Protein AF-0000000084538392 (afdb_homodimer)

Solvent-accessible surface area (backbone atoms only — not comparable to full-atom values): 22857 Å² total; per-residue (Å²): 133,84,66,46,76,44,70,64,50,82,90,43,48,66,59,50,32,52,37,30,37,63,43,38,50,24,37,61,43,64,30,73,54,62,28,46,47,60,60,56,38,75,77,38,90,51,42,35,68,91,52,26,35,32,31,30,46,96,92,35,76,46,29,39,37,32,31,30,39,26,35,35,35,34,84,88,67,51,75,43,79,30,35,24,58,60,63,68,31,40,30,69,94,54,52,95,67,53,56,67,56,51,53,50,54,54,44,50,55,52,38,43,75,71,68,40,36,39,37,45,35,76,45,61,50,90,77,37,26,78,77,61,35,38,55,18,59,84,51,37,36,20,38,80,86,68,42,30,49,58,30,33,28,29,32,72,62,34,90,69,70,58,63,93,48,52,29,29,45,43,75,46,71,76,77,65,70,57,65,69,60,33,55,59,55,53,65,79,47,81,88,74,86,64,44,91,40,51,54,24,55,42,40,56,52,43,78,36,14,27,46,112,133,85,66,46,75,44,69,66,50,81,89,42,48,66,58,52,32,51,37,30,36,63,43,37,51,26,38,62,43,65,30,73,52,60,27,47,47,59,60,56,37,78,74,38,89,50,42,37,68,92,52,26,35,31,32,30,47,96,91,35,77,46,29,36,37,31,31,29,41,24,34,36,35,33,84,88,67,52,75,42,80,30,34,25,58,60,63,69,32,39,29,69,93,52,52,95,69,53,56,67,58,51,53,51,54,56,43,50,56,52,37,43,75,71,66,39,36,38,38,45,33,76,45,60,49,92,76,37,25,79,78,62,32,38,54,19,58,85,52,38,36,20,39,81,86,68,42,28,48,58,31,33,28,29,33,74,62,35,89,69,68,58,63,95,50,52,29,28,45,42,74,47,71,78,77,65,69,57,65,67,61,33,55,60,55,52,65,79,46,82,90,74,86,65,45,90,40,51,52,26,55,41,40,56,52,43,78,36,15,28,47,112

Foldseek 3Di:
DDKDKDFDDPVCLVLQLVQQQQQCDQQQFFGDLQSVLSVLLVPDPQWDRVLWMFIDDPRHGFKIKTKGWKWKAFPVGDIDIAMEIDDIGGRPVCPPVCRSVVSVVVSLVVCLVVPHFKYKYFADCVPPVVVPKDFVVVLLEAEPVSWGAQRIIMDGSHPCPRPPTRIYIGDDCSVVDDPVVSVVVCVVDDDDGTDHDVSNVVSVVRRPDTDD/DDKDKDFDDPVCLVLQLVQQQQQCDQQQFFGDLQSVLSVLLVPDPQWDRVLWMFIDDPRHGFKIKTKGWKWKAFPVGDIDIAMEIDDIGGRPVCPPVCRSVVSVVVSLVVCLVVPHFKYKYQADCVPPVVVPKDFVVVLLEAEPVSWGAQRIIMDGSHPCPRPPTRIYIGDDCSVVDDPVVSVVVCVVDDDDGTDHDVSNVVSVVRRPDTDD

pLDDT: mean 97.89, std 1.41, range [85.31, 98.94]

InterPro domains:
  IPR000182 GNAT domain [PF00583] (24-127)
  IPR000182 GNAT domain [PS51186] (3-155)
  IPR016181 Acyl-CoA N-acyltransferase [SSF55729] (1-150)

Secondary structure (DSSP, 8-state):
---EEEE--GGGHHHHHHHHHHHHTTTSSSS--HHHHHHHHTTSTTB-GGG-EEEEETTEEEEEEEEEEEEEEETTS-EEEEEEEEEEEE-GGGTTTTHHHHHHHHHHHHHHHTT--EEEEES-HHHHGGGT-EEGGGGTEE-TTS--BTTEEEEESSTTTTTTS-EEEE--GGGS--HHHHHHHHTTS--------HHHHHHHHHHTEEE-/---EEEE--GGGHHHHHHHHHHHHTTTSSSS--HHHHHHHHTTSTTB-GGG-EEEEETTEEEEEEEEEEEEEEETTS-EEEEEEEEEEEE-GGGTTTTHHHHHHHHHHHHHHHTT--EEEEES-HHHHGGGT-EEGGGGTEE-TTS--BTTEEEEESSTTTTTTS-EEEE--GGGS--HHHHHHHHTTS--------HHHHHHHHHHTEEE-

Organism: NCBI:txid1434108

Sequence (424 aa):
MDITIRNEKVEDFNQVENLTREAFWNLYVPGCNEHYLVHIMRDHPDFIKKLDFVAEYNGEIIGNIMYTKAWLYSEDGIKMEIASFGPISVLPKYQRKGVGSALIHHTIDIAKNDGINIIVIFGDPHNYCKHGFKSSKDFNISDLNGEYPYGMLALELKEGAVKGHNWKYKYSPVLEINEIDAEEYDKKFEHKEKGYNPSQEIFSISIRSYLKMDITIRNEKVEDFNQVENLTREAFWNLYVPGCNEHYLVHIMRDHPDFIKKLDFVAEYNGEIIGNIMYTKAWLYSEDGIKMEIASFGPISVLPKYQRKGVGSALIHHTIDIAKNDGINIIVIFGDPHNYCKHGFKSSKDFNISDLNGEYPYGMLALELKEGAVKGHNWKYKYSPVLEINEIDAEEYDKKFEHKEKGYNPSQEIFSISIRSYLK

Nearest PDB structures (foldseek):
  4rs2-assembly1_A  TM=8.914E-01  e=1.277E-12  Escherichia coli str. K-12 substr. MG1655
  6rfy-assembly1_A  TM=8.234E-01  e=7.365E-07  Mycobacteroides abscessus
  6rft-assembly1_C  TM=8.039E-01  e=5.402E-07  Mycobacteroides abscessus
  6rfy-assembly1_D  TM=8.206E-01  e=1.068E-06  Mycobacteroides abscessus
  6rfy-assembly1_F  TM=8.361E-01  e=3.469E-06  Mycobacteroides abscessus

Radius of gyration: 23.66 Å; Cα contacts (8 Å, |Δi|>4): 825; chains: 2; bounding box: 49×67×57 Å

Structure (mmCIF, N/CA/C/O backbone):
data_AF-0000000084538392-model_v1
#
loop_
_entity.id
_entity.type
_entity.pdbx_description
1 polymer Acetyltransferase
#
loop_
_atom_site.group_PDB
_atom_site.id
_atom_site.type_symbol
_atom_site.label_atom_id
_atom_site.label_alt_id
_atom_site.label_comp_id
_atom_site.label_asym_id
_atom_site.label_entity_id
_atom_site.label_seq_id
_atom_site.pdbx_PDB_ins_code
_atom_site.Cartn_x
_atom_site.Cartn_y
_atom_site.Cartn_z
_atom_site.occupancy
_atom_site.B_iso_or_equiv
_atom_site.auth_seq_id
_atom_site.auth_comp_id
_atom_site.auth_asym_id
_atom_site.auth_atom_id
_atom_site.pdbx_PDB_model_num
ATOM 1 N N . MET A 1 1 ? -9.898 -1.411 -24.297 1 85.31 1 MET A N 1
ATOM 2 C CA . MET A 1 1 ? -9.359 -2.689 -24.75 1 85.31 1 MET A CA 1
ATOM 3 C C . MET A 1 1 ? -10.438 -3.771 -24.719 1 85.31 1 MET A C 1
ATOM 5 O O . MET A 1 1 ? -11.195 -3.869 -23.75 1 85.31 1 MET A O 1
ATOM 9 N N . ASP A 1 2 ? -10.711 -4.426 -25.781 1 91.5 2 ASP A N 1
ATOM 10 C CA . ASP A 1 2 ? -11.727 -5.465 -25.844 1 91.5 2 ASP A CA 1
ATOM 11 C C . ASP A 1 2 ? -11.156 -6.824 -25.453 1 91.5 2 ASP A C 1
ATOM 13 O O . ASP A 1 2 ? -10.703 -7.586 -26.297 1 91.5 2 ASP A O 1
ATOM 17 N N . ILE A 1 3 ? -11.227 -7.219 -24.188 1 96.75 3 ILE A N 1
ATOM 18 C CA . ILE A 1 3 ? -10.648 -8.469 -23.688 1 96.75 3 ILE A CA 1
ATOM 19 C C . ILE A 1 3 ? -11.734 -9.539 -23.609 1 96.75 3 ILE A C 1
ATOM 21 O O . ILE A 1 3 ? -12.906 -9.227 -23.422 1 96.75 3 ILE A O 1
ATOM 25 N N . THR A 1 4 ? -11.352 -10.766 -23.875 1 98.06 4 THR A N 1
ATOM 26 C CA . THR A 1 4 ? -12.211 -11.938 -23.688 1 98.06 4 THR A CA 1
ATOM 27 C C . THR A 1 4 ? -11.789 -12.734 -22.469 1 98.06 4 THR A C 1
ATOM 29 O O . THR A 1 4 ? -10.609 -13.047 -22.297 1 98.06 4 THR A O 1
ATOM 32 N N . ILE A 1 5 ? -12.727 -13.016 -21.641 1 98.75 5 ILE A N 1
ATOM 33 C CA . ILE A 1 5 ? -12.461 -13.828 -20.453 1 98.75 5 ILE A CA 1
ATOM 34 C C . ILE A 1 5 ? -13.078 -15.211 -20.625 1 98.75 5 ILE A C 1
ATOM 36 O O . ILE A 1 5 ? -14.266 -15.328 -20.953 1 98.75 5 ILE A O 1
ATOM 40 N N . ARG A 1 6 ? -12.297 -16.172 -20.422 1 98.62 6 ARG A N 1
ATOM 41 C CA . ARG A 1 6 ? -12.758 -17.547 -20.547 1 98.62 6 ARG A CA 1
ATOM 42 C C . ARG A 1 6 ? -12.008 -18.469 -19.594 1 98.62 6 ARG A C 1
ATOM 44 O O . ARG A 1 6 ? -10.961 -18.109 -19.062 1 98.62 6 ARG A O 1
ATOM 51 N N . ASN A 1 7 ? -12.531 -19.656 -19.375 1 98.75 7 ASN A N 1
ATOM 52 C CA . ASN A 1 7 ? -11.828 -20.641 -18.562 1 98.75 7 ASN A CA 1
ATOM 53 C C . ASN A 1 7 ? -10.508 -21.062 -19.203 1 98.75 7 ASN A C 1
ATOM 55 O O . ASN A 1 7 ? -10.406 -21.141 -20.422 1 98.75 7 ASN A O 1
ATOM 59 N N . GLU A 1 8 ? -9.586 -21.297 -18.391 1 98.69 8 GLU A N 1
ATOM 60 C CA . GLU A 1 8 ? -8.305 -21.828 -18.859 1 98.69 8 GLU A CA 1
ATOM 61 C C . GLU A 1 8 ? -8.461 -23.219 -19.453 1 98.69 8 GLU A C 1
ATOM 63 O O . GLU A 1 8 ? -9.266 -24.031 -18.953 1 98.69 8 GLU A O 1
ATOM 68 N N . LYS A 1 9 ? -7.723 -23.516 -20.484 1 98.12 9 LYS A N 1
ATOM 69 C CA . LYS A 1 9 ? -7.613 -24.844 -21.094 1 98.12 9 LYS A CA 1
ATOM 70 C C . LYS A 1 9 ? -6.191 -25.375 -20.969 1 98.12 9 LYS A C 1
ATOM 72 O O . LYS A 1 9 ? -5.254 -24.625 -20.719 1 98.12 9 LYS A O 1
ATOM 77 N N . VAL A 1 10 ? -6.078 -26.641 -21.172 1 98.12 10 VAL A N 1
ATOM 78 C CA . VAL A 1 10 ? -4.789 -27.312 -21.031 1 98.12 10 VAL A CA 1
ATOM 79 C C . VAL A 1 10 ? -3.77 -26.672 -21.969 1 98.12 10 VAL A C 1
ATOM 81 O O . VAL A 1 10 ? -2.602 -26.5 -21.609 1 98.12 10 VAL A O 1
ATOM 84 N N . GLU A 1 11 ? -4.164 -26.281 -23.125 1 98.06 11 GLU A N 1
ATOM 85 C CA . GLU A 1 11 ? -3.271 -25.688 -24.125 1 98.06 11 GLU A CA 1
ATOM 86 C C . GLU A 1 11 ? -2.752 -24.328 -23.672 1 98.06 11 GLU A C 1
ATOM 88 O O . GLU A 1 11 ? -1.804 -23.797 -24.25 1 98.06 11 GLU A O 1
ATOM 93 N N . ASP A 1 12 ? -3.393 -23.734 -22.609 1 98.56 12 ASP A N 1
ATOM 94 C CA . ASP A 1 12 ? -3.035 -22.406 -22.109 1 98.56 12 ASP A CA 1
ATOM 95 C C . ASP A 1 12 ? -1.927 -22.484 -21.062 1 98.56 12 ASP A C 1
ATOM 97 O O . ASP A 1 12 ? -1.318 -21.469 -20.719 1 98.56 12 ASP A O 1
ATOM 101 N N . PHE A 1 13 ? -1.66 -23.703 -20.594 1 98.5 13 PHE A N 1
ATOM 102 C CA . PHE A 1 13 ? -0.895 -23.875 -19.359 1 98.5 13 PHE A CA 1
ATOM 103 C C . PHE A 1 13 ? 0.462 -23.188 -19.469 1 98.5 13 PHE A C 1
ATOM 105 O O . PHE A 1 13 ? 0.832 -22.391 -18.594 1 98.5 13 PHE A O 1
ATOM 112 N N . ASN A 1 14 ? 1.174 -23.406 -20.531 1 97.94 14 ASN A N 1
ATOM 113 C CA . ASN A 1 14 ? 2.508 -22.844 -20.688 1 97.94 14 ASN A CA 1
ATOM 114 C C . ASN A 1 14 ? 2.467 -21.312 -20.766 1 97.94 14 ASN A C 1
ATOM 116 O O . ASN A 1 14 ? 3.283 -20.641 -20.125 1 97.94 14 ASN A O 1
ATOM 120 N N . GLN A 1 15 ? 1.549 -20.812 -21.5 1 98.31 15 GLN A N 1
ATOM 121 C CA . GLN A 1 15 ? 1.424 -19.359 -21.625 1 98.31 15 GLN A CA 1
ATOM 122 C C . GLN A 1 15 ? 1.078 -18.719 -20.281 1 98.31 15 GLN A C 1
ATOM 124 O O . GLN A 1 15 ? 1.606 -17.656 -19.953 1 98.31 15 GLN A O 1
ATOM 129 N N . VAL A 1 16 ? 0.219 -19.344 -19.531 1 98.81 16 VAL A N 1
ATOM 130 C CA . VAL A 1 16 ? -0.209 -18.812 -18.25 1 98.81 16 VAL A CA 1
ATOM 131 C C . VAL A 1 16 ? 0.962 -18.828 -17.266 1 98.81 16 VAL A C 1
ATOM 133 O O . VAL A 1 16 ? 1.167 -17.875 -16.516 1 98.81 16 VAL A O 1
ATOM 136 N N . GLU A 1 17 ? 1.724 -19.922 -17.266 1 98.75 17 GLU A N 1
ATOM 137 C CA . GLU A 1 17 ? 2.889 -20 -16.391 1 98.75 17 GLU A CA 1
ATOM 138 C C . GLU A 1 17 ? 3.92 -18.938 -16.75 1 98.75 17 GLU A C 1
ATOM 140 O O . GLU A 1 17 ? 4.465 -18.266 -15.867 1 98.75 17 GLU A O 1
ATOM 145 N N . ASN A 1 18 ? 4.148 -18.719 -18.047 1 98.5 18 ASN A N 1
ATOM 146 C CA . ASN A 1 18 ? 5.078 -17.688 -18.484 1 98.5 18 ASN A CA 1
ATOM 147 C C . ASN A 1 18 ? 4.582 -16.297 -18.125 1 98.5 18 ASN A C 1
ATOM 149 O O . ASN A 1 18 ? 5.355 -15.461 -17.641 1 98.5 18 ASN A O 1
ATOM 153 N N . LEU A 1 19 ? 3.314 -16.094 -18.375 1 98.38 19 LEU A N 1
ATOM 154 C CA . LEU A 1 19 ? 2.725 -14.797 -18.062 1 98.38 19 LEU A CA 1
ATOM 155 C C . LEU A 1 19 ? 2.816 -14.508 -16.562 1 98.38 19 LEU A C 1
ATOM 157 O O . LEU A 1 19 ? 3.133 -13.383 -16.172 1 98.38 19 LEU A O 1
ATOM 161 N N . THR A 1 20 ? 2.525 -15.492 -15.766 1 98.81 20 THR A N 1
ATOM 162 C CA . THR A 1 20 ? 2.598 -15.336 -14.32 1 98.81 20 THR A CA 1
ATOM 163 C C . THR A 1 20 ? 4.027 -15.031 -13.875 1 98.81 20 THR A C 1
ATOM 165 O O . THR A 1 20 ? 4.25 -14.141 -13.055 1 98.81 20 THR A O 1
ATOM 168 N N . ARG A 1 21 ? 4.953 -15.734 -14.461 1 98.81 21 ARG A N 1
ATOM 169 C CA . ARG A 1 21 ? 6.363 -15.484 -14.164 1 98.81 21 ARG A CA 1
ATOM 170 C C . ARG A 1 21 ? 6.75 -14.055 -14.523 1 98.81 21 ARG A C 1
ATOM 172 O O . ARG A 1 21 ? 7.426 -13.375 -13.75 1 98.81 21 ARG A O 1
ATOM 179 N N . GLU A 1 22 ? 6.34 -13.57 -15.664 1 98.56 22 GLU A N 1
ATOM 180 C CA . GLU A 1 22 ? 6.625 -12.211 -16.094 1 98.56 22 GLU A CA 1
ATOM 181 C C . GLU A 1 22 ? 6.004 -11.188 -15.148 1 98.56 22 GLU A C 1
ATOM 183 O O . GLU A 1 22 ? 6.621 -10.164 -14.836 1 98.56 22 GLU A O 1
ATOM 188 N N . ALA A 1 23 ? 4.84 -11.461 -14.719 1 98.62 23 ALA A N 1
ATOM 189 C CA . ALA A 1 23 ? 4.082 -10.531 -13.891 1 98.62 23 ALA A CA 1
ATOM 190 C C . ALA A 1 23 ? 4.723 -10.375 -12.508 1 98.62 23 ALA A C 1
ATOM 192 O O . ALA A 1 23 ? 4.691 -9.289 -11.922 1 98.62 23 ALA A O 1
ATOM 193 N N . PHE A 1 24 ? 5.352 -11.438 -11.992 1 98.69 24 PHE A N 1
ATOM 194 C CA . PHE A 1 24 ? 5.773 -11.438 -10.602 1 98.69 24 PHE A CA 1
ATOM 195 C C . PHE A 1 24 ? 7.289 -11.352 -10.492 1 98.69 24 PHE A C 1
ATOM 197 O O . PHE A 1 24 ? 7.828 -11.133 -9.406 1 98.69 24 PHE A O 1
ATOM 204 N N . TRP A 1 25 ? 8.016 -11.539 -11.594 1 98.75 25 TRP A N 1
ATOM 205 C CA . TRP A 1 25 ? 9.469 -11.625 -11.531 1 98.75 25 TRP A CA 1
ATOM 206 C C . TRP A 1 25 ? 10.062 -10.359 -10.922 1 98.75 25 TRP A C 1
ATOM 208 O O . TRP A 1 25 ? 9.859 -9.258 -11.438 1 98.75 25 TRP A O 1
ATOM 218 N N . ASN A 1 26 ? 10.805 -10.469 -9.797 1 98.62 26 ASN A N 1
ATOM 219 C CA . ASN A 1 26 ? 11.5 -9.422 -9.07 1 98.62 26 ASN A CA 1
ATOM 220 C C . ASN A 1 26 ? 10.523 -8.445 -8.414 1 98.62 26 ASN A C 1
ATOM 222 O O . ASN A 1 26 ? 10.914 -7.336 -8.039 1 98.62 26 ASN A O 1
ATOM 226 N N . LEU A 1 27 ? 9.25 -8.836 -8.289 1 98.25 27 LEU A N 1
ATOM 227 C CA . LEU A 1 27 ? 8.242 -7.93 -7.746 1 98.25 27 LEU A CA 1
ATOM 228 C C . LEU A 1 27 ? 8.289 -7.914 -6.219 1 98.25 27 LEU A C 1
ATOM 230 O O . LEU A 1 27 ? 8.562 -6.871 -5.617 1 98.25 27 LEU A O 1
ATOM 234 N N . TYR A 1 28 ? 8.102 -9.039 -5.605 1 97.88 28 TYR A N 1
ATOM 235 C CA . TYR A 1 28 ? 8.023 -9.125 -4.152 1 97.88 28 TYR A CA 1
ATOM 236 C C . TYR A 1 28 ? 9.367 -9.539 -3.559 1 97.88 28 TYR A C 1
ATOM 238 O O . TYR A 1 28 ? 9.711 -9.148 -2.439 1 97.88 28 TYR A O 1
ATOM 246 N N . VAL A 1 29 ? 10.141 -10.336 -4.312 1 97.69 29 VAL A N 1
ATOM 247 C CA . VAL A 1 29 ? 11.484 -10.82 -4.023 1 97.69 29 VAL A CA 1
ATOM 248 C C . VAL A 1 29 ? 12.266 -10.984 -5.324 1 97.69 29 VAL A C 1
ATOM 250 O O . VAL A 1 29 ? 11.688 -10.961 -6.41 1 97.69 29 VAL A O 1
ATOM 253 N N . PRO A 1 30 ? 13.641 -11.07 -5.238 1 98.12 30 PRO A N 1
ATOM 254 C CA . PRO A 1 30 ? 14.359 -11.438 -6.461 1 98.12 30 PRO A CA 1
ATOM 255 C C . PRO A 1 30 ? 13.898 -12.773 -7.039 1 98.12 30 PRO A C 1
ATOM 257 O O . PRO A 1 30 ? 13.914 -13.789 -6.344 1 98.12 30 PRO A O 1
ATOM 260 N N . GLY A 1 31 ? 13.461 -12.711 -8.219 1 98.06 31 GLY A N 1
ATOM 261 C CA . GLY A 1 31 ? 12.812 -13.875 -8.812 1 98.06 31 GLY A CA 1
ATOM 262 C C . GLY A 1 31 ? 11.344 -13.992 -8.453 1 98.06 31 GLY A C 1
ATOM 263 O O . GLY A 1 31 ? 10.648 -12.984 -8.32 1 98.06 31 GLY A O 1
ATOM 264 N N . CYS A 1 32 ? 10.844 -15.188 -8.516 1 98.38 32 CYS A N 1
ATOM 265 C CA . CYS A 1 32 ? 9.492 -15.5 -8.062 1 98.38 32 CYS A CA 1
ATOM 266 C C . CYS A 1 32 ? 9.219 -17 -8.148 1 98.38 32 CYS A C 1
ATOM 268 O O . CYS A 1 32 ? 9.992 -17.734 -8.75 1 98.38 32 CYS A O 1
ATOM 270 N N . ASN A 1 33 ? 8.164 -17.391 -7.508 1 98.06 33 ASN A N 1
ATOM 271 C CA . ASN A 1 33 ? 7.777 -18.812 -7.547 1 98.06 33 ASN A CA 1
ATOM 272 C C . ASN A 1 33 ? 6.328 -18.984 -7.984 1 98.06 33 ASN A C 1
ATOM 274 O O . ASN A 1 33 ? 5.82 -20.109 -8.039 1 98.06 33 ASN A O 1
ATOM 278 N N . GLU A 1 34 ? 5.664 -17.906 -8.328 1 98.44 34 GLU A N 1
ATOM 279 C CA . GLU A 1 34 ? 4.227 -17.953 -8.578 1 98.44 34 GLU A CA 1
ATOM 280 C C . GLU A 1 34 ? 3.902 -18.812 -9.797 1 98.44 34 GLU A C 1
ATOM 282 O O . GLU A 1 34 ? 2.863 -19.469 -9.844 1 98.44 34 GLU A O 1
ATOM 287 N N . HIS A 1 35 ? 4.801 -18.812 -10.773 1 98.69 35 HIS A N 1
ATOM 288 C CA . HIS A 1 35 ? 4.547 -19.641 -11.953 1 98.69 35 HIS A CA 1
ATOM 289 C C . HIS A 1 35 ? 4.566 -21.125 -11.602 1 98.69 35 HIS A C 1
ATOM 291 O O . HIS A 1 35 ? 3.877 -21.922 -12.234 1 98.69 35 HIS A O 1
ATOM 297 N N . TYR A 1 36 ? 5.348 -21.531 -10.594 1 98.75 36 TYR A N 1
ATOM 298 C CA . TYR A 1 36 ? 5.32 -22.906 -10.086 1 98.75 36 TYR A CA 1
ATOM 299 C C . TYR A 1 36 ? 4.02 -23.188 -9.344 1 98.75 36 TYR A C 1
ATOM 301 O O . TYR A 1 36 ? 3.43 -24.25 -9.5 1 98.75 36 TYR A O 1
ATOM 309 N N . LEU A 1 37 ? 3.557 -22.25 -8.578 1 98.62 37 LEU A N 1
ATOM 310 C CA . LEU A 1 37 ? 2.291 -22.391 -7.867 1 98.62 37 LEU A CA 1
ATOM 311 C C . LEU A 1 37 ? 1.149 -22.688 -8.836 1 98.62 37 LEU A C 1
ATOM 313 O O . LEU A 1 37 ? 0.345 -23.578 -8.602 1 98.62 37 LEU A O 1
ATOM 317 N N . VAL A 1 38 ? 1.104 -21.875 -9.883 1 98.31 38 VAL A N 1
ATOM 318 C CA . VAL A 1 38 ? 0.053 -22.062 -10.875 1 98.31 38 VAL A CA 1
ATOM 319 C C . VAL A 1 38 ? 0.12 -23.484 -11.43 1 98.31 38 VAL A C 1
ATOM 321 O O . VAL A 1 38 ? -0.914 -24.109 -11.688 1 98.31 38 VAL A O 1
ATOM 324 N N . HIS A 1 39 ? 1.276 -23.969 -11.617 1 98.44 39 HIS A N 1
ATOM 325 C CA . HIS A 1 39 ? 1.492 -25.312 -12.156 1 98.44 39 HIS A CA 1
ATOM 326 C C . HIS A 1 39 ? 0.938 -26.375 -11.227 1 98.44 39 HIS A C 1
ATOM 328 O O . HIS A 1 39 ? 0.165 -27.234 -11.648 1 98.44 39 HIS A O 1
ATOM 334 N N . ILE A 1 40 ? 1.216 -26.281 -9.961 1 98.19 40 ILE A N 1
ATOM 335 C CA . ILE A 1 40 ? 0.874 -27.359 -9.047 1 98.19 40 ILE A CA 1
ATOM 336 C C . ILE A 1 40 ? -0.58 -27.219 -8.602 1 98.19 40 ILE A C 1
ATOM 338 O O . ILE A 1 40 ? -1.219 -28.203 -8.219 1 98.19 40 ILE A O 1
ATOM 342 N N . MET A 1 41 ? -1.117 -26.078 -8.648 1 98.06 41 MET A N 1
ATOM 343 C CA . MET A 1 41 ? -2.486 -25.828 -8.211 1 98.06 41 MET A CA 1
ATOM 344 C C . MET A 1 41 ? -3.482 -26.609 -9.062 1 98.06 41 MET A C 1
ATOM 346 O O . MET A 1 41 ? -4.48 -27.125 -8.555 1 98.06 41 MET A O 1
ATOM 350 N N . ARG A 1 42 ? -3.205 -26.719 -10.312 1 98.31 42 ARG A N 1
ATOM 351 C CA . ARG A 1 42 ? -4.129 -27.266 -11.297 1 98.31 42 ARG A CA 1
ATOM 352 C C . ARG A 1 42 ? -4.5 -28.703 -10.953 1 98.31 42 ARG A C 1
ATOM 354 O O . ARG A 1 42 ? -5.602 -29.156 -11.273 1 98.31 42 ARG A O 1
ATOM 361 N N . ASP A 1 43 ? -3.648 -29.359 -10.227 1 96.94 43 ASP A N 1
ATOM 362 C CA . ASP A 1 43 ? -3.871 -30.781 -9.93 1 96.94 43 ASP A CA 1
ATOM 363 C C . ASP A 1 43 ? -4.277 -30.969 -8.469 1 96.94 43 ASP A C 1
ATOM 365 O O . ASP A 1 43 ? -4.492 -32.094 -8.023 1 96.94 43 ASP A O 1
ATOM 369 N N . HIS A 1 44 ? -4.316 -29.984 -7.75 1 98.25 44 HIS A N 1
ATOM 370 C CA . HIS A 1 44 ? -4.625 -30.094 -6.328 1 98.25 44 HIS A CA 1
ATOM 371 C C . HIS A 1 44 ? -6.129 -30.188 -6.098 1 98.25 44 HIS A C 1
ATOM 373 O O . HIS A 1 44 ? -6.91 -29.516 -6.766 1 98.25 44 HIS A O 1
ATOM 379 N N . PRO A 1 45 ? -6.594 -30.938 -5.133 1 98.31 45 PRO A N 1
ATOM 380 C CA . PRO A 1 45 ? -8.023 -31.141 -4.906 1 98.31 45 PRO A CA 1
ATOM 381 C C . PRO A 1 45 ? -8.742 -29.859 -4.469 1 98.31 45 PRO A C 1
ATOM 383 O O . PRO A 1 45 ? -9.961 -29.75 -4.629 1 98.31 45 PRO A O 1
ATOM 386 N N . ASP A 1 46 ? -8.047 -28.906 -3.926 1 98.69 46 ASP A N 1
ATOM 387 C CA . ASP A 1 46 ? -8.656 -27.672 -3.434 1 98.69 46 ASP A CA 1
ATOM 388 C C . ASP A 1 46 ? -8.797 -26.641 -4.555 1 98.69 46 ASP A C 1
ATOM 390 O O . ASP A 1 46 ? -9.375 -25.578 -4.352 1 98.69 46 ASP A O 1
ATOM 394 N N . PHE A 1 47 ? -8.258 -26.984 -5.723 1 98.69 47 PHE A N 1
ATOM 395 C CA . PHE A 1 47 ? -8.352 -26.078 -6.863 1 98.69 47 PHE A CA 1
ATOM 396 C C . PHE A 1 47 ? -9.797 -25.938 -7.328 1 98.69 47 PHE A C 1
ATOM 398 O O . PHE A 1 47 ? -10.508 -26.938 -7.461 1 98.69 47 PHE A O 1
ATOM 405 N N . ILE A 1 48 ? -10.242 -24.672 -7.535 1 98.56 48 ILE A N 1
ATOM 406 C CA . ILE A 1 48 ? -11.609 -24.453 -8 1 98.56 48 ILE A CA 1
ATOM 407 C C . ILE A 1 48 ? -11.602 -24.188 -9.508 1 98.56 48 ILE A C 1
ATOM 409 O O . ILE A 1 48 ? -11.578 -23.047 -9.938 1 98.56 48 ILE A O 1
ATOM 413 N N . LYS A 1 49 ? -11.711 -25.188 -10.242 1 97.44 49 LYS A N 1
ATOM 414 C CA . LYS A 1 49 ? -11.586 -25.156 -11.695 1 97.44 49 LYS A CA 1
ATOM 415 C C . LYS A 1 49 ? -12.625 -24.219 -12.312 1 97.44 49 LYS A C 1
ATOM 417 O O . LYS A 1 49 ? -12.344 -23.531 -13.289 1 97.44 49 LYS A O 1
ATOM 422 N N . LYS A 1 50 ? -13.758 -24.156 -11.719 1 97.62 50 LYS A N 1
ATOM 423 C CA . LYS A 1 50 ? -14.844 -23.328 -12.227 1 97.62 50 LYS A CA 1
ATOM 424 C C . LYS A 1 50 ? -14.492 -21.844 -12.164 1 97.62 50 LYS A C 1
ATOM 426 O O . LYS A 1 50 ? -15.094 -21.016 -12.859 1 97.62 50 LYS A O 1
ATOM 431 N N . LEU A 1 51 ? -13.508 -21.5 -11.352 1 98.75 51 LEU A N 1
ATOM 432 C CA . LEU A 1 51 ? -13.125 -20.094 -11.172 1 98.75 51 LEU A CA 1
ATOM 433 C C . LEU A 1 51 ? -11.711 -19.859 -11.695 1 98.75 51 LEU A C 1
ATOM 435 O O . LEU A 1 51 ? -11.047 -18.906 -11.281 1 98.75 51 LEU A O 1
ATOM 439 N N . ASP A 1 52 ? -11.258 -20.719 -12.547 1 98.81 52 ASP A N 1
ATOM 440 C CA . ASP A 1 52 ? -9.969 -20.594 -13.227 1 98.81 52 ASP A CA 1
ATOM 441 C C . ASP A 1 52 ? -10.133 -19.938 -14.594 1 98.81 52 ASP A C 1
ATOM 443 O O . ASP A 1 52 ? -10.594 -20.562 -15.539 1 98.81 52 ASP A O 1
ATOM 447 N N . PHE A 1 53 ? -9.672 -18.641 -14.695 1 98.88 53 PHE A N 1
ATOM 448 C CA . PHE A 1 53 ? -9.961 -17.891 -15.914 1 98.88 53 PHE A CA 1
ATOM 449 C C . PHE A 1 53 ? -8.703 -17.234 -16.469 1 98.88 53 PHE A C 1
ATOM 451 O O . PHE A 1 53 ? -7.785 -16.906 -15.703 1 98.88 53 PHE A O 1
ATOM 458 N N . VAL A 1 54 ? -8.664 -17.016 -17.766 1 98.88 54 VAL A N 1
ATOM 459 C CA . VAL A 1 54 ? -7.66 -16.234 -18.453 1 98.88 54 VAL A CA 1
ATOM 460 C C . VAL A 1 54 ? -8.328 -15.07 -19.188 1 98.88 54 VAL A C 1
ATOM 462 O O . VAL A 1 54 ? -9.508 -15.148 -19.531 1 98.88 54 VAL A O 1
ATOM 465 N N . ALA A 1 55 ? -7.66 -13.992 -19.266 1 98.88 55 ALA A N 1
ATOM 466 C CA . ALA A 1 55 ? -8.031 -12.852 -20.109 1 98.88 55 ALA A CA 1
ATOM 467 C C . ALA A 1 55 ? -7.215 -12.844 -21.406 1 98.88 55 ALA A C 1
ATOM 469 O O . ALA A 1 55 ? -5.984 -12.898 -21.375 1 98.88 55 ALA A O 1
ATOM 470 N N . GLU A 1 56 ? -7.895 -12.742 -22.516 1 98.44 56 GLU A N 1
ATOM 471 C CA . GLU A 1 56 ? -7.254 -12.758 -23.828 1 98.44 56 GLU A CA 1
ATOM 472 C C . GLU A 1 56 ? -7.48 -11.445 -24.562 1 98.44 56 GLU A C 1
ATOM 474 O O . GLU A 1 56 ? -8.578 -10.891 -24.531 1 98.44 56 GLU A O 1
ATOM 479 N N . TYR A 1 57 ? -6.418 -10.953 -25.188 1 97.88 57 TYR A N 1
ATOM 480 C CA . TYR A 1 57 ? -6.453 -9.781 -26.047 1 97.88 57 TYR A CA 1
ATOM 481 C C . TYR A 1 57 ? -5.637 -10.008 -27.312 1 97.88 57 TYR A C 1
ATOM 483 O O . TYR A 1 57 ? -4.441 -10.305 -27.234 1 97.88 57 TYR A O 1
ATOM 491 N N . ASN A 1 58 ? -6.273 -9.898 -28.516 1 95.19 58 ASN A N 1
ATOM 492 C CA . ASN A 1 58 ? -5.621 -10.078 -29.812 1 95.19 58 ASN A CA 1
ATOM 493 C C . ASN A 1 58 ? -4.906 -11.43 -29.891 1 95.19 58 ASN A C 1
ATOM 495 O O . ASN A 1 58 ? -3.742 -11.492 -30.297 1 95.19 58 ASN A O 1
ATOM 499 N N . GLY A 1 59 ? -5.57 -12.484 -29.281 1 92.81 59 GLY A N 1
ATOM 500 C CA . GLY A 1 59 ? -5.078 -13.852 -29.406 1 92.81 59 GLY A CA 1
ATOM 501 C C . GLY A 1 59 ? -4.016 -14.195 -28.375 1 92.81 59 GLY A C 1
ATOM 502 O O . GLY A 1 59 ? -3.496 -15.312 -28.359 1 92.81 59 GLY A O 1
ATOM 503 N N . GLU A 1 60 ? -3.715 -13.305 -27.547 1 96.56 60 GLU A N 1
ATOM 504 C CA . GLU A 1 60 ? -2.713 -13.516 -26.516 1 96.56 60 GLU A CA 1
ATOM 505 C C . GLU A 1 60 ? -3.348 -13.516 -25.125 1 96.56 60 GLU A C 1
ATOM 507 O O . GLU A 1 60 ? -4.211 -12.688 -24.828 1 96.56 60 GLU A O 1
ATOM 512 N N . ILE A 1 61 ? -2.941 -14.508 -24.328 1 98.69 61 ILE A N 1
ATOM 513 C CA . ILE A 1 61 ? -3.359 -14.469 -22.922 1 98.69 61 ILE A CA 1
ATOM 514 C C . ILE A 1 61 ? -2.568 -13.391 -22.188 1 98.69 61 ILE A C 1
ATOM 516 O O . ILE A 1 61 ? -1.341 -13.469 -22.094 1 98.69 61 ILE A O 1
ATOM 520 N N . ILE A 1 62 ? -3.27 -12.391 -21.609 1 98.81 62 ILE A N 1
ATOM 521 C CA . ILE A 1 62 ? -2.57 -11.242 -21.047 1 98.81 62 ILE A CA 1
ATOM 522 C C . ILE A 1 62 ? -2.803 -11.195 -19.531 1 98.81 62 ILE A C 1
ATOM 524 O O . ILE A 1 62 ? -2.215 -10.367 -18.828 1 98.81 62 ILE A O 1
ATOM 528 N N . GLY A 1 63 ? -3.656 -12.094 -19 1 98.88 63 GLY A N 1
ATOM 529 C CA . GLY A 1 63 ? -3.92 -12.188 -17.562 1 98.88 63 GLY A CA 1
ATOM 530 C C . GLY A 1 63 ? -4.594 -13.484 -17.156 1 98.88 63 GLY A C 1
ATOM 531 O O . GLY A 1 63 ? -5.113 -14.211 -18.016 1 98.88 63 GLY A O 1
ATOM 532 N N . ASN A 1 64 ? -4.508 -13.797 -15.922 1 98.88 64 ASN A N 1
ATOM 533 C CA . ASN A 1 64 ? -5.184 -14.969 -15.375 1 98.88 64 ASN A CA 1
ATOM 534 C C . ASN A 1 64 ? -5.523 -14.789 -13.898 1 98.88 64 ASN A C 1
ATOM 536 O O . ASN A 1 64 ? -4.977 -13.906 -13.242 1 98.88 64 ASN A O 1
ATOM 540 N N . ILE A 1 65 ? -6.457 -15.531 -13.414 1 98.94 65 ILE A N 1
ATOM 541 C CA . ILE A 1 65 ? -6.82 -15.586 -12.008 1 98.94 65 ILE A CA 1
ATOM 542 C C . ILE A 1 65 ? -7.152 -17.031 -11.609 1 98.94 65 ILE A C 1
ATOM 544 O O . ILE A 1 65 ? -7.805 -17.75 -12.367 1 98.94 65 ILE A O 1
ATOM 548 N N . MET A 1 66 ? -6.688 -17.469 -10.461 1 98.81 66 MET A N 1
ATOM 549 C CA . MET A 1 66 ? -6.906 -18.828 -9.977 1 98.81 66 MET A CA 1
ATOM 550 C C . MET A 1 66 ? -7.398 -18.812 -8.539 1 98.81 66 MET A C 1
ATOM 552 O O . MET A 1 66 ? -6.941 -18.016 -7.723 1 98.81 66 MET A O 1
ATOM 556 N N . TYR A 1 67 ? -8.297 -19.734 -8.234 1 98.88 67 TYR A N 1
ATOM 557 C CA . TYR A 1 67 ? -8.922 -19.844 -6.922 1 98.88 67 TYR A CA 1
ATOM 558 C C . TYR A 1 67 ? -8.625 -21.188 -6.281 1 98.88 67 TYR A C 1
ATOM 560 O O . TYR A 1 67 ? -8.453 -22.203 -6.98 1 98.88 67 TYR A O 1
ATOM 568 N N . THR A 1 68 ? -8.625 -21.203 -5.016 1 98.81 68 THR A N 1
ATOM 569 C CA . THR A 1 68 ? -8.633 -22.422 -4.215 1 98.81 68 THR A CA 1
ATOM 570 C C . THR A 1 68 ? -9.703 -22.344 -3.131 1 98.81 68 THR A C 1
ATOM 572 O O . THR A 1 68 ? -10.164 -21.266 -2.775 1 98.81 68 THR A O 1
ATOM 575 N N . LYS A 1 69 ? -10.055 -23.5 -2.668 1 98.62 69 LYS A N 1
ATOM 576 C CA . LYS A 1 69 ? -10.828 -23.578 -1.435 1 98.62 69 LYS A CA 1
ATOM 577 C C . LYS A 1 69 ? -10.016 -23.078 -0.241 1 98.62 69 LYS A C 1
ATOM 579 O O . LYS A 1 69 ? -8.789 -23.172 -0.245 1 98.62 69 LYS A O 1
ATOM 584 N N . ALA A 1 70 ? -10.672 -22.562 0.701 1 98.75 70 ALA A N 1
ATOM 585 C CA . ALA A 1 70 ? -10.18 -22.203 2.025 1 98.75 70 ALA A CA 1
ATOM 586 C C . ALA A 1 70 ? -11.258 -22.391 3.086 1 98.75 70 ALA A C 1
ATOM 588 O O . ALA A 1 70 ? -12.375 -22.812 2.773 1 98.75 70 ALA A O 1
ATOM 589 N N . TRP A 1 71 ? -10.898 -22.109 4.316 1 98.81 71 TRP A N 1
ATOM 590 C CA . TRP A 1 71 ? -11.875 -22.406 5.359 1 98.81 71 TRP A CA 1
ATOM 591 C C . TRP A 1 71 ? -11.805 -21.375 6.48 1 98.81 71 TRP A C 1
ATOM 593 O O . TRP A 1 71 ? -10.734 -20.828 6.773 1 98.81 71 TRP A O 1
ATOM 603 N N . LEU A 1 72 ? -12.898 -21.141 7.062 1 98.81 72 LEU A N 1
ATOM 604 C CA . LEU A 1 72 ? -13.047 -20.406 8.312 1 98.81 72 LEU A CA 1
ATOM 605 C C . LEU A 1 72 ? -13.531 -21.312 9.43 1 98.81 72 LEU A C 1
ATOM 607 O O . LEU A 1 72 ? -14.398 -22.172 9.219 1 98.81 72 LEU A O 1
ATOM 611 N N . TYR A 1 73 ? -12.945 -21.156 10.523 1 98.69 73 TYR A N 1
ATOM 612 C CA . TYR A 1 73 ? -13.352 -21.875 11.727 1 98.69 73 TYR A CA 1
ATOM 613 C C . TYR A 1 73 ? -13.781 -20.922 12.82 1 98.69 73 TYR A C 1
ATOM 615 O O . TYR A 1 73 ? -13.031 -20.016 13.195 1 98.69 73 TYR A O 1
ATOM 623 N N . SER A 1 74 ? -14.93 -21.125 13.375 1 97.94 74 SER A N 1
ATOM 624 C CA . SER A 1 74 ? -15.414 -20.266 14.445 1 97.94 74 SER A CA 1
ATOM 625 C C . SER A 1 74 ? -14.922 -20.734 15.812 1 97.94 74 SER A C 1
ATOM 627 O O . SER A 1 74 ? -14.43 -21.859 15.945 1 97.94 74 SER A O 1
ATOM 629 N N . GLU A 1 75 ? -15.062 -19.891 16.781 1 95.88 75 GLU A N 1
ATOM 630 C CA . GLU A 1 75 ? -14.641 -20.203 18.141 1 95.88 75 GLU A CA 1
ATOM 631 C C . GLU A 1 75 ? -15.469 -21.344 18.719 1 95.88 75 GLU A C 1
ATOM 633 O O . GLU A 1 75 ? -15.039 -22.016 19.672 1 95.88 75 GLU A O 1
ATOM 638 N N . ASP A 1 76 ? -16.703 -21.641 18.234 1 95.94 76 ASP A N 1
ATOM 639 C CA . ASP A 1 76 ? -17.578 -22.688 18.766 1 95.94 76 ASP A CA 1
ATOM 640 C C . ASP A 1 76 ? -17.547 -23.922 17.859 1 95.94 76 ASP A C 1
ATOM 642 O O . ASP A 1 76 ? -18.391 -24.812 17.984 1 95.94 76 ASP A O 1
ATOM 646 N N . GLY A 1 77 ? -16.719 -23.938 16.844 1 95.75 77 GLY A N 1
ATOM 647 C CA . GLY A 1 77 ? -16.469 -25.172 16.109 1 95.75 77 GLY A CA 1
ATOM 648 C C . GLY A 1 77 ? -17.156 -25.203 14.758 1 95.75 77 GLY A C 1
ATOM 649 O O . GLY A 1 77 ? -17.141 -26.219 14.078 1 95.75 77 GLY A O 1
ATOM 650 N N . ILE A 1 78 ? -17.75 -24.141 14.305 1 97.12 78 ILE A N 1
ATOM 651 C CA . ILE A 1 78 ? -18.328 -24.078 12.969 1 97.12 78 ILE A CA 1
ATOM 652 C C . ILE A 1 78 ? -17.234 -24 11.922 1 97.12 78 ILE A C 1
ATOM 654 O O . ILE A 1 78 ? -16.25 -23.25 12.094 1 97.12 78 ILE A O 1
ATOM 658 N N . LYS A 1 79 ? -17.359 -24.844 10.922 1 98.12 79 LYS A N 1
ATOM 659 C CA . LYS A 1 79 ? -16.469 -24.812 9.766 1 98.12 79 LYS A CA 1
ATOM 660 C C . LYS A 1 79 ? -17.203 -24.312 8.523 1 98.12 79 LYS A C 1
ATOM 662 O O . LYS A 1 79 ? -18.281 -24.812 8.195 1 98.12 79 LYS A O 1
ATOM 667 N N . MET A 1 80 ? -16.688 -23.312 7.867 1 97.94 80 MET A N 1
ATOM 668 C CA . MET A 1 80 ? -17.234 -22.766 6.625 1 97.94 80 MET A CA 1
ATOM 669 C C . MET A 1 80 ? -16.234 -22.875 5.492 1 97.94 80 MET A C 1
ATOM 671 O O . MET A 1 80 ? -15.109 -22.375 5.613 1 97.94 80 MET A O 1
ATOM 675 N N . GLU A 1 81 ? -16.609 -23.578 4.461 1 98.25 81 GLU A N 1
ATOM 676 C CA . GLU A 1 81 ? -15.781 -23.562 3.258 1 98.25 81 GLU A CA 1
ATOM 677 C C . GLU A 1 81 ? -15.938 -22.25 2.49 1 98.25 81 GLU A C 1
ATOM 679 O O . GLU A 1 81 ? -17.062 -21.797 2.26 1 98.25 81 GLU A O 1
ATOM 684 N N . ILE A 1 82 ? -14.875 -21.625 2.178 1 98.69 82 ILE A N 1
ATOM 685 C CA . ILE A 1 82 ? -14.875 -20.375 1.438 1 98.69 82 ILE A CA 1
ATOM 686 C C . ILE A 1 82 ? -13.898 -20.453 0.268 1 98.69 82 ILE A C 1
ATOM 688 O O . ILE A 1 82 ? -13.469 -21.547 -0.105 1 98.69 82 ILE A O 1
ATOM 692 N N . ALA 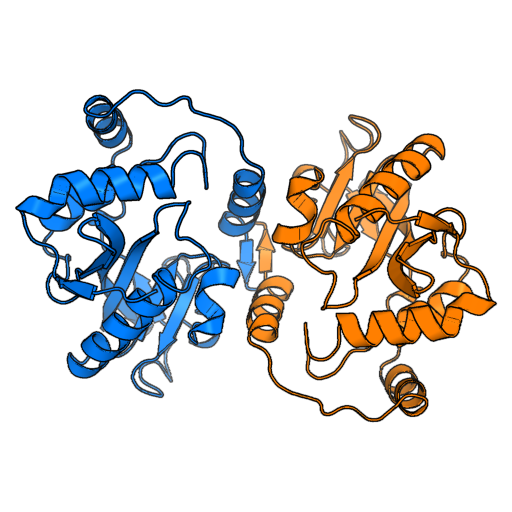A 1 83 ? -13.648 -19.312 -0.395 1 98.81 83 ALA A N 1
ATOM 693 C CA . ALA A 1 83 ? -12.703 -19.297 -1.505 1 98.81 83 ALA A CA 1
ATOM 694 C C . ALA A 1 83 ? -11.617 -18.25 -1.276 1 98.81 83 ALA A C 1
ATOM 696 O O . ALA A 1 83 ? -11.812 -17.297 -0.512 1 98.81 83 ALA A O 1
ATOM 697 N N . SER A 1 84 ? -10.594 -18.469 -1.817 1 98.69 84 SER A N 1
ATOM 698 C CA . SER A 1 84 ? -9.477 -17.531 -1.938 1 98.69 84 SER A CA 1
ATOM 699 C C . SER A 1 84 ? -8.93 -17.5 -3.359 1 98.69 84 SER A C 1
ATOM 701 O O . SER A 1 84 ? -9.023 -18.5 -4.086 1 98.69 84 SER A O 1
ATOM 703 N N . PHE A 1 85 ? -8.508 -16.328 -3.703 1 96.56 85 PHE A N 1
ATOM 704 C CA . PHE A 1 85 ? -7.816 -16.391 -4.984 1 96.56 85 PHE A CA 1
ATOM 705 C C . PHE A 1 85 ? -6.387 -15.883 -4.852 1 96.56 85 PHE A C 1
ATOM 707 O O . PHE A 1 85 ? -6.055 -15.188 -3.891 1 96.56 85 PHE A O 1
ATOM 714 N N . GLY A 1 86 ? -5.648 -16.312 -5.766 1 92.5 86 GLY A N 1
ATOM 715 C CA . GLY A 1 86 ? -4.223 -16.109 -5.965 1 92.5 86 GLY A CA 1
ATOM 716 C C . GLY A 1 86 ? -3.545 -17.266 -6.66 1 92.5 86 GLY A C 1
ATOM 717 O O . GLY A 1 86 ? -3.863 -18.438 -6.391 1 92.5 86 GLY A O 1
ATOM 718 N N . PRO A 1 87 ? -2.76 -17 -7.676 1 97.62 87 PRO A N 1
ATOM 719 C CA . PRO A 1 87 ? -2.354 -15.648 -8.094 1 97.62 87 PRO A CA 1
ATOM 720 C C . PRO A 1 87 ? -3.326 -15.023 -9.086 1 97.62 87 PRO A C 1
ATOM 722 O O . PRO A 1 87 ? -4.145 -15.727 -9.688 1 97.62 87 PRO A O 1
ATOM 725 N N . ILE A 1 88 ? -3.438 -13.812 -9.141 1 98.69 88 ILE A N 1
ATOM 726 C CA . ILE A 1 88 ? -3.924 -13.023 -10.266 1 98.69 88 ILE A CA 1
ATOM 727 C C . ILE A 1 88 ? -2.756 -12.305 -10.938 1 98.69 88 ILE A C 1
ATOM 729 O O . ILE A 1 88 ? -1.948 -11.656 -10.266 1 98.69 88 ILE A O 1
ATOM 733 N N . SER A 1 89 ? -2.604 -12.516 -12.219 1 98.69 89 SER A N 1
ATOM 734 C CA . SER A 1 89 ? -1.447 -12 -12.945 1 98.69 89 SER A CA 1
ATOM 735 C C . SER A 1 89 ? -1.871 -11.281 -14.219 1 98.69 89 SER A C 1
ATOM 737 O O . SER A 1 89 ? -2.787 -11.727 -14.914 1 98.69 89 SER A O 1
ATOM 739 N N . VAL A 1 90 ? -1.261 -10.219 -14.484 1 98.81 90 VAL A N 1
ATOM 740 C CA . VAL A 1 90 ? -1.421 -9.461 -15.719 1 98.81 90 VAL A CA 1
ATOM 741 C C . VAL A 1 90 ? -0.05 -9.117 -16.297 1 98.81 90 VAL A C 1
ATOM 743 O O . VAL A 1 90 ? 0.845 -8.672 -15.57 1 98.81 90 VAL A O 1
ATOM 746 N N . LEU A 1 91 ? 0.155 -9.367 -17.531 1 98.62 91 LEU A N 1
ATOM 747 C CA . LEU A 1 91 ? 1.399 -8.961 -18.172 1 98.62 91 LEU A CA 1
ATOM 748 C C . LEU A 1 91 ? 1.694 -7.488 -17.906 1 98.62 91 LEU A C 1
ATOM 750 O O . LEU A 1 91 ? 0.793 -6.652 -17.969 1 98.62 91 LEU A O 1
ATOM 754 N N . PRO A 1 92 ? 2.959 -7.172 -17.672 1 97.75 92 PRO A N 1
ATOM 755 C CA . PRO A 1 92 ? 3.324 -5.805 -17.297 1 97.75 92 PRO A CA 1
ATOM 756 C C . PRO A 1 92 ? 2.838 -4.766 -18.297 1 97.75 92 PRO A C 1
ATOM 758 O O . PRO A 1 92 ? 2.309 -3.723 -17.906 1 97.75 92 PRO A O 1
ATOM 761 N N . LYS A 1 93 ? 2.902 -5.039 -19.562 1 96.62 93 LYS A N 1
ATOM 762 C CA . LYS A 1 93 ? 2.539 -4.074 -20.609 1 96.62 93 LYS A CA 1
ATOM 763 C C . LYS A 1 93 ? 1.035 -3.811 -20.609 1 96.62 93 LYS A C 1
ATOM 765 O O . LYS A 1 93 ? 0.57 -2.844 -21.203 1 96.62 93 LYS A O 1
ATOM 770 N N . TYR A 1 94 ? 0.237 -4.641 -19.922 1 97.75 94 TYR A N 1
ATOM 771 C CA . TYR A 1 94 ? -1.214 -4.496 -19.906 1 97.75 94 TYR A CA 1
ATOM 772 C C . TYR A 1 94 ? -1.717 -4.148 -18.516 1 97.75 94 TYR A C 1
ATOM 774 O O . TYR A 1 94 ? -2.924 -4.164 -18.25 1 97.75 94 TYR A O 1
ATOM 782 N N . GLN A 1 95 ? -0.843 -3.898 -17.578 1 96.88 95 GLN A N 1
ATOM 783 C CA . GLN A 1 95 ? -1.226 -3.559 -16.219 1 96.88 95 GLN A CA 1
ATOM 784 C C . GLN A 1 95 ? -1.8 -2.146 -16.141 1 96.88 95 GLN A C 1
ATOM 786 O O . GLN A 1 95 ? -1.52 -1.311 -17 1 96.88 95 GLN A O 1
ATOM 791 N N . ARG A 1 96 ? -2.648 -1.902 -15.219 1 94.44 96 ARG A N 1
ATOM 792 C CA . ARG A 1 96 ? -3.301 -0.624 -14.961 1 94.44 96 ARG A CA 1
ATOM 793 C C . ARG A 1 96 ? -4.207 -0.225 -16.125 1 94.44 96 ARG A C 1
ATOM 795 O O . ARG A 1 96 ? -4.34 0.96 -16.438 1 94.44 96 ARG A O 1
ATOM 802 N N . LYS A 1 97 ? -4.691 -1.233 -16.781 1 96.25 97 LYS A N 1
ATOM 803 C CA . LYS A 1 97 ? -5.602 -1.008 -17.906 1 96.25 97 LYS A CA 1
ATOM 804 C C . LYS A 1 97 ? -6.934 -1.719 -17.672 1 96.25 97 LYS A C 1
ATOM 806 O O . LYS A 1 97 ? -7.719 -1.884 -18.609 1 96.25 97 LYS A O 1
ATOM 811 N N . GLY A 1 98 ? -7.109 -2.25 -16.484 1 97.38 98 GLY A N 1
ATOM 812 C CA . GLY A 1 98 ? -8.406 -2.795 -16.109 1 97.38 98 GLY A CA 1
ATOM 813 C C . GLY A 1 98 ? -8.484 -4.301 -16.266 1 97.38 98 GLY A C 1
ATOM 814 O O . GLY A 1 98 ? -9.516 -4.906 -15.984 1 97.38 98 GLY A O 1
ATOM 815 N N . VAL A 1 99 ? -7.434 -4.98 -16.719 1 98.38 99 VAL A N 1
ATOM 816 C CA . VAL A 1 99 ? -7.441 -6.418 -16.969 1 98.38 99 VAL A CA 1
ATOM 817 C C . VAL A 1 99 ? -7.684 -7.176 -15.664 1 98.38 99 VAL A C 1
ATOM 819 O O . VAL A 1 99 ? -8.562 -8.031 -15.594 1 98.38 99 VAL A O 1
ATOM 822 N N . GLY A 1 100 ? -6.93 -6.855 -14.609 1 98.44 100 GLY A N 1
ATOM 823 C CA . GLY A 1 100 ? -7.121 -7.496 -13.32 1 98.44 100 GLY A CA 1
ATOM 824 C C . GLY A 1 100 ? -8.508 -7.273 -12.742 1 98.44 100 GLY A C 1
ATOM 825 O O . GLY A 1 100 ? -9.125 -8.211 -12.227 1 98.44 100 GLY A O 1
ATOM 826 N N . SER A 1 101 ? -8.992 -6.039 -12.867 1 98.31 101 SER A N 1
ATOM 827 C CA . SER A 1 101 ? -10.328 -5.703 -12.391 1 98.31 101 SER A CA 1
ATOM 828 C C . SER A 1 101 ? -11.391 -6.539 -13.094 1 98.31 101 SER A C 1
ATOM 830 O O . SER A 1 101 ? -12.312 -7.051 -12.453 1 98.31 101 SER A O 1
ATOM 832 N N . ALA A 1 102 ? -11.219 -6.656 -14.406 1 98.44 102 ALA A N 1
ATOM 833 C CA . ALA A 1 102 ? -12.18 -7.441 -15.188 1 98.44 102 ALA A CA 1
ATOM 834 C C . ALA A 1 102 ? -12.195 -8.898 -14.727 1 98.44 102 ALA A C 1
ATOM 836 O O . ALA A 1 102 ? -13.266 -9.5 -14.594 1 98.44 102 ALA A O 1
ATOM 837 N N . LEU A 1 103 ? -11.031 -9.453 -14.477 1 98.75 103 LEU A N 1
ATOM 838 C CA . LEU A 1 103 ? -10.922 -10.828 -14.008 1 98.75 103 LEU A CA 1
ATOM 839 C C . LEU A 1 103 ? -11.57 -10.984 -12.633 1 98.75 103 LEU A C 1
ATOM 841 O O . LEU A 1 103 ? -12.336 -11.93 -12.414 1 98.75 103 LEU A O 1
ATOM 845 N N . ILE A 1 104 ? -11.32 -10.047 -11.734 1 98.75 104 ILE A N 1
ATOM 846 C CA . ILE A 1 104 ? -11.852 -10.086 -10.375 1 98.75 104 ILE A CA 1
ATOM 847 C C . ILE A 1 104 ? -13.375 -9.992 -10.422 1 98.75 104 ILE A C 1
ATOM 849 O O . ILE A 1 104 ? -14.07 -10.828 -9.836 1 98.75 104 ILE A O 1
ATOM 853 N N . HIS A 1 105 ? -13.922 -9.062 -11.125 1 98.31 105 HIS A N 1
ATOM 854 C CA . HIS A 1 105 ? -15.367 -8.867 -11.18 1 98.31 105 HIS A CA 1
ATOM 855 C C . HIS A 1 105 ? -16.062 -10.07 -11.812 1 98.31 105 HIS A C 1
ATOM 857 O O . HIS A 1 105 ? -17.094 -10.531 -11.32 1 98.31 105 HIS A O 1
ATOM 863 N N . HIS A 1 106 ? -15.469 -10.57 -12.883 1 98.5 106 HIS A N 1
ATOM 864 C CA . HIS A 1 106 ? -16.031 -11.742 -13.547 1 98.5 106 HIS A CA 1
ATOM 865 C C . HIS A 1 106 ? -16.125 -12.922 -12.586 1 98.5 106 HIS A C 1
ATOM 867 O O . HIS A 1 106 ? -17.156 -13.586 -12.508 1 98.5 106 HIS A O 1
ATOM 873 N N . THR A 1 107 ? -15.086 -13.109 -11.82 1 98.69 107 THR A N 1
ATOM 874 C CA . THR A 1 107 ? -15.047 -14.289 -10.961 1 98.69 107 THR A CA 1
ATOM 875 C C . THR A 1 107 ? -15.891 -14.07 -9.711 1 98.69 107 THR A C 1
ATOM 877 O O . THR A 1 107 ? -16.484 -15.023 -9.18 1 98.69 107 THR A O 1
ATOM 880 N N . ILE A 1 108 ? -15.992 -12.867 -9.219 1 98.25 108 ILE A N 1
ATOM 881 C CA . ILE A 1 108 ? -16.844 -12.562 -8.07 1 98.25 108 ILE A CA 1
ATOM 882 C C . ILE A 1 108 ? -18.297 -12.906 -8.398 1 98.25 108 ILE A C 1
ATOM 884 O O . ILE A 1 108 ? -19 -13.508 -7.582 1 98.25 108 ILE A O 1
ATOM 888 N N . ASP A 1 109 ? -18.734 -12.547 -9.594 1 97.31 109 ASP A N 1
ATOM 889 C CA . ASP A 1 109 ? -20.094 -12.836 -10.031 1 97.31 109 ASP A CA 1
ATOM 890 C C . ASP A 1 109 ? -20.359 -14.336 -10.047 1 97.31 109 ASP A C 1
ATOM 892 O O . ASP A 1 109 ? -21.406 -14.789 -9.562 1 97.31 109 ASP A O 1
ATOM 896 N N . ILE A 1 110 ? -19.484 -15.078 -10.523 1 98.25 110 ILE A N 1
ATOM 897 C CA . ILE A 1 110 ? -19.625 -16.531 -10.602 1 98.25 110 ILE A CA 1
ATOM 898 C C . ILE A 1 110 ? -19.578 -17.141 -9.203 1 98.25 110 ILE A C 1
ATOM 900 O O . ILE A 1 110 ? -20.375 -18.016 -8.867 1 98.25 110 ILE A O 1
ATOM 904 N N . ALA A 1 111 ? -18.656 -16.656 -8.391 1 98.25 111 ALA A N 1
ATOM 905 C CA . ALA A 1 111 ? -18.531 -17.141 -7.023 1 98.25 111 ALA A CA 1
ATOM 906 C C . ALA A 1 111 ? -19.828 -16.938 -6.246 1 98.25 111 ALA A C 1
ATOM 908 O O . ALA A 1 111 ? -20.281 -17.844 -5.543 1 98.25 111 ALA A O 1
ATOM 909 N N . LYS A 1 112 ? -20.359 -15.789 -6.406 1 96.12 112 LYS A N 1
ATOM 910 C CA . LYS A 1 112 ? -21.625 -15.469 -5.754 1 96.12 112 LYS A CA 1
ATOM 911 C C . LYS A 1 112 ? -22.719 -16.453 -6.168 1 96.12 112 LYS A C 1
ATOM 913 O O . LYS A 1 112 ? -23.438 -16.984 -5.316 1 96.12 112 LYS A O 1
ATOM 918 N N . ASN A 1 113 ? -22.781 -16.734 -7.402 1 96.5 113 ASN A N 1
ATOM 919 C CA . ASN A 1 113 ? -23.797 -17.625 -7.945 1 96.5 113 ASN A CA 1
ATOM 920 C C . ASN A 1 113 ? -23.562 -19.062 -7.52 1 96.5 113 ASN A C 1
ATOM 922 O O . ASN A 1 113 ? -24.484 -19.875 -7.473 1 96.5 113 ASN A O 1
ATOM 926 N N . ASP A 1 114 ? -22.328 -19.375 -7.172 1 96.62 114 ASP A N 1
ATOM 927 C CA . ASP A 1 114 ? -21.953 -20.734 -6.766 1 96.62 114 ASP A CA 1
ATOM 928 C C . ASP A 1 114 ? -22.141 -20.922 -5.262 1 96.62 114 ASP A C 1
ATOM 930 O O . ASP A 1 114 ? -21.766 -21.969 -4.715 1 96.62 114 ASP A O 1
ATOM 934 N N . GLY A 1 115 ? -22.531 -19.891 -4.582 1 96.31 115 GLY A N 1
ATOM 935 C CA . GLY A 1 115 ? -22.875 -20.016 -3.172 1 96.31 115 GLY A CA 1
ATOM 936 C C . GLY A 1 115 ? -21.703 -19.719 -2.25 1 96.31 115 GLY A C 1
ATOM 937 O O . GLY A 1 115 ? -21.766 -20.016 -1.055 1 96.31 115 GLY A O 1
ATOM 938 N N . ILE A 1 116 ? -20.641 -19.234 -2.791 1 97.81 116 ILE A N 1
ATOM 939 C CA . ILE A 1 116 ? -19.531 -18.781 -1.953 1 97.81 116 ILE A CA 1
ATOM 940 C C . ILE A 1 116 ? -19.953 -17.516 -1.201 1 97.81 116 ILE A C 1
ATOM 942 O O . ILE A 1 116 ? -20.422 -16.547 -1.809 1 97.81 116 ILE A O 1
ATOM 946 N N . ASN A 1 117 ? -19.688 -17.5 0.076 1 97.5 117 ASN A N 1
ATOM 947 C CA . ASN A 1 117 ? -20.219 -16.406 0.9 1 97.5 117 ASN A CA 1
ATOM 948 C C . ASN A 1 117 ? -19.172 -15.336 1.153 1 97.5 117 ASN A C 1
ATOM 950 O O . ASN A 1 117 ? -19.531 -14.18 1.423 1 97.5 117 ASN A O 1
ATOM 954 N N . ILE A 1 118 ? -17.938 -15.766 1.126 1 98.44 118 ILE A N 1
ATOM 955 C CA . ILE A 1 118 ? -16.875 -14.812 1.424 1 98.44 118 ILE A CA 1
ATOM 956 C C . ILE A 1 118 ? -15.578 -15.242 0.73 1 98.44 118 ILE A C 1
ATOM 958 O O . ILE A 1 118 ? -15.297 -16.438 0.619 1 98.44 118 ILE A O 1
ATOM 962 N N . ILE A 1 119 ? -14.859 -14.32 0.245 1 98.88 119 ILE A N 1
ATOM 963 C CA . ILE A 1 119 ? -13.531 -14.508 -0.313 1 98.88 119 ILE A CA 1
ATOM 964 C C . ILE A 1 119 ? -12.492 -13.852 0.597 1 98.88 119 ILE A C 1
ATOM 966 O O . ILE A 1 119 ? -12.656 -12.695 1.01 1 98.88 119 ILE A O 1
ATOM 970 N N . VAL A 1 120 ? -11.469 -14.578 1.01 1 98.88 120 VAL A N 1
ATOM 971 C CA . VAL A 1 120 ? -10.344 -14.031 1.756 1 98.88 120 VAL A CA 1
ATOM 972 C C . VAL A 1 120 ? -9.07 -14.148 0.924 1 98.88 120 VAL A C 1
ATOM 974 O O . VAL A 1 120 ? -8.812 -15.188 0.307 1 98.88 120 VAL A O 1
ATOM 977 N N . ILE A 1 121 ? -8.336 -13.07 0.879 1 98.81 121 ILE A N 1
ATOM 978 C CA . ILE A 1 121 ? -7.094 -13.109 0.121 1 98.81 121 ILE A CA 1
ATOM 979 C C . ILE A 1 121 ? -5.961 -12.523 0.958 1 98.81 121 ILE A C 1
ATOM 981 O O . ILE A 1 121 ? -6.203 -11.859 1.97 1 98.81 121 ILE A O 1
ATOM 985 N N . PHE A 1 122 ? -4.75 -12.875 0.604 1 98.12 122 PHE A N 1
ATOM 986 C CA . PHE A 1 122 ? -3.561 -12.133 1.002 1 98.12 122 PHE A CA 1
ATOM 987 C C . PHE A 1 122 ? -3.039 -11.281 -0.153 1 98.12 122 PHE A C 1
ATOM 989 O O . PHE A 1 122 ? -2.613 -11.82 -1.179 1 98.12 122 PHE A O 1
ATOM 996 N N . GLY A 1 123 ? -3.121 -10.047 -0.022 1 97.75 123 GLY A N 1
ATOM 997 C CA . GLY A 1 123 ? -2.705 -9.133 -1.074 1 97.75 123 GLY A CA 1
ATOM 998 C C . GLY A 1 123 ? -2.57 -7.695 -0.599 1 97.75 123 GLY A C 1
ATOM 999 O O . GLY A 1 123 ? -2.902 -7.383 0.545 1 97.75 123 GLY A O 1
ATOM 1000 N N . ASP A 1 124 ? -2.061 -6.891 -1.462 1 98.06 124 ASP A N 1
ATOM 1001 C CA . ASP A 1 124 ? -1.881 -5.469 -1.188 1 98.06 124 ASP A CA 1
ATOM 1002 C C . ASP A 1 124 ? -3.215 -4.727 -1.229 1 98.06 124 ASP A C 1
ATOM 1004 O O . ASP A 1 124 ? -3.895 -4.719 -2.258 1 98.06 124 ASP A O 1
ATOM 1008 N N . PRO A 1 125 ? -3.639 -4.004 -0.152 1 98.62 125 PRO A N 1
ATOM 1009 C CA . PRO A 1 125 ? -4.895 -3.25 -0.146 1 98.62 125 PRO A CA 1
ATOM 1010 C C . PRO A 1 125 ? -5.031 -2.318 -1.349 1 98.62 125 PRO A C 1
ATOM 1012 O O . PRO A 1 125 ? -6.141 -2.102 -1.845 1 98.62 125 PRO A O 1
ATOM 1015 N N . HIS A 1 126 ? -3.971 -1.789 -1.854 1 98.06 126 HIS A N 1
ATOM 1016 C CA . HIS A 1 126 ? -3.977 -0.871 -2.986 1 98.06 126 HIS A CA 1
ATOM 1017 C C . HIS A 1 126 ? -4.594 -1.521 -4.223 1 98.06 126 HIS A C 1
ATOM 1019 O O . HIS A 1 126 ? -5.117 -0.83 -5.098 1 98.06 126 HIS A O 1
ATOM 1025 N N . ASN A 1 127 ? -4.594 -2.836 -4.262 1 97.62 127 ASN A N 1
ATOM 1026 C CA . ASN A 1 127 ? -5.059 -3.545 -5.445 1 97.62 127 ASN A CA 1
ATOM 1027 C C . ASN A 1 127 ? -6.512 -3.994 -5.297 1 97.62 127 ASN A C 1
ATOM 1029 O O . ASN A 1 127 ? -7.184 -4.281 -6.289 1 97.62 127 ASN A O 1
ATOM 1033 N N . TYR A 1 128 ? -7.004 -4 -4.027 1 98.56 128 TYR A N 1
ATOM 1034 C CA . TYR A 1 128 ? -8.211 -4.805 -3.893 1 98.56 128 TYR A CA 1
ATOM 1035 C C . TYR A 1 128 ? -9.32 -4.012 -3.213 1 98.56 128 TYR A C 1
ATOM 1037 O O . TYR A 1 128 ? -10.508 -4.34 -3.354 1 98.56 128 TYR A O 1
ATOM 1045 N N . CYS A 1 129 ? -8.992 -2.922 -2.521 1 98.56 129 CYS A N 1
ATOM 1046 C CA . CYS A 1 129 ? -10.016 -2.172 -1.804 1 98.56 129 CYS A CA 1
ATOM 1047 C C . CYS A 1 129 ? -11 -1.532 -2.771 1 98.56 129 CYS A C 1
ATOM 1049 O O . CYS A 1 129 ? -12.188 -1.407 -2.463 1 98.56 129 CYS A O 1
ATOM 1051 N N . LYS A 1 130 ? -10.555 -1.173 -3.916 1 97.81 130 LYS A N 1
ATOM 1052 C CA . LYS A 1 130 ? -11.43 -0.578 -4.926 1 97.81 130 LYS A CA 1
ATOM 1053 C C . LYS A 1 130 ? -12.5 -1.565 -5.375 1 97.81 130 LYS A C 1
ATOM 1055 O O . LYS A 1 130 ? -13.5 -1.171 -5.977 1 97.81 130 LYS A O 1
ATOM 1060 N N . HIS A 1 131 ? -12.289 -2.834 -5.156 1 98.12 131 HIS A N 1
ATOM 1061 C CA . HIS A 1 131 ? -13.234 -3.865 -5.559 1 98.12 131 HIS A CA 1
ATOM 1062 C C . HIS A 1 131 ? -14.125 -4.285 -4.391 1 98.12 131 HIS A C 1
ATOM 1064 O O . HIS A 1 131 ? -14.852 -5.277 -4.48 1 98.12 131 HIS A O 1
ATOM 1070 N N . GLY A 1 132 ? -13.969 -3.615 -3.266 1 97.81 132 GLY A N 1
ATOM 1071 C CA . GLY A 1 132 ? -14.859 -3.873 -2.141 1 97.81 132 GLY A CA 1
ATOM 1072 C C . GLY A 1 132 ? -14.195 -4.672 -1.033 1 97.81 132 GLY A C 1
ATOM 1073 O O . GLY A 1 132 ? -14.805 -4.906 0.014 1 97.81 132 GLY A O 1
ATOM 1074 N N . PHE A 1 133 ? -12.969 -5.094 -1.227 1 98.69 133 PHE A N 1
ATOM 1075 C CA . PHE A 1 133 ? -12.266 -5.82 -0.175 1 98.69 133 PHE A CA 1
ATOM 1076 C C . PHE A 1 133 ? -11.953 -4.898 1 1 98.69 133 PHE A C 1
ATOM 1078 O O . PHE A 1 133 ? -11.633 -3.725 0.807 1 98.69 133 PHE A O 1
ATOM 1085 N N . LYS A 1 134 ? -12.047 -5.391 2.15 1 98.5 134 LYS A N 1
ATOM 1086 C CA . LYS A 1 134 ? -11.711 -4.727 3.406 1 98.5 134 LYS A CA 1
ATOM 1087 C C . LYS A 1 134 ? -10.773 -5.586 4.25 1 98.5 134 LYS A C 1
ATOM 1089 O O . LYS A 1 134 ? -10.5 -6.738 3.906 1 98.5 134 LYS A O 1
ATOM 1094 N N . SER A 1 135 ? -10.281 -4.996 5.297 1 98.75 135 SER A N 1
ATOM 1095 C CA . SER A 1 135 ? -9.461 -5.797 6.199 1 98.75 135 SER A CA 1
ATOM 1096 C C . SER A 1 135 ? -10.25 -6.988 6.746 1 98.75 135 SER A C 1
ATOM 1098 O O . SER A 1 135 ? -11.422 -6.859 7.09 1 98.75 135 SER A O 1
ATOM 1100 N N . SER A 1 136 ? -9.594 -8.086 6.84 1 98.81 136 SER A N 1
ATOM 1101 C CA . SER A 1 136 ? -10.25 -9.25 7.426 1 98.81 136 SER A CA 1
ATOM 1102 C C . SER A 1 136 ? -10.664 -8.977 8.867 1 98.81 136 SER A C 1
ATOM 1104 O O . SER A 1 136 ? -11.633 -9.562 9.367 1 98.81 136 SER A O 1
ATOM 1106 N N . LYS A 1 137 ? -9.938 -8.117 9.516 1 98.69 137 LYS A N 1
ATOM 1107 C CA . LYS A 1 137 ? -10.258 -7.762 10.898 1 98.69 137 LYS A CA 1
ATOM 1108 C C . LYS A 1 137 ? -11.664 -7.18 11.008 1 98.69 137 LYS A C 1
ATOM 1110 O O . LYS A 1 137 ? -12.344 -7.371 12.016 1 98.69 137 LYS A O 1
ATOM 1115 N N . ASP A 1 138 ? -12.109 -6.457 9.992 1 98.19 138 ASP A N 1
ATOM 1116 C CA . ASP A 1 138 ? -13.43 -5.828 10.008 1 98.19 138 ASP A CA 1
ATOM 1117 C C . ASP A 1 138 ? -14.539 -6.883 9.984 1 98.19 138 ASP A C 1
ATOM 1119 O O . ASP A 1 138 ? -15.703 -6.57 10.234 1 98.19 138 ASP A O 1
ATOM 1123 N N . PHE A 1 139 ? -14.148 -8.117 9.734 1 98.38 139 PHE A N 1
ATOM 1124 C CA . PHE A 1 139 ? -15.086 -9.234 9.703 1 98.38 139 PHE A CA 1
ATOM 1125 C C . PHE A 1 139 ? -14.805 -10.211 10.836 1 98.38 139 PHE A C 1
ATOM 1127 O O . PHE A 1 139 ? -15.367 -11.305 10.883 1 98.38 139 PHE A O 1
ATOM 1134 N N . ASN A 1 140 ? -13.82 -9.875 11.672 1 98.44 140 ASN A N 1
ATOM 1135 C CA . ASN A 1 140 ? -13.359 -10.734 12.758 1 98.44 140 ASN A CA 1
ATOM 1136 C C . ASN A 1 140 ? -12.797 -12.047 12.227 1 98.44 140 ASN A C 1
ATOM 1138 O O . ASN A 1 140 ? -13.062 -13.117 12.789 1 98.44 140 ASN A O 1
ATOM 1142 N N . ILE A 1 141 ? -12.094 -11.977 11.148 1 98.81 141 ILE A N 1
ATOM 1143 C CA . ILE A 1 141 ? -11.398 -13.125 10.57 1 98.81 141 ILE A CA 1
ATOM 1144 C C . ILE A 1 141 ? -9.898 -12.977 10.789 1 98.81 141 ILE A C 1
ATOM 1146 O O . ILE A 1 141 ? -9.25 -12.133 10.172 1 98.81 141 ILE A O 1
ATOM 1150 N N . SER A 1 142 ? -9.32 -13.766 11.625 1 98.81 142 SER A N 1
ATOM 1151 C CA . SER A 1 142 ? -7.895 -13.75 11.922 1 98.81 142 SER A CA 1
ATOM 1152 C C . SER A 1 142 ? -7.176 -14.898 11.234 1 98.81 142 SER A C 1
ATOM 1154 O O . SER A 1 142 ? -7.812 -15.781 10.656 1 98.81 142 SER A O 1
ATOM 1156 N N . ASP A 1 143 ? -5.875 -14.805 11.234 1 98.5 143 ASP A N 1
ATOM 1157 C CA . ASP A 1 143 ? -5.125 -16 10.883 1 98.5 143 ASP A CA 1
ATOM 1158 C C . ASP A 1 143 ? -5.188 -17.031 12 1 98.5 143 ASP A C 1
ATOM 1160 O O . ASP A 1 143 ? -5.891 -16.844 13 1 98.5 143 ASP A O 1
ATOM 1164 N N . LEU A 1 144 ? -4.496 -18.078 11.906 1 97.81 144 LEU A N 1
ATOM 1165 C CA . LEU A 1 144 ? -4.613 -19.188 12.844 1 97.81 144 LEU A CA 1
ATOM 1166 C C . LEU A 1 144 ? -4.039 -18.812 14.203 1 97.81 144 LEU A C 1
ATOM 1168 O O . LEU A 1 144 ? -4.359 -19.453 15.211 1 97.81 144 LEU A O 1
ATOM 1172 N N . ASN A 1 145 ? -3.176 -17.812 14.258 1 97.56 145 ASN A N 1
ATOM 1173 C CA . ASN A 1 145 ? -2.576 -17.359 15.5 1 97.56 145 ASN A CA 1
ATOM 1174 C C . ASN A 1 145 ? -3.43 -16.281 16.172 1 97.56 145 ASN A C 1
ATOM 1176 O O . ASN A 1 145 ? -3.035 -15.703 17.188 1 97.56 145 ASN A O 1
ATOM 1180 N N . GLY A 1 146 ? -4.527 -15.914 15.547 1 98 146 GLY A N 1
ATOM 1181 C CA . GLY A 1 146 ? -5.402 -14.891 16.094 1 98 146 GLY A CA 1
ATOM 1182 C C . GLY A 1 146 ? -4.977 -13.484 15.734 1 98 146 GLY A C 1
ATOM 1183 O O . GLY A 1 146 ? -5.383 -12.516 16.391 1 98 146 GLY A O 1
ATOM 1184 N N . GLU A 1 147 ? -4.152 -13.344 14.742 1 98.56 147 GLU A N 1
ATOM 1185 C CA . GLU A 1 147 ? -3.637 -12.047 14.336 1 98.56 147 GLU A CA 1
ATOM 1186 C C . GLU A 1 147 ? -4.258 -11.594 13.008 1 98.56 147 GLU A C 1
ATOM 1188 O O . GLU A 1 147 ? -4.914 -12.383 12.328 1 98.56 147 GLU A O 1
ATOM 1193 N N . TYR A 1 148 ? -4.133 -10.328 12.719 1 98.81 148 TYR A N 1
ATOM 1194 C CA . TYR A 1 148 ? -4.742 -9.727 11.539 1 98.81 148 TYR A CA 1
ATOM 1195 C C . TYR A 1 148 ? -3.682 -9.109 10.633 1 98.81 148 TYR A C 1
ATOM 1197 O O . TYR A 1 148 ? -3.4 -7.914 10.727 1 98.81 148 TYR A O 1
ATOM 1205 N N . PRO A 1 149 ? -3.129 -9.961 9.75 1 98.88 149 PRO A N 1
ATOM 1206 C CA . PRO A 1 149 ? -2.109 -9.43 8.836 1 98.88 149 PRO A CA 1
ATOM 1207 C C . PRO A 1 149 ? -2.621 -8.258 7.996 1 98.88 149 PRO A C 1
ATOM 1209 O O . PRO A 1 149 ? -3.777 -8.266 7.57 1 98.88 149 PRO A O 1
ATOM 1212 N N . TYR A 1 150 ? -1.791 -7.285 7.703 1 98.88 150 TYR A N 1
ATOM 1213 C CA . TYR A 1 150 ? -2.072 -6.121 6.875 1 98.88 150 TYR A CA 1
ATOM 1214 C C . TYR A 1 150 ? -2.688 -6.535 5.543 1 98.88 150 TYR A C 1
ATOM 1216 O O . TYR A 1 150 ? -3.678 -5.953 5.098 1 98.88 150 TYR A O 1
ATOM 1224 N N . GLY A 1 151 ? -2.135 -7.594 4.953 1 98.62 151 GLY A N 1
ATOM 1225 C CA . GLY A 1 151 ? -2.512 -7.984 3.605 1 98.62 151 GLY A CA 1
ATOM 1226 C C . GLY A 1 151 ? -3.646 -8.992 3.572 1 98.62 151 GLY A C 1
ATOM 1227 O O . GLY A 1 151 ? -4.02 -9.477 2.502 1 98.62 151 GLY A O 1
ATOM 1228 N N . MET A 1 152 ? -4.188 -9.352 4.766 1 98.88 152 MET A N 1
ATOM 1229 C CA . MET A 1 152 ? -5.316 -10.281 4.773 1 98.88 152 MET A CA 1
ATOM 1230 C C . MET A 1 152 ? -6.637 -9.531 4.617 1 98.88 152 MET A C 1
ATOM 1232 O O . MET A 1 152 ? -7.074 -8.836 5.535 1 98.88 152 MET A O 1
ATOM 1236 N N . LEU A 1 153 ? -7.246 -9.672 3.467 1 98.88 153 LEU A N 1
ATOM 1237 C CA . LEU A 1 153 ? -8.445 -8.938 3.08 1 98.88 153 LEU A CA 1
ATOM 1238 C C . LEU A 1 153 ? -9.609 -9.883 2.828 1 98.88 153 LEU A C 1
ATOM 1240 O O . LEU A 1 153 ? -9.398 -11.062 2.523 1 98.88 153 LEU A O 1
ATOM 1244 N N . ALA A 1 154 ? -10.797 -9.336 2.943 1 98.88 154 ALA A N 1
ATOM 1245 C CA . ALA A 1 154 ? -11.992 -10.148 2.748 1 98.88 154 ALA A CA 1
ATOM 1246 C C . ALA A 1 154 ? -13.07 -9.375 1.984 1 98.88 154 ALA A C 1
ATOM 1248 O O . ALA A 1 154 ? -13.141 -8.148 2.074 1 98.88 154 ALA A O 1
ATOM 1249 N N . LEU A 1 155 ? -13.789 -10.078 1.255 1 98.69 155 LEU A N 1
ATOM 1250 C CA . LEU A 1 155 ? -14.961 -9.594 0.54 1 98.69 155 LEU A CA 1
ATOM 1251 C C . LEU A 1 155 ? -16.172 -10.469 0.833 1 98.69 155 LEU A C 1
ATOM 1253 O O . LEU A 1 155 ? -16.188 -11.656 0.506 1 98.69 155 LEU A O 1
ATOM 1257 N N . GLU A 1 156 ? -17.109 -9.898 1.417 1 98 156 GLU A N 1
ATOM 1258 C CA . GLU A 1 156 ? -18.344 -10.609 1.68 1 98 156 GLU A CA 1
ATOM 1259 C C . GLU A 1 156 ? -19.25 -10.625 0.446 1 98 156 GLU A C 1
ATOM 1261 O O . GLU A 1 156 ? -19.594 -9.57 -0.093 1 98 156 GLU A O 1
ATOM 1266 N N . LEU A 1 157 ? -19.609 -11.773 -0.003 1 98.19 157 LEU A N 1
ATOM 1267 C CA . LEU A 1 157 ? -20.484 -11.914 -1.165 1 98.19 157 LEU A CA 1
ATOM 1268 C C . LEU A 1 157 ? -21.938 -12.039 -0.739 1 98.19 157 LEU A C 1
ATOM 1270 O O . LEU A 1 157 ? -22.844 -11.688 -1.498 1 98.19 157 LEU A O 1
ATOM 1274 N N . LYS A 1 158 ? -22.141 -12.586 0.398 1 97.19 158 LYS A N 1
ATOM 1275 C CA . LYS A 1 158 ? -23.453 -12.602 1.055 1 97.19 158 LYS A CA 1
ATOM 1276 C C . LYS A 1 158 ? -23.438 -11.773 2.336 1 97.19 158 LYS A C 1
ATOM 1278 O O . LYS A 1 158 ? -22.734 -12.117 3.291 1 97.19 158 LYS A O 1
ATOM 1283 N N . GLU A 1 159 ? -24.219 -10.789 2.408 1 95.5 159 GLU A N 1
ATOM 1284 C CA . GLU A 1 159 ? -24.219 -9.859 3.535 1 95.5 159 GLU A CA 1
ATOM 1285 C C . GLU A 1 159 ? -24.469 -10.594 4.852 1 95.5 159 GLU A C 1
ATOM 1287 O O . GLU A 1 159 ? -25.406 -11.383 4.969 1 95.5 159 GLU A O 1
ATOM 1292 N N . GLY A 1 160 ? -23.516 -10.367 5.75 1 96.19 160 GLY A N 1
ATOM 1293 C CA . GLY A 1 160 ? -23.688 -10.891 7.098 1 96.19 160 GLY A CA 1
ATOM 1294 C C . GLY A 1 160 ? -23.281 -12.344 7.234 1 96.19 160 GLY A C 1
ATOM 1295 O O . GLY A 1 160 ? -23.547 -12.969 8.266 1 96.19 160 GLY A O 1
ATOM 1296 N N . ALA A 1 161 ? -22.719 -12.93 6.258 1 95.88 161 ALA A N 1
ATOM 1297 C CA . ALA A 1 161 ? -22.391 -14.352 6.227 1 95.88 161 ALA A CA 1
ATOM 1298 C C . ALA A 1 161 ? -21.453 -14.727 7.379 1 95.88 161 ALA A C 1
ATOM 1300 O O . ALA A 1 161 ? -21.484 -15.859 7.867 1 95.88 161 ALA A O 1
ATOM 1301 N N . VAL A 1 162 ? -20.656 -13.75 7.832 1 97.44 162 VAL A N 1
ATOM 1302 C CA . VAL A 1 162 ? -19.656 -14.109 8.836 1 97.44 162 VAL A CA 1
ATOM 1303 C C . VAL A 1 162 ? -19.906 -13.328 10.117 1 97.44 162 VAL A C 1
ATOM 1305 O O . VAL A 1 162 ? -19.016 -13.203 10.961 1 97.44 162 VAL A O 1
ATOM 1308 N N . LYS A 1 163 ? -21.031 -12.789 10.219 1 96.5 163 LYS A N 1
ATOM 1309 C CA . LYS A 1 163 ? -21.359 -12.008 11.406 1 96.5 163 LYS A CA 1
ATOM 1310 C C . LYS A 1 163 ? -21.562 -12.914 12.625 1 96.5 163 LYS A C 1
ATOM 1312 O O . LYS A 1 163 ? -22.062 -14.031 12.5 1 96.5 163 LYS A O 1
ATOM 1317 N N . GLY A 1 164 ? -21.188 -12.438 13.758 1 96.38 164 GLY A N 1
ATOM 1318 C CA . GLY A 1 164 ? -21.562 -13.07 15.008 1 96.38 164 GLY A CA 1
ATOM 1319 C C . GLY A 1 164 ? -20.531 -14.062 15.508 1 96.38 164 GLY A C 1
ATOM 1320 O O . GLY A 1 164 ? -20.766 -14.758 16.5 1 96.38 164 GLY A O 1
ATOM 1321 N N . HIS A 1 165 ? -19.422 -14.195 14.805 1 97.38 165 HIS A N 1
ATOM 1322 C CA . HIS A 1 165 ? -18.375 -15.133 15.211 1 97.38 165 HIS A CA 1
ATOM 1323 C C . HIS A 1 165 ? -16.984 -14.516 15.062 1 97.38 165 HIS A C 1
ATOM 1325 O O . HIS A 1 165 ? -16.828 -13.508 14.375 1 97.38 165 HIS A O 1
ATOM 1331 N N . ASN A 1 166 ? -16.062 -15.078 15.773 1 98.25 166 ASN A N 1
ATOM 1332 C CA . ASN A 1 166 ? -14.648 -14.891 15.5 1 98.25 166 ASN A CA 1
ATOM 1333 C C . ASN A 1 166 ? -14.078 -16.062 14.695 1 98.25 166 ASN A C 1
ATOM 1335 O O . ASN A 1 166 ? -14.086 -17.203 15.148 1 98.25 166 ASN A O 1
ATOM 1339 N N . TRP A 1 167 ? -13.625 -15.695 13.539 1 98.69 167 TRP A N 1
ATOM 1340 C CA . TRP A 1 167 ? -13.227 -16.75 12.617 1 98.69 167 TRP A CA 1
ATOM 1341 C C . TRP A 1 167 ? -11.703 -16.859 12.523 1 98.69 167 TRP A C 1
ATOM 1343 O O . TRP A 1 167 ? -11.008 -15.836 12.586 1 98.69 167 TRP A O 1
ATOM 1353 N N . LYS A 1 168 ? -11.234 -18.062 12.359 1 98.88 168 LYS A N 1
ATOM 1354 C CA . LYS A 1 168 ? -9.852 -18.328 11.984 1 98.88 168 LYS A CA 1
ATOM 1355 C C . LYS A 1 168 ? -9.758 -18.828 10.547 1 98.88 168 LYS A C 1
ATOM 1357 O O . LYS A 1 168 ? -10.492 -19.75 10.156 1 98.88 168 LYS A O 1
ATOM 1362 N N . TYR A 1 169 ? -8.906 -18.281 9.867 1 98.81 169 TYR A N 1
ATOM 1363 C CA . TYR A 1 169 ? -8.75 -18.562 8.445 1 98.81 169 TYR A CA 1
ATOM 1364 C C . TYR A 1 169 ? -7.672 -19.609 8.211 1 98.81 169 TYR A C 1
ATOM 1366 O O . TYR A 1 169 ? -6.574 -19.516 8.766 1 98.81 169 TYR A O 1
ATOM 1374 N N . LYS A 1 170 ? -8.023 -20.562 7.375 1 98.69 170 LYS A N 1
ATOM 1375 C CA . LYS A 1 170 ? -7.062 -21.562 6.934 1 98.69 170 LYS A CA 1
ATOM 1376 C C . LYS A 1 170 ? -7.027 -21.656 5.41 1 98.69 170 LYS A C 1
ATOM 1378 O O . LYS A 1 170 ? -8.062 -21.891 4.773 1 98.69 170 LYS A O 1
ATOM 1383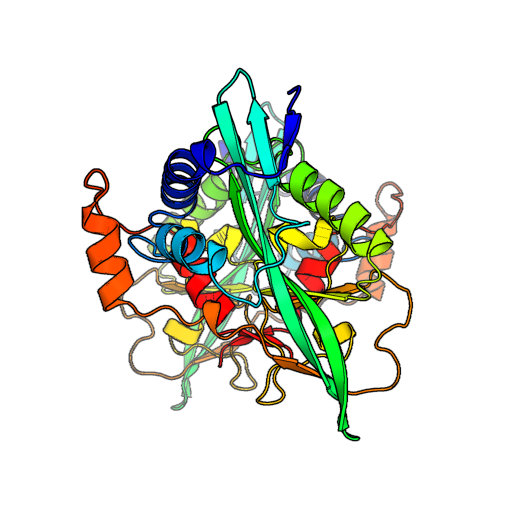 N N . TYR A 1 171 ? -5.898 -21.453 4.867 1 98.25 171 TYR A N 1
ATOM 1384 C CA . TYR A 1 171 ? -5.742 -21.547 3.42 1 98.25 171 TYR A CA 1
ATOM 1385 C C . TYR A 1 171 ? -5.453 -22.969 2.982 1 98.25 171 TYR A C 1
ATOM 1387 O O . TYR A 1 171 ? -5.188 -23.844 3.816 1 98.25 171 TYR A O 1
ATOM 1395 N N . SER A 1 172 ? -5.543 -23.25 1.725 1 98.56 172 SER A N 1
ATOM 1396 C CA . SER A 1 172 ? -5.211 -24.547 1.149 1 98.56 172 SER A CA 1
ATOM 1397 C C . SER A 1 172 ? -3.721 -24.844 1.293 1 98.56 172 SER A C 1
ATOM 1399 O O . SER A 1 172 ? -2.881 -23.969 1.046 1 98.56 172 SER A O 1
ATOM 1401 N N . PRO A 1 173 ? -3.359 -26.047 1.626 1 97.81 173 PRO A N 1
ATOM 1402 C CA . PRO A 1 173 ? -1.947 -26.406 1.743 1 97.81 173 PRO A CA 1
ATOM 1403 C C . PRO A 1 173 ? -1.193 -26.297 0.42 1 97.81 173 PRO A C 1
ATOM 1405 O O . PRO A 1 173 ? 0.04 -26.297 0.405 1 97.81 173 PRO A O 1
ATOM 1408 N N . VAL A 1 174 ? -1.941 -26.203 -0.694 1 97.75 174 VAL A N 1
ATOM 1409 C CA . VAL A 1 174 ? -1.284 -26.062 -1.99 1 97.75 174 VAL A CA 1
ATOM 1410 C C . VAL A 1 174 ? -0.441 -24.797 -2.014 1 97.75 174 VAL A C 1
ATOM 1412 O O . VAL A 1 174 ? 0.501 -24.672 -2.801 1 97.75 174 VAL A O 1
ATOM 1415 N N . LEU A 1 175 ? -0.745 -23.797 -1.152 1 97.06 175 LEU A N 1
ATOM 1416 C CA . LEU A 1 175 ? -0.048 -22.516 -1.135 1 97.06 175 LEU A CA 1
ATOM 1417 C C . LEU A 1 175 ? 1.288 -22.625 -0.41 1 97.06 175 LEU A C 1
ATOM 1419 O O . LEU A 1 175 ? 2.098 -21.703 -0.438 1 97.06 175 LEU A O 1
ATOM 1423 N N . GLU A 1 176 ? 1.527 -23.688 0.189 1 95.94 176 GLU A N 1
ATOM 1424 C CA . GLU A 1 176 ? 2.818 -23.984 0.809 1 95.94 176 GLU A CA 1
ATOM 1425 C C . GLU A 1 176 ? 3.773 -24.641 -0.186 1 95.94 176 GLU A C 1
ATOM 1427 O O . GLU A 1 176 ? 3.961 -25.859 -0.166 1 95.94 176 GLU A O 1
ATOM 1432 N N . ILE A 1 177 ? 4.441 -23.844 -0.87 1 95.25 177 ILE A N 1
ATOM 1433 C CA . ILE A 1 177 ? 5.277 -24.297 -1.98 1 95.25 177 ILE A CA 1
ATOM 1434 C C . ILE A 1 177 ? 6.625 -24.781 -1.45 1 95.25 177 ILE A C 1
ATOM 1436 O O . ILE A 1 177 ? 7.188 -24.172 -0.533 1 95.25 177 ILE A O 1
ATOM 1440 N N . ASN A 1 178 ? 7.098 -25.859 -2 1 96.44 178 ASN A N 1
ATOM 1441 C CA . ASN A 1 178 ? 8.477 -26.281 -1.78 1 96.44 178 ASN A CA 1
ATOM 1442 C C . ASN A 1 178 ? 9.445 -25.453 -2.625 1 96.44 178 ASN A C 1
ATOM 1444 O O . ASN A 1 178 ? 9.438 -25.547 -3.854 1 96.44 178 ASN A O 1
ATOM 1448 N N . GLU A 1 179 ? 10.32 -24.766 -2.027 1 96.12 179 GLU A N 1
ATOM 1449 C CA . GLU A 1 179 ? 11.195 -23.812 -2.707 1 96.12 179 GLU A CA 1
ATOM 1450 C C . GLU A 1 179 ? 12.164 -24.531 -3.643 1 96.12 179 GLU A C 1
ATOM 1452 O O . GLU A 1 179 ? 12.484 -24.016 -4.719 1 96.12 179 GLU A O 1
ATOM 1457 N N . ILE A 1 180 ? 12.68 -25.641 -3.24 1 97.69 180 ILE A N 1
ATOM 1458 C CA . ILE A 1 180 ? 13.609 -26.406 -4.059 1 97.69 180 ILE A CA 1
ATOM 1459 C C . ILE A 1 180 ? 12.922 -26.859 -5.348 1 97.69 180 ILE A C 1
ATOM 1461 O O . ILE A 1 180 ? 13.477 -26.703 -6.438 1 97.69 180 ILE A O 1
ATOM 1465 N N . ASP A 1 181 ? 11.68 -27.375 -5.203 1 98.25 181 ASP A N 1
ATOM 1466 C CA . ASP A 1 181 ? 10.914 -27.797 -6.367 1 98.25 181 ASP A CA 1
ATOM 1467 C C . ASP A 1 181 ? 10.633 -26.609 -7.293 1 98.25 181 ASP A C 1
ATOM 1469 O O . ASP A 1 181 ? 10.688 -26.75 -8.516 1 98.25 181 ASP A O 1
ATOM 1473 N N . ALA A 1 182 ? 10.328 -25.484 -6.695 1 98.31 182 ALA A N 1
ATOM 1474 C CA . ALA A 1 182 ? 10.047 -24.281 -7.477 1 98.31 182 ALA A CA 1
ATOM 1475 C C . ALA A 1 182 ? 11.273 -23.844 -8.273 1 98.31 182 ALA A C 1
ATOM 1477 O O . ALA A 1 182 ? 11.164 -23.469 -9.445 1 98.31 182 ALA A O 1
ATOM 1478 N N . GLU A 1 183 ? 12.398 -23.844 -7.625 1 97.44 183 GLU A N 1
ATOM 1479 C CA . GLU A 1 183 ? 13.641 -23.484 -8.297 1 97.44 183 GLU A CA 1
ATOM 1480 C C . GLU A 1 183 ? 13.938 -24.422 -9.461 1 97.44 183 GLU A C 1
ATOM 1482 O O . GLU A 1 183 ? 14.352 -23.984 -10.531 1 97.44 183 GLU A O 1
ATOM 1487 N N . GLU A 1 184 ? 13.781 -25.719 -9.219 1 98.19 184 GLU A N 1
ATOM 1488 C CA . GLU A 1 184 ? 13.992 -26.703 -10.273 1 98.19 184 GLU A CA 1
ATOM 1489 C C . GLU A 1 184 ? 13.031 -26.484 -11.438 1 98.19 184 GLU A C 1
ATOM 1491 O O . GLU A 1 184 ? 13.422 -26.578 -12.602 1 98.19 184 GLU A O 1
ATOM 1496 N N . TYR A 1 185 ? 11.812 -26.203 -11.086 1 98.38 185 TYR A N 1
ATOM 1497 C CA . TYR A 1 185 ? 10.812 -25.938 -12.117 1 98.38 185 TYR A CA 1
ATOM 1498 C C . TYR A 1 185 ? 11.18 -24.719 -12.938 1 98.38 185 TYR A C 1
ATOM 1500 O O . TYR A 1 185 ? 10.977 -24.688 -14.156 1 98.38 185 TYR A O 1
ATOM 1508 N N . ASP A 1 186 ? 11.656 -23.688 -12.328 1 98.38 186 ASP A N 1
ATOM 1509 C CA . ASP A 1 186 ? 12.008 -22.422 -12.984 1 98.38 186 ASP A CA 1
ATOM 1510 C C . ASP A 1 186 ? 13.07 -22.641 -14.055 1 98.38 186 ASP A C 1
ATOM 1512 O O . ASP A 1 186 ? 13.133 -21.906 -15.039 1 98.38 186 ASP A O 1
ATOM 1516 N N . LYS A 1 187 ? 13.883 -23.641 -13.914 1 97.69 187 LYS A N 1
ATOM 1517 C CA . LYS A 1 187 ? 14.953 -23.938 -14.859 1 97.69 187 LYS A CA 1
ATOM 1518 C C . LYS A 1 187 ? 14.398 -24.312 -16.234 1 97.69 187 LYS A C 1
ATOM 1520 O O . LYS A 1 187 ? 15.125 -24.297 -17.234 1 97.69 187 LYS A O 1
ATOM 1525 N N . LYS A 1 188 ? 13.164 -24.656 -16.281 1 97.56 188 LYS A N 1
ATOM 1526 C CA . LYS A 1 188 ? 12.523 -25.031 -17.547 1 97.56 188 LYS A CA 1
ATOM 1527 C C . LYS A 1 188 ? 12.219 -23.812 -18.391 1 97.56 188 LYS A C 1
ATOM 1529 O O . LYS A 1 188 ? 11.844 -23.938 -19.562 1 97.56 188 LYS A O 1
ATOM 1534 N N . PHE A 1 189 ? 12.391 -22.672 -17.844 1 98 189 PHE A N 1
ATOM 1535 C CA . PHE A 1 189 ? 12.078 -21.422 -18.516 1 98 189 PHE A CA 1
ATOM 1536 C C . PHE A 1 189 ? 13.352 -20.688 -18.922 1 98 189 PHE A C 1
ATOM 1538 O O . PHE A 1 189 ? 14.445 -21.047 -18.484 1 98 189 PHE A O 1
ATOM 1545 N N . GLU A 1 190 ? 13.133 -19.672 -19.781 1 97.12 190 GLU A N 1
ATOM 1546 C CA . GLU A 1 190 ? 14.273 -18.844 -20.172 1 97.12 190 GLU A CA 1
ATOM 1547 C C . GLU A 1 190 ? 14.906 -18.172 -18.953 1 97.12 190 GLU A C 1
ATOM 1549 O O . GLU A 1 190 ? 14.195 -17.688 -18.062 1 97.12 190 GLU A O 1
ATOM 1554 N N . HIS A 1 191 ? 16.172 -18.156 -18.953 1 97.19 191 HIS A N 1
ATOM 1555 C CA . HIS A 1 191 ? 16.891 -17.562 -17.828 1 97.19 191 HIS A CA 1
ATOM 1556 C C . HIS A 1 191 ? 16.562 -16.078 -17.688 1 97.19 191 HIS A C 1
ATOM 1558 O O . HIS A 1 191 ? 16.484 -15.359 -18.688 1 97.19 191 HIS A O 1
ATOM 1564 N N . LYS A 1 192 ? 16.359 -15.648 -16.516 1 97.19 192 LYS A N 1
ATOM 1565 C CA . LYS A 1 192 ? 16.125 -14.25 -16.156 1 97.19 192 LYS A CA 1
ATOM 1566 C C . LYS A 1 192 ? 16.953 -13.852 -14.938 1 97.19 192 LYS A C 1
ATOM 1568 O O . LYS A 1 192 ? 17.078 -14.617 -13.984 1 97.19 192 LYS A O 1
ATOM 1573 N N . GLU A 1 193 ? 17.484 -12.672 -14.961 1 98 193 GLU A N 1
ATOM 1574 C CA . GLU A 1 193 ? 18.328 -12.211 -13.852 1 98 193 GLU A CA 1
ATOM 1575 C C . GLU A 1 193 ? 17.469 -11.781 -12.656 1 98 193 GLU A C 1
ATOM 1577 O O . GLU A 1 193 ? 16.5 -11.047 -12.82 1 98 193 GLU A O 1
ATOM 1582 N N . LYS A 1 194 ? 17.828 -12.297 -11.57 1 98 194 LYS A N 1
ATOM 1583 C CA . LYS A 1 194 ? 17.219 -11.828 -10.32 1 98 194 LYS A CA 1
ATOM 1584 C C . LYS A 1 194 ? 17.781 -10.461 -9.93 1 98 194 LYS A C 1
ATOM 1586 O O . LYS A 1 194 ? 18.953 -10.172 -10.164 1 98 194 LYS A O 1
ATOM 1591 N N . GLY A 1 195 ? 16.859 -9.586 -9.398 1 97.94 195 GLY A N 1
ATOM 1592 C CA . GLY A 1 195 ? 17.312 -8.25 -9.055 1 97.94 195 GLY A CA 1
ATOM 1593 C C . GLY A 1 195 ? 16.406 -7.543 -8.07 1 97.94 195 GLY A C 1
ATOM 1594 O O . GLY A 1 195 ? 15.383 -8.086 -7.664 1 97.94 195 GLY A O 1
ATOM 1595 N N . TYR A 1 196 ? 16.906 -6.387 -7.684 1 96.81 196 TYR A N 1
ATOM 1596 C CA . TYR A 1 196 ? 16.203 -5.578 -6.703 1 96.81 196 TYR A CA 1
ATOM 1597 C C . TYR A 1 196 ? 15.172 -4.672 -7.383 1 96.81 196 TYR A C 1
ATOM 1599 O O . TYR A 1 196 ? 15.438 -4.125 -8.453 1 96.81 196 TYR A O 1
ATOM 1607 N N . ASN A 1 197 ? 14.062 -4.531 -6.797 1 97.25 197 ASN A N 1
ATOM 1608 C CA . ASN A 1 197 ? 13.008 -3.559 -7.098 1 97.25 197 ASN A CA 1
ATOM 1609 C C . ASN A 1 197 ? 12.477 -2.902 -5.828 1 97.25 197 ASN A C 1
ATOM 1611 O O . ASN A 1 197 ? 12.289 -3.57 -4.812 1 97.25 197 ASN A O 1
ATOM 1615 N N . PRO A 1 198 ? 12.211 -1.604 -5.836 1 96.44 198 PRO A N 1
ATOM 1616 C CA . PRO A 1 198 ? 11.688 -0.928 -4.645 1 96.44 198 PRO A CA 1
ATOM 1617 C C . PRO A 1 198 ? 10.414 -1.577 -4.109 1 96.44 198 PRO A C 1
ATOM 1619 O O . PRO A 1 198 ? 10.117 -1.47 -2.916 1 96.44 198 PRO A O 1
ATOM 1622 N N . SER A 1 199 ? 9.672 -2.256 -4.996 1 97.69 199 SER A N 1
ATOM 1623 C CA . SER A 1 199 ? 8.461 -2.945 -4.566 1 97.69 199 SER A CA 1
ATOM 1624 C C . SER A 1 199 ? 8.766 -4 -3.512 1 97.69 199 SER A C 1
ATOM 1626 O O . SER A 1 199 ? 7.895 -4.375 -2.725 1 97.69 199 SER A O 1
ATOM 1628 N N . GLN A 1 200 ? 10 -4.457 -3.494 1 98.56 200 GLN A N 1
ATOM 1629 C CA . GLN A 1 200 ? 10.398 -5.488 -2.543 1 98.56 200 GLN A CA 1
ATOM 1630 C C . GLN A 1 200 ? 10.469 -4.93 -1.124 1 98.56 200 GLN A C 1
ATOM 1632 O O . GLN A 1 200 ? 10.18 -5.637 -0.157 1 98.56 200 GLN A O 1
ATOM 1637 N N . GLU A 1 201 ? 10.812 -3.637 -1.006 1 98.38 201 GLU A N 1
ATOM 1638 C CA . GLU A 1 201 ? 10.766 -2.969 0.292 1 98.38 201 GLU A CA 1
ATOM 1639 C C . GLU A 1 201 ? 9.328 -2.824 0.784 1 98.38 201 GLU A C 1
ATOM 1641 O O . GLU A 1 201 ? 9.031 -3.09 1.951 1 98.38 201 GLU A O 1
ATOM 1646 N N . ILE A 1 202 ? 8.445 -2.434 -0.08 1 98.69 202 ILE A N 1
ATOM 1647 C CA . ILE A 1 202 ? 7.027 -2.301 0.244 1 98.69 202 ILE A CA 1
ATOM 1648 C C . ILE A 1 202 ? 6.48 -3.643 0.727 1 98.69 202 ILE A C 1
ATOM 1650 O O . ILE A 1 202 ? 5.789 -3.707 1.748 1 98.69 202 ILE A O 1
ATOM 1654 N N . PHE A 1 203 ? 6.859 -4.688 0.009 1 98.62 203 PHE A N 1
ATOM 1655 C CA . PHE A 1 203 ? 6.41 -6.027 0.366 1 98.62 203 PHE A CA 1
ATOM 1656 C C . PHE A 1 203 ? 6.949 -6.434 1.732 1 98.62 203 PHE A C 1
ATOM 1658 O O . PHE A 1 203 ? 6.207 -6.949 2.57 1 98.62 203 PHE A O 1
ATOM 1665 N N . SER A 1 204 ? 8.234 -6.188 1.922 1 98.31 204 SER A N 1
ATOM 1666 C CA . SER A 1 204 ? 8.867 -6.512 3.199 1 98.31 204 SER A CA 1
ATOM 1667 C C . SER A 1 204 ? 8.148 -5.824 4.355 1 98.31 204 SER A C 1
ATOM 1669 O O . SER A 1 204 ? 7.895 -6.445 5.395 1 98.31 204 SER A O 1
ATOM 1671 N N . ILE A 1 205 ? 7.75 -4.594 4.184 1 98.75 205 ILE A N 1
ATOM 1672 C CA . ILE A 1 205 ? 7.027 -3.84 5.203 1 98.75 205 ILE A CA 1
ATOM 1673 C C . ILE A 1 205 ? 5.637 -4.445 5.406 1 98.75 205 ILE A C 1
ATOM 1675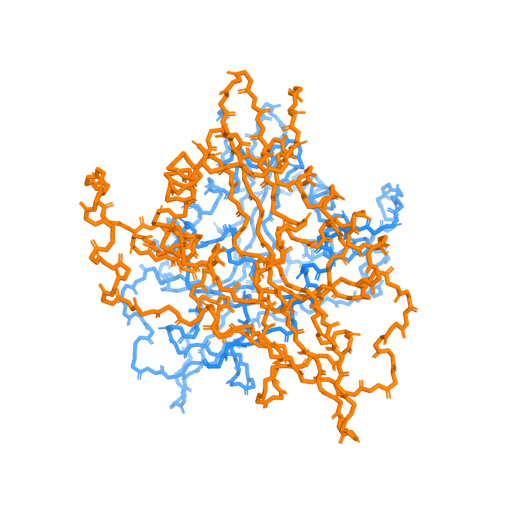 O O . ILE A 1 205 ? 5.219 -4.68 6.539 1 98.75 205 ILE A O 1
ATOM 1679 N N . SER A 1 206 ? 4.953 -4.762 4.355 1 98.62 206 SER A N 1
ATOM 1680 C CA . SER A 1 206 ? 3.574 -5.246 4.375 1 98.62 206 SER A CA 1
ATOM 1681 C C . SER A 1 206 ? 3.471 -6.586 5.094 1 98.62 206 SER A C 1
ATOM 1683 O O . SER A 1 206 ? 2.59 -6.781 5.934 1 98.62 206 SER A O 1
ATOM 1685 N N . ILE A 1 207 ? 4.398 -7.504 4.82 1 98 207 ILE A N 1
ATOM 1686 C CA . ILE A 1 207 ? 4.258 -8.867 5.32 1 98 207 ILE A CA 1
ATOM 1687 C C . ILE A 1 207 ? 4.609 -8.914 6.805 1 98 207 ILE A C 1
ATOM 1689 O O . ILE A 1 207 ? 4.27 -9.875 7.504 1 98 207 ILE A O 1
ATOM 1693 N N . ARG A 1 208 ? 5.289 -7.832 7.309 1 98.44 208 ARG A N 1
ATOM 1694 C CA . ARG A 1 208 ? 5.656 -7.75 8.719 1 98.44 208 ARG A CA 1
ATOM 1695 C C . ARG A 1 208 ? 4.605 -6.988 9.516 1 98.44 208 ARG A C 1
ATOM 1697 O O . ARG A 1 208 ? 4.73 -6.832 10.734 1 98.44 208 ARG A O 1
ATOM 1704 N N . SER A 1 209 ? 3.561 -6.535 8.867 1 98.81 209 SER A N 1
ATOM 1705 C CA . SER A 1 209 ? 2.623 -5.602 9.484 1 98.81 209 SER A CA 1
ATOM 1706 C C . SER A 1 209 ? 1.315 -6.297 9.852 1 98.81 209 SER A C 1
ATOM 1708 O O . SER A 1 209 ? 0.772 -7.07 9.062 1 98.81 209 SER A O 1
ATOM 1710 N N . TYR A 1 210 ? 0.783 -5.949 11.016 1 98.81 210 TYR A N 1
ATOM 1711 C CA . TYR A 1 210 ? -0.447 -6.512 11.562 1 98.81 210 TYR A CA 1
ATOM 1712 C C . TYR A 1 210 ? -1.329 -5.418 12.156 1 98.81 210 TYR A C 1
ATOM 1714 O O . TYR A 1 210 ? -0.828 -4.465 12.758 1 98.81 210 TYR A O 1
ATOM 1722 N N . LEU A 1 211 ? -2.611 -5.59 11.984 1 98.62 211 LEU A N 1
ATOM 1723 C CA . LEU A 1 211 ? -3.555 -4.625 12.539 1 98.62 211 LEU A CA 1
ATOM 1724 C C . LEU A 1 211 ? -3.74 -4.84 14.039 1 98.62 211 LEU A C 1
ATOM 1726 O O . LEU A 1 211 ? -3.836 -5.98 14.492 1 98.62 211 LEU A O 1
ATOM 1730 N N . LYS A 1 212 ? -3.787 -3.732 14.758 1 95.25 212 LYS A N 1
ATOM 1731 C CA . LYS A 1 212 ? -4.094 -3.779 16.188 1 95.25 212 LYS A CA 1
ATOM 1732 C C . LYS A 1 212 ? -5.531 -3.348 16.453 1 95.25 212 LYS A C 1
ATOM 1734 O O . LYS A 1 212 ? -6.105 -2.572 15.688 1 95.25 212 LYS A O 1
ATOM 1739 N N . MET B 1 1 ? 7.969 17.281 -18.453 1 85.5 1 MET B N 1
ATOM 1740 C CA . MET B 1 1 ? 7.434 18.531 -17.938 1 85.5 1 MET B CA 1
ATOM 1741 C C . MET B 1 1 ? 8.539 19.391 -17.328 1 85.5 1 MET B C 1
ATOM 1743 O O . MET B 1 1 ? 9.391 18.875 -16.609 1 85.5 1 MET B O 1
ATOM 1747 N N . ASP B 1 2 ? 8.727 20.578 -17.734 1 91.62 2 ASP B N 1
ATOM 1748 C CA . ASP B 1 2 ? 9.766 21.469 -17.219 1 91.62 2 ASP B CA 1
ATOM 1749 C C . ASP B 1 2 ? 9.281 22.219 -15.984 1 91.62 2 ASP B C 1
ATOM 1751 O O . ASP B 1 2 ? 8.766 23.344 -16.109 1 91.62 2 ASP B O 1
ATOM 1755 N N . ILE B 1 3 ? 9.477 21.719 -14.773 1 96.75 3 ILE B N 1
ATOM 1756 C CA . ILE B 1 3 ? 8.992 22.328 -13.547 1 96.75 3 ILE B CA 1
ATOM 1757 C C . ILE B 1 3 ? 10.117 23.141 -12.898 1 96.75 3 ILE B C 1
ATOM 1759 O O . ILE B 1 3 ? 11.297 22.828 -13.062 1 96.75 3 ILE B O 1
ATOM 1763 N N . THR B 1 4 ? 9.758 24.25 -12.273 1 98.06 4 THR B N 1
ATOM 1764 C CA . THR B 1 4 ? 10.664 25.062 -11.477 1 98.06 4 THR B CA 1
ATOM 1765 C C . THR B 1 4 ? 10.398 24.859 -9.984 1 98.06 4 THR B C 1
ATOM 1767 O O . THR B 1 4 ? 9.25 24.953 -9.539 1 98.06 4 THR B O 1
ATOM 1770 N N . ILE B 1 5 ? 11.422 24.578 -9.266 1 98.75 5 ILE B N 1
ATOM 1771 C CA . ILE B 1 5 ? 11.297 24.422 -7.816 1 98.75 5 ILE B CA 1
ATOM 1772 C C . ILE B 1 5 ? 11.945 25.625 -7.121 1 98.75 5 ILE B C 1
ATOM 1774 O O . ILE B 1 5 ? 13.094 25.969 -7.398 1 98.75 5 ILE B O 1
ATOM 1778 N N . ARG B 1 6 ? 11.219 26.203 -6.27 1 98.62 6 ARG B N 1
ATOM 1779 C CA . ARG B 1 6 ? 11.711 27.359 -5.527 1 98.62 6 ARG B CA 1
ATOM 1780 C C . ARG B 1 6 ? 11.086 27.422 -4.137 1 98.62 6 ARG B C 1
ATOM 1782 O O . ARG B 1 6 ? 10.078 26.766 -3.871 1 98.62 6 ARG B O 1
ATOM 1789 N N . ASN B 1 7 ? 11.656 28.219 -3.277 1 98.69 7 ASN B N 1
ATOM 1790 C CA . ASN B 1 7 ? 11.07 28.422 -1.958 1 98.69 7 ASN B CA 1
ATOM 1791 C C . ASN B 1 7 ? 9.711 29.109 -2.051 1 98.69 7 ASN B C 1
ATOM 1793 O O . ASN B 1 7 ? 9.5 29.953 -2.924 1 98.69 7 ASN B O 1
ATOM 1797 N N . GLU B 1 8 ? 8.891 28.75 -1.174 1 98.69 8 GLU B N 1
ATOM 1798 C CA . GLU B 1 8 ? 7.59 29.406 -1.073 1 98.69 8 GLU B CA 1
ATOM 1799 C C . GLU B 1 8 ? 7.734 30.859 -0.643 1 98.69 8 GLU B C 1
ATOM 1801 O O . GLU B 1 8 ? 8.602 31.188 0.171 1 98.69 8 GLU B O 1
ATOM 1806 N N . LYS B 1 9 ? 6.895 31.719 -1.191 1 98.06 9 LYS B N 1
ATOM 1807 C CA . LYS B 1 9 ? 6.77 33.125 -0.791 1 98.06 9 LYS B CA 1
ATOM 1808 C C . LYS B 1 9 ? 5.383 33.406 -0.217 1 98.06 9 LYS B C 1
ATOM 1810 O O . LYS B 1 9 ? 4.453 32.625 -0.414 1 98.06 9 LYS B O 1
ATOM 1815 N N . VAL B 1 10 ? 5.297 34.5 0.457 1 98.12 10 VAL B N 1
ATOM 1816 C CA . VAL B 1 10 ? 4.047 34.875 1.116 1 98.12 10 VAL B CA 1
ATOM 1817 C C . VAL B 1 10 ? 2.922 34.938 0.087 1 98.12 10 VAL B C 1
ATOM 1819 O O . VAL B 1 10 ? 1.789 34.531 0.367 1 98.12 10 VAL B O 1
ATOM 1822 N N . GLU B 1 11 ? 3.189 35.375 -1.075 1 98.06 11 GLU B N 1
ATOM 1823 C CA . GLU B 1 11 ? 2.186 35.562 -2.123 1 98.06 11 GLU B CA 1
ATOM 1824 C C . GLU B 1 11 ? 1.67 34.188 -2.604 1 98.06 11 GLU B C 1
ATOM 1826 O O . GLU B 1 11 ? 0.65 34.125 -3.293 1 98.06 11 GLU B O 1
ATOM 1831 N N . ASP B 1 12 ? 2.398 33.094 -2.24 1 98.56 12 ASP B N 1
ATOM 1832 C CA . ASP B 1 12 ? 2.047 31.75 -2.686 1 98.56 12 ASP B CA 1
ATOM 1833 C C . ASP B 1 12 ? 1.051 31.094 -1.729 1 98.56 12 ASP B C 1
ATOM 1835 O O . ASP B 1 12 ? 0.446 30.078 -2.055 1 98.56 12 ASP B O 1
ATOM 1839 N N . PHE B 1 13 ? 0.875 31.703 -0.571 1 98.5 13 PHE B N 1
ATOM 1840 C CA . PHE B 1 13 ? 0.237 31.016 0.549 1 98.5 13 PHE B CA 1
ATOM 1841 C C . PHE B 1 13 ? -1.145 30.516 0.158 1 98.5 13 PHE B C 1
ATOM 1843 O O . PHE B 1 13 ? -1.454 29.328 0.345 1 98.5 1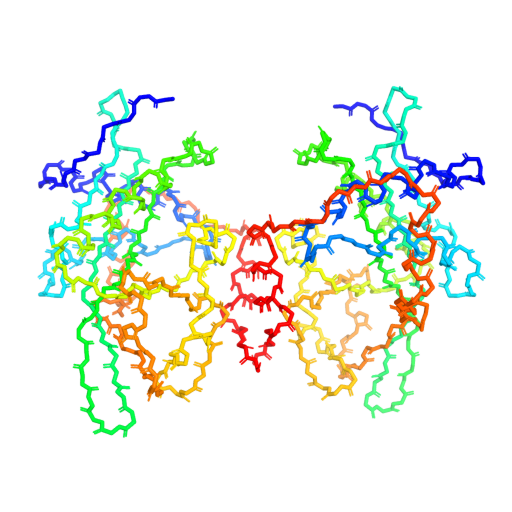3 PHE B O 1
ATOM 1850 N N . ASN B 1 14 ? -1.955 31.328 -0.43 1 97.94 14 ASN B N 1
ATOM 1851 C CA . ASN B 1 14 ? -3.318 30.953 -0.785 1 97.94 14 ASN B CA 1
ATOM 1852 C C . ASN B 1 14 ? -3.334 29.828 -1.82 1 97.94 14 ASN B C 1
ATOM 1854 O O . ASN B 1 14 ? -4.109 28.891 -1.701 1 97.94 14 ASN B O 1
ATOM 1858 N N . GLN B 1 15 ? -2.516 29.938 -2.791 1 98.31 15 GLN B N 1
ATOM 1859 C CA . GLN B 1 15 ? -2.455 28.922 -3.832 1 98.31 15 GLN B CA 1
ATOM 1860 C C . GLN B 1 15 ? -2.004 27.578 -3.26 1 98.31 15 GLN B C 1
ATOM 1862 O O . GLN B 1 15 ? -2.533 26.531 -3.635 1 98.31 15 GLN B O 1
ATOM 1867 N N . VAL B 1 16 ? -1.049 27.609 -2.367 1 98.81 16 VAL B N 1
ATOM 1868 C CA . VAL B 1 16 ? -0.518 26.391 -1.77 1 98.81 16 VAL B CA 1
ATOM 1869 C C . VAL B 1 16 ? -1.589 25.734 -0.904 1 98.81 16 VAL B C 1
ATOM 1871 O O . VAL B 1 16 ? -1.755 24.516 -0.935 1 98.81 16 VAL B O 1
ATOM 1874 N N . GLU B 1 17 ? -2.301 26.547 -0.127 1 98.81 17 GLU B N 1
ATOM 1875 C CA . GLU B 1 17 ? -3.373 26 0.698 1 98.81 17 GLU B CA 1
ATOM 1876 C C . GLU B 1 17 ? -4.469 25.375 -0.162 1 98.81 17 GLU B C 1
ATOM 1878 O O . GLU B 1 17 ? -4.949 24.281 0.131 1 98.81 17 GLU B O 1
ATOM 1883 N N . ASN B 1 18 ? -4.836 26.031 -1.262 1 98.5 18 ASN B N 1
ATOM 1884 C CA . ASN B 1 18 ? -5.84 25.484 -2.172 1 98.5 18 ASN B CA 1
ATOM 1885 C C . ASN B 1 18 ? -5.359 24.203 -2.838 1 98.5 18 ASN B C 1
ATOM 1887 O O . ASN B 1 18 ? -6.109 23.234 -2.928 1 98.5 18 ASN B O 1
ATOM 1891 N N . LEU B 1 19 ? -4.125 24.266 -3.289 1 98.38 19 LEU B N 1
ATOM 1892 C CA . LEU B 1 19 ? -3.561 23.078 -3.939 1 98.38 19 LEU B CA 1
ATOM 1893 C C . LEU B 1 19 ? -3.512 21.906 -2.977 1 98.38 19 LEU B C 1
ATOM 1895 O O . LEU B 1 19 ? -3.822 20.766 -3.359 1 98.38 19 LEU B O 1
ATOM 1899 N N . THR B 1 20 ? -3.109 22.141 -1.756 1 98.81 20 THR B N 1
ATOM 1900 C CA . THR B 1 20 ? -3.045 21.094 -0.745 1 98.81 20 THR B CA 1
ATOM 1901 C C . THR B 1 20 ? -4.434 20.531 -0.466 1 98.81 20 THR B C 1
ATOM 1903 O O . THR B 1 20 ? -4.605 19.312 -0.387 1 98.81 20 THR B O 1
ATOM 1906 N N . ARG B 1 21 ? -5.391 21.406 -0.366 1 98.81 21 ARG B N 1
ATOM 1907 C CA . ARG B 1 21 ? -6.77 20.984 -0.166 1 98.81 21 ARG B CA 1
ATOM 1908 C C . ARG B 1 21 ? -7.242 20.094 -1.318 1 98.81 21 ARG B C 1
ATOM 1910 O O . ARG B 1 21 ? -7.855 19.047 -1.097 1 98.81 21 ARG B O 1
ATOM 1917 N N . GLU B 1 22 ? -6.965 20.484 -2.529 1 98.56 22 GLU B N 1
ATOM 1918 C CA . GLU B 1 22 ? -7.336 19.703 -3.707 1 98.56 22 GLU B CA 1
ATOM 1919 C C . GLU B 1 22 ? -6.66 18.328 -3.699 1 98.56 22 GLU B C 1
ATOM 1921 O O . GLU B 1 22 ? -7.277 17.328 -4.059 1 98.56 22 GLU B O 1
ATOM 1926 N N . ALA B 1 23 ? -5.449 18.297 -3.318 1 98.62 23 ALA B N 1
ATOM 1927 C CA . ALA B 1 23 ? -4.645 17.078 -3.355 1 98.62 23 ALA B CA 1
ATOM 1928 C C . ALA B 1 23 ? -5.156 16.062 -2.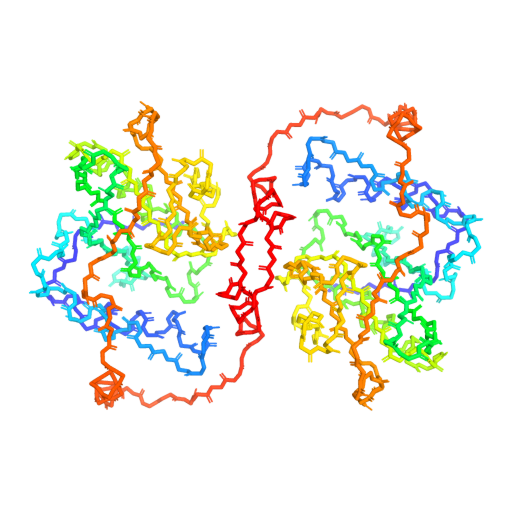348 1 98.62 23 ALA B C 1
ATOM 1930 O O . ALA B 1 23 ? -5.102 14.852 -2.598 1 98.62 23 ALA B O 1
ATOM 1931 N N . PHE B 1 24 ? -5.695 16.516 -1.216 1 98.69 24 PHE B N 1
ATOM 1932 C CA . PHE B 1 24 ? -5.98 15.609 -0.114 1 98.69 24 PHE B CA 1
ATOM 1933 C C . PHE B 1 24 ? -7.484 15.422 0.056 1 98.69 24 PHE B C 1
ATOM 1935 O O . PHE B 1 24 ? -7.922 14.531 0.794 1 98.69 24 PHE B O 1
ATOM 1942 N N . TRP B 1 25 ? -8.312 16.25 -0.584 1 98.75 25 TRP B N 1
ATOM 1943 C CA . TRP B 1 25 ? -9.75 16.234 -0.344 1 98.75 25 TRP B CA 1
ATOM 1944 C C . TRP B 1 25 ? -10.328 14.844 -0.635 1 98.75 25 TRP B C 1
ATOM 1946 O O . TRP B 1 25 ? -10.211 14.344 -1.756 1 98.75 25 TRP B O 1
ATOM 1956 N N . ASN B 1 26 ? -10.938 14.18 0.359 1 98.62 26 ASN B N 1
ATOM 1957 C CA . ASN B 1 26 ? -11.602 12.883 0.307 1 98.62 26 ASN B CA 1
ATOM 1958 C C . ASN B 1 26 ? -10.602 11.758 0.082 1 98.62 26 ASN B C 1
ATOM 1960 O O . ASN B 1 26 ? -10.977 10.648 -0.311 1 98.62 26 ASN B O 1
ATOM 1964 N N . LEU B 1 27 ? -9.305 12.008 0.318 1 98.25 27 LEU B N 1
ATOM 1965 C CA . LEU B 1 27 ? -8.281 11 0.053 1 98.25 27 LEU B CA 1
ATOM 1966 C C . LEU B 1 27 ? -8.18 10.008 1.207 1 98.25 27 LEU B C 1
ATOM 1968 O O . LEU B 1 27 ? -8.43 8.82 1.026 1 98.25 27 LEU B O 1
ATOM 1972 N N . TYR B 1 28 ? -7.895 10.484 2.377 1 97.88 28 TYR B N 1
ATOM 1973 C CA . TYR B 1 28 ? -7.676 9.625 3.531 1 97.88 28 TYR B CA 1
ATOM 1974 C C . TYR B 1 28 ? -8.938 9.516 4.379 1 97.88 28 TYR B C 1
ATOM 1976 O O . TYR B 1 28 ? -9.18 8.492 5.02 1 97.88 28 TYR B O 1
ATOM 1984 N N . VAL B 1 29 ? -9.766 10.594 4.391 1 97.69 29 VAL B N 1
ATOM 1985 C CA . VAL B 1 29 ? -11.055 10.727 5.051 1 97.69 29 VAL B CA 1
ATOM 1986 C C . VAL B 1 29 ? -11.961 11.656 4.238 1 97.69 29 VAL B C 1
ATOM 1988 O O . VAL B 1 29 ? -11.484 12.352 3.338 1 97.69 29 VAL B O 1
ATOM 1991 N N . PRO B 1 30 ? -13.312 11.617 4.492 1 98.12 30 PRO B N 1
ATOM 1992 C CA . PRO B 1 30 ? -14.133 12.656 3.867 1 98.12 30 PRO B CA 1
ATOM 1993 C C . PRO B 1 30 ? -13.68 14.062 4.23 1 98.12 30 PRO B C 1
ATOM 1995 O O . PRO B 1 30 ? -13.594 14.406 5.414 1 98.12 30 PRO B O 1
ATOM 1998 N N . GLY B 1 31 ? -13.367 14.797 3.25 1 98.12 31 GLY B N 1
ATOM 1999 C CA . GLY B 1 31 ? -12.742 16.094 3.475 1 98.12 31 GLY B CA 1
ATOM 2000 C C . GLY B 1 31 ? -11.242 16 3.682 1 98.12 31 GLY B C 1
ATOM 2001 O O . GLY B 1 31 ? -10.57 15.18 3.062 1 98.12 31 GLY B O 1
ATOM 2002 N N . CYS B 1 32 ? -10.703 16.953 4.359 1 98.38 32 CYS B N 1
ATOM 2003 C CA . CYS B 1 32 ? -9.305 16.953 4.777 1 98.38 32 CYS B CA 1
ATOM 2004 C C . CYS B 1 32 ? -8.984 18.156 5.645 1 98.38 32 CYS B C 1
ATOM 2006 O O . CYS B 1 32 ? -9.797 19.094 5.75 1 98.38 32 CYS B O 1
ATOM 2008 N N . ASN B 1 33 ? -7.84 18.109 6.293 1 98.06 33 ASN B N 1
ATOM 2009 C CA . ASN B 1 33 ? -7.414 19.219 7.137 1 98.06 33 ASN B CA 1
ATOM 2010 C C . ASN B 1 33 ? -6.008 19.688 6.777 1 98.06 33 ASN B C 1
ATOM 2012 O O . ASN B 1 33 ? -5.469 20.594 7.41 1 98.06 33 ASN B O 1
ATOM 2016 N N . GLU B 1 34 ? -5.422 19.109 5.762 1 98.44 34 GLU B N 1
ATOM 2017 C CA . GLU B 1 34 ? -4.016 19.359 5.457 1 98.44 34 GLU B CA 1
ATOM 2018 C C . GLU B 1 34 ? -3.783 20.812 5.055 1 98.44 34 GLU B C 1
ATOM 2020 O O . GLU B 1 34 ? -2.73 21.375 5.344 1 98.44 34 GLU B O 1
ATOM 2025 N N . HIS B 1 35 ? -4.773 21.406 4.41 1 98.69 35 HIS B N 1
ATOM 2026 C CA . HIS B 1 35 ? -4.609 22.812 4.02 1 98.69 35 HIS B CA 1
ATOM 2027 C C . HIS B 1 35 ? -4.543 23.719 5.238 1 98.69 35 HIS B C 1
ATOM 2029 O O . HIS B 1 35 ? -3.889 24.766 5.203 1 98.69 35 HIS B O 1
ATOM 2035 N N . TYR B 1 36 ? -5.203 23.359 6.328 1 98.75 36 TYR B N 1
ATOM 2036 C CA . TYR B 1 36 ? -5.086 24.078 7.586 1 98.75 36 TYR B CA 1
ATOM 2037 C C . TYR B 1 36 ? -3.711 23.875 8.211 1 98.75 36 TYR B C 1
ATOM 2039 O O . TYR B 1 36 ? -3.104 24.812 8.727 1 98.75 36 TYR B O 1
ATOM 2047 N N . LEU B 1 37 ? -3.209 22.688 8.148 1 98.62 37 LEU B N 1
ATOM 2048 C CA . LEU B 1 37 ? -1.878 22.375 8.656 1 98.62 37 LEU B CA 1
ATOM 2049 C C . LEU B 1 37 ? -0.826 23.266 7.996 1 98.62 37 LEU B C 1
ATOM 2051 O O . LEU B 1 37 ? 0.025 23.844 8.68 1 98.62 37 LEU B O 1
ATOM 2055 N N . VAL B 1 38 ? -0.912 23.328 6.688 1 98.31 38 VAL B N 1
ATOM 2056 C CA . VAL B 1 38 ? 0.044 24.141 5.953 1 98.31 38 VAL B CA 1
ATOM 2057 C C . VAL B 1 38 ? -0.031 25.594 6.445 1 98.31 38 VAL B C 1
ATOM 2059 O O . VAL B 1 38 ? 0.993 26.266 6.559 1 98.31 38 VAL B O 1
ATOM 2062 N N . HIS B 1 39 ? -1.186 26.031 6.715 1 98.44 39 HIS B N 1
ATOM 2063 C CA . HIS B 1 39 ? -1.409 27.391 7.184 1 98.44 39 HIS B CA 1
ATOM 2064 C C . HIS B 1 39 ? -0.732 27.641 8.531 1 98.44 39 HIS B C 1
ATOM 2066 O O . HIS B 1 39 ? 0.026 28.594 8.68 1 98.44 39 HIS B O 1
ATOM 2072 N N . ILE B 1 40 ? -0.887 26.75 9.461 1 98.19 40 ILE B N 1
ATOM 2073 C CA . ILE B 1 40 ? -0.423 27.016 10.82 1 98.19 40 ILE B CA 1
ATOM 2074 C C . ILE B 1 40 ? 1.062 26.672 10.93 1 98.19 40 ILE B C 1
ATOM 2076 O O . ILE B 1 40 ? 1.765 27.203 11.789 1 98.19 40 ILE B O 1
ATOM 2080 N N . MET B 1 41 ? 1.551 25.844 10.117 1 98.06 41 MET B N 1
ATOM 2081 C CA . MET B 1 41 ? 2.945 25.422 10.164 1 98.06 41 MET B CA 1
ATOM 2082 C C . MET B 1 41 ? 3.885 26.594 9.914 1 98.06 41 MET B C 1
ATOM 2084 O O . MET B 1 41 ? 4.941 26.703 10.539 1 98.06 41 MET B O 1
ATOM 2088 N N . ARG B 1 42 ? 3.502 27.469 9.055 1 98.31 42 ARG B N 1
ATOM 2089 C CA . ARG B 1 42 ? 4.352 28.562 8.578 1 98.31 42 ARG B CA 1
ATOM 2090 C C . ARG B 1 42 ? 4.801 29.453 9.727 1 98.31 42 ARG B C 1
ATOM 2092 O O . ARG B 1 42 ? 5.875 30.047 9.672 1 98.31 42 ARG B O 1
ATOM 2099 N N . ASP B 1 43 ? 4.043 29.469 10.789 1 96.88 43 ASP B N 1
ATOM 2100 C CA . ASP B 1 43 ? 4.336 30.359 11.898 1 96.88 43 ASP B CA 1
ATOM 2101 C C . ASP B 1 43 ? 4.887 29.594 13.094 1 96.88 43 ASP B C 1
ATOM 2103 O O . ASP B 1 43 ? 5.184 30.188 14.141 1 96.88 43 ASP B O 1
ATOM 2107 N N . HIS B 1 44 ? 4.965 28.375 13.008 1 98.25 44 HIS B N 1
ATOM 2108 C CA . HIS B 1 44 ? 5.414 27.547 14.125 1 98.25 44 HIS B CA 1
ATOM 2109 C C . HIS B 1 44 ? 6.934 27.531 14.219 1 98.25 44 HIS B C 1
ATOM 2111 O O . HIS B 1 44 ? 7.625 27.469 13.203 1 98.25 44 HIS B O 1
ATOM 2117 N N . PRO B 1 45 ? 7.516 27.5 15.398 1 98.31 45 PRO B N 1
ATOM 2118 C CA . PRO B 1 45 ? 8.969 27.562 15.562 1 98.31 45 PRO B CA 1
ATOM 2119 C C . PRO B 1 45 ? 9.68 26.328 15.016 1 98.31 45 PRO B C 1
ATOM 2121 O O . PRO B 1 45 ? 10.875 26.375 14.703 1 98.31 45 PRO B O 1
ATOM 2124 N N . ASP B 1 46 ? 9 25.219 14.859 1 98.62 46 ASP B N 1
ATOM 2125 C CA . ASP B 1 46 ? 9.609 23.984 14.391 1 98.62 46 ASP B CA 1
ATOM 2126 C C . ASP B 1 46 ? 9.609 23.922 12.859 1 98.62 46 ASP B C 1
ATOM 2128 O O . ASP B 1 46 ? 10.164 22.984 12.273 1 98.62 46 ASP B O 1
ATOM 2132 N N . PHE B 1 47 ? 8.953 24.906 12.242 1 98.69 47 PHE B N 1
ATOM 2133 C CA . PHE B 1 47 ? 8.914 24.953 10.789 1 98.69 47 PHE B CA 1
ATOM 2134 C C . PHE B 1 47 ? 10.297 25.203 10.211 1 98.69 47 PHE B C 1
ATOM 2136 O O . PHE B 1 47 ? 11.023 26.078 10.68 1 98.69 47 PHE B O 1
ATOM 2143 N N . ILE B 1 48 ? 10.688 24.375 9.195 1 98.56 48 ILE B N 1
ATOM 2144 C CA . ILE B 1 48 ? 12 24.562 8.57 1 98.56 48 ILE B CA 1
ATOM 2145 C C . ILE B 1 48 ? 11.836 25.312 7.262 1 98.56 48 ILE B C 1
ATOM 2147 O O . ILE B 1 48 ? 11.742 24.719 6.191 1 98.56 48 ILE B O 1
ATOM 2151 N N . LYS B 1 49 ? 11.906 26.562 7.328 1 97.38 49 LYS B N 1
ATOM 2152 C CA . LYS B 1 49 ? 11.641 27.453 6.207 1 97.38 49 LYS B CA 1
ATOM 2153 C C . LYS B 1 49 ? 12.586 27.172 5.043 1 97.38 49 LYS B C 1
ATOM 2155 O O . LYS B 1 49 ? 12.188 27.266 3.879 1 97.38 49 LYS B O 1
ATOM 2160 N N . LYS B 1 50 ? 13.773 26.781 5.344 1 97.56 50 LYS B N 1
ATOM 2161 C CA . LYS B 1 50 ? 14.781 26.516 4.32 1 97.56 50 LYS B CA 1
ATOM 2162 C C . LYS B 1 50 ? 14.375 25.344 3.449 1 97.56 50 LYS B C 1
ATOM 2164 O O . LYS B 1 50 ? 14.883 25.172 2.336 1 97.56 50 LYS B O 1
ATOM 2169 N N . LEU B 1 51 ? 13.469 24.516 3.938 1 98.69 51 LEU B N 1
ATOM 2170 C CA . LEU B 1 51 ? 13.055 23.312 3.211 1 98.69 51 LEU B CA 1
ATOM 2171 C C . LEU B 1 51 ? 11.594 23.422 2.785 1 98.69 51 LEU B C 1
ATOM 2173 O O . LEU B 1 51 ? 10.938 22.406 2.549 1 98.69 51 LEU B O 1
ATOM 2177 N N . ASP B 1 52 ? 11.086 24.609 2.748 1 98.81 52 ASP B N 1
ATOM 2178 C CA . ASP B 1 52 ? 9.734 24.906 2.271 1 98.81 52 ASP B CA 1
ATOM 2179 C C . ASP B 1 52 ? 9.742 25.281 0.791 1 98.81 52 ASP B C 1
ATOM 2181 O O . ASP B 1 52 ? 10.148 26.375 0.428 1 98.81 52 ASP B O 1
ATOM 2185 N N . PHE B 1 53 ? 9.227 24.328 -0.08 1 98.88 53 PHE B N 1
ATOM 2186 C CA . PHE B 1 53 ? 9.375 24.547 -1.514 1 98.88 53 PHE B CA 1
ATOM 2187 C C . PHE B 1 53 ? 8.047 24.344 -2.234 1 98.88 53 PHE B C 1
ATOM 2189 O O . PHE B 1 53 ? 7.199 23.578 -1.775 1 98.88 53 PHE B O 1
ATOM 2196 N N . VAL B 1 54 ? 7.891 25.016 -3.354 1 98.88 54 VAL B N 1
ATOM 2197 C CA . VAL B 1 54 ? 6.793 24.828 -4.297 1 98.88 54 VAL B CA 1
ATOM 2198 C C . VAL B 1 54 ? 7.352 24.422 -5.66 1 98.88 54 VAL B C 1
ATOM 2200 O O . VAL B 1 54 ? 8.492 24.75 -5.992 1 98.88 54 VAL B O 1
ATOM 2203 N N . ALA B 1 55 ? 6.641 23.625 -6.355 1 98.88 55 ALA B N 1
ATOM 2204 C CA . ALA B 1 55 ? 6.891 23.312 -7.758 1 98.88 55 ALA B CA 1
ATOM 2205 C C . ALA B 1 55 ? 5.953 24.094 -8.672 1 98.88 55 ALA B C 1
ATOM 2207 O O . ALA B 1 55 ? 4.734 24.062 -8.492 1 98.88 55 ALA B O 1
ATOM 2208 N N . GLU B 1 56 ? 6.512 24.75 -9.641 1 98.44 56 GLU B N 1
ATOM 2209 C CA . GLU B 1 56 ? 5.75 25.578 -10.57 1 98.44 56 GLU B CA 1
ATOM 2210 C C . GLU B 1 56 ? 5.859 25.062 -12 1 98.44 56 GLU B C 1
ATOM 2212 O O . GLU B 1 56 ? 6.941 24.656 -12.43 1 98.44 56 GLU B O 1
ATOM 2217 N N . TYR B 1 57 ? 4.723 25.047 -12.68 1 97.88 57 TYR B N 1
ATOM 2218 C CA . TYR B 1 57 ? 4.637 24.688 -14.094 1 97.88 57 TYR B CA 1
ATOM 2219 C C . TYR B 1 57 ? 3.711 25.656 -14.836 1 97.88 57 TYR B C 1
ATOM 2221 O O . TYR B 1 57 ? 2.539 25.797 -14.477 1 97.88 57 TYR B O 1
ATOM 2229 N N . ASN B 1 58 ? 4.23 26.359 -15.883 1 95.19 58 ASN B N 1
ATOM 2230 C CA . ASN B 1 58 ? 3.465 27.312 -16.688 1 95.19 58 ASN B CA 1
ATOM 2231 C C . ASN B 1 58 ? 2.795 28.375 -15.82 1 95.19 58 ASN B C 1
ATOM 2233 O O . ASN B 1 58 ? 1.602 28.641 -15.969 1 95.19 58 ASN B O 1
ATOM 2237 N N . GLY B 1 59 ? 3.561 28.828 -14.727 1 92.69 59 GLY B N 1
ATOM 2238 C CA . GLY B 1 59 ? 3.107 29.938 -13.891 1 92.69 59 GLY B CA 1
ATOM 2239 C C . GLY B 1 59 ? 2.162 29.5 -12.789 1 92.69 59 GLY B C 1
ATOM 2240 O O . GLY B 1 59 ? 1.688 30.328 -12.008 1 92.69 59 GLY B O 1
ATOM 2241 N N . GLU B 1 60 ? 1.901 28.266 -12.719 1 96.56 60 GLU B N 1
ATOM 2242 C CA . GLU B 1 60 ? 1.011 27.734 -11.695 1 96.56 60 GLU B CA 1
ATOM 2243 C C . GLU B 1 60 ? 1.773 26.859 -10.703 1 96.56 60 GLU B C 1
ATOM 2245 O O . GLU B 1 60 ? 2.631 26.062 -11.094 1 96.56 60 GLU B O 1
ATOM 2250 N N . ILE B 1 61 ? 1.481 27.078 -9.414 1 98.69 61 ILE B N 1
ATOM 2251 C CA . ILE B 1 61 ? 2.029 26.172 -8.422 1 98.69 61 ILE B CA 1
ATOM 2252 C C . ILE B 1 61 ? 1.276 24.844 -8.469 1 98.69 61 ILE B C 1
ATOM 2254 O O . ILE B 1 61 ? 0.066 24.797 -8.234 1 98.69 61 ILE B O 1
ATOM 2258 N N . ILE B 1 62 ? 1.991 23.734 -8.742 1 98.81 62 ILE B N 1
ATOM 2259 C CA . ILE B 1 62 ? 1.312 22.469 -8.977 1 98.81 62 ILE B CA 1
ATOM 2260 C C . ILE B 1 62 ? 1.682 21.469 -7.879 1 98.81 62 ILE B C 1
ATOM 2262 O O . ILE B 1 62 ? 1.133 20.375 -7.82 1 98.81 62 ILE B O 1
ATOM 2266 N N . GLY B 1 63 ? 2.613 21.844 -6.98 1 98.81 63 GLY B N 1
ATOM 2267 C CA . GLY B 1 63 ? 3.01 21 -5.859 1 98.81 63 GLY B CA 1
ATOM 2268 C C . GLY B 1 63 ? 3.764 21.766 -4.785 1 98.81 63 GLY B C 1
ATOM 2269 O O . GLY B 1 63 ? 4.227 22.891 -5.016 1 98.81 63 GLY B O 1
ATOM 2270 N N . ASN B 1 64 ? 3.82 21.219 -3.619 1 98.88 64 ASN B N 1
ATOM 2271 C CA . ASN B 1 64 ? 4.586 21.781 -2.518 1 98.88 64 ASN B CA 1
ATOM 2272 C C . ASN B 1 64 ? 5.059 20.719 -1.545 1 98.88 64 ASN B C 1
ATOM 2274 O O . ASN B 1 64 ? 4.551 19.594 -1.556 1 98.88 64 ASN B O 1
ATOM 2278 N N . ILE B 1 65 ? 6.047 21 -0.793 1 98.88 65 ILE B N 1
ATOM 2279 C CA . ILE B 1 65 ? 6.551 20.156 0.28 1 98.88 65 ILE B CA 1
ATOM 2280 C C . ILE B 1 65 ? 6.969 21.016 1.47 1 98.88 65 ILE B C 1
ATOM 2282 O O . ILE B 1 65 ? 7.566 22.078 1.294 1 98.88 65 ILE B O 1
ATOM 2286 N N . MET B 1 66 ? 6.637 20.625 2.676 1 98.81 66 MET B N 1
ATOM 2287 C CA . MET B 1 66 ? 6.953 21.359 3.896 1 98.81 66 MET B CA 1
ATOM 2288 C C . MET B 1 66 ? 7.578 20.438 4.941 1 98.81 66 MET B C 1
ATOM 2290 O O . MET B 1 66 ? 7.18 19.281 5.074 1 98.81 66 MET B O 1
ATOM 2294 N N . TYR B 1 67 ? 8.531 20.969 5.68 1 98.88 67 TYR B N 1
ATOM 2295 C CA . TYR B 1 67 ? 9.281 20.234 6.688 1 98.88 67 TYR B CA 1
ATOM 2296 C C . TYR B 1 67 ? 9.094 20.844 8.07 1 98.88 67 TYR B C 1
ATOM 2298 O O . TYR B 1 67 ? 8.898 22.062 8.195 1 98.88 67 TYR B O 1
ATOM 2306 N N . THR B 1 68 ? 9.203 20.031 9.031 1 98.81 68 THR B N 1
ATOM 2307 C CA . THR B 1 68 ? 9.336 20.453 10.422 1 98.81 68 THR B CA 1
ATOM 2308 C C . THR B 1 68 ? 10.5 19.75 11.094 1 98.81 68 THR B C 1
ATOM 2310 O O . THR B 1 68 ? 10.945 18.688 10.625 1 98.81 68 THR B O 1
ATOM 2313 N N . LYS B 1 69 ? 10.938 20.359 12.164 1 98.62 69 LYS B N 1
ATOM 2314 C CA . LYS B 1 69 ? 11.828 19.641 13.078 1 98.62 69 LYS B CA 1
ATOM 2315 C C . LYS B 1 69 ? 11.109 18.469 13.75 1 98.62 69 LYS B C 1
ATOM 2317 O O . LYS B 1 69 ? 9.891 18.5 13.914 1 98.62 69 LYS B O 1
ATOM 2322 N N . ALA B 1 70 ? 11.844 17.484 14.055 1 98.75 70 ALA B N 1
ATOM 2323 C CA . ALA B 1 70 ? 11.469 16.328 14.867 1 98.75 70 ALA B CA 1
ATOM 2324 C C . ALA B 1 70 ? 12.648 15.836 15.703 1 98.75 70 ALA B C 1
ATOM 2326 O O . ALA B 1 70 ? 13.75 16.391 15.625 1 98.75 70 ALA B O 1
ATOM 2327 N N . TRP B 1 71 ? 12.391 14.812 16.5 1 98.81 71 TRP B N 1
ATOM 2328 C CA . TRP B 1 71 ? 13.469 14.406 17.391 1 98.81 71 TRP B CA 1
ATOM 2329 C C . TRP B 1 71 ? 13.477 12.898 17.594 1 98.81 71 TRP B C 1
ATOM 2331 O O . TRP B 1 71 ? 12.422 12.258 17.578 1 98.81 71 TRP B O 1
ATOM 2341 N N . LEU B 1 72 ? 14.609 12.375 17.766 1 98.75 72 LEU B N 1
ATOM 2342 C CA . LEU B 1 72 ? 14.859 11.016 18.234 1 98.75 72 LEU B CA 1
ATOM 2343 C C . LEU B 1 72 ? 15.469 11.016 19.625 1 98.75 72 LEU B C 1
ATOM 2345 O O . LEU B 1 72 ? 16.344 11.836 19.922 1 98.75 72 LEU B O 1
ATOM 2349 N N . TYR B 1 73 ? 14.992 10.18 20.422 1 98.69 73 TYR B N 1
ATOM 2350 C CA . TYR B 1 73 ? 15.531 9.977 21.75 1 98.69 73 TYR B CA 1
ATOM 2351 C C . TYR B 1 73 ? 16.031 8.547 21.938 1 98.69 73 TYR B C 1
ATOM 2353 O O . TYR B 1 73 ? 15.297 7.59 21.703 1 98.69 73 TYR B O 1
ATOM 2361 N N . SER B 1 74 ? 17.234 8.398 22.375 1 97.94 74 SER B N 1
ATOM 2362 C CA . SER B 1 74 ? 17.797 7.07 22.594 1 97.94 74 SER B CA 1
ATOM 2363 C C . SER B 1 74 ? 17.453 6.543 23.984 1 97.94 74 SER B C 1
ATOM 2365 O O . SER B 1 74 ? 17.016 7.297 24.844 1 97.94 74 SER B O 1
ATOM 2367 N N . GLU B 1 75 ? 17.672 5.273 24.156 1 96 75 GLU B N 1
ATOM 2368 C CA . GLU B 1 75 ? 17.391 4.625 25.438 1 96 75 GLU B CA 1
ATOM 2369 C C . GLU B 1 75 ? 18.297 5.16 26.531 1 96 75 GLU B C 1
ATOM 2371 O O . GLU B 1 75 ? 17.984 5.051 27.719 1 96 75 GLU B O 1
ATOM 2376 N N . ASP B 1 76 ? 19.484 5.75 26.25 1 96 76 ASP B N 1
ATOM 2377 C CA . ASP B 1 76 ? 20.422 6.258 27.234 1 96 76 ASP B CA 1
ATOM 2378 C C . ASP B 1 76 ? 20.359 7.781 27.344 1 96 76 ASP B C 1
ATOM 2380 O O . ASP B 1 76 ? 21.219 8.414 27.938 1 96 76 ASP B O 1
ATOM 2384 N N . GLY B 1 77 ? 19.422 8.398 26.672 1 95.69 77 GLY B N 1
ATOM 2385 C CA . GLY B 1 77 ? 19.141 9.797 26.922 1 95.69 77 GLY B CA 1
ATOM 2386 C C . GLY B 1 77 ? 19.688 10.719 25.844 1 95.69 77 GLY B C 1
ATOM 2387 O O . GLY B 1 77 ? 19.641 11.945 25.984 1 95.69 77 GLY B O 1
ATOM 2388 N N . ILE B 1 78 ? 20.219 10.227 24.766 1 97.06 78 ILE B N 1
ATOM 2389 C CA . ILE B 1 78 ? 20.672 11.055 23.656 1 97.06 78 ILE B CA 1
ATOM 2390 C C . ILE B 1 78 ? 19.469 11.625 22.891 1 97.06 78 ILE B C 1
ATOM 2392 O O . ILE B 1 78 ? 18.5 10.914 22.641 1 97.06 78 ILE B O 1
ATOM 2396 N N . LYS B 1 79 ? 19.531 12.914 22.672 1 98.12 79 LYS B N 1
ATOM 2397 C CA . LYS B 1 79 ? 18.531 13.594 21.844 1 98.12 79 LYS B CA 1
ATOM 2398 C C . LYS B 1 79 ? 19.141 14.039 20.516 1 98.12 79 LYS B C 1
ATOM 2400 O O . LYS B 1 79 ? 20.188 14.672 20.484 1 98.12 79 LYS B O 1
ATOM 2405 N N . MET B 1 80 ? 18.516 13.68 19.406 1 97.94 80 MET B N 1
ATOM 2406 C CA . MET B 1 80 ? 18.938 14.086 18.078 1 97.94 80 MET B CA 1
ATOM 2407 C C . MET B 1 80 ? 17.828 14.852 17.359 1 97.94 80 MET B C 1
ATOM 2409 O O . MET B 1 80 ? 16.703 14.352 17.234 1 97.94 80 MET B O 1
ATOM 2413 N N . GLU B 1 81 ? 18.125 16.062 17 1 98.25 81 GLU B N 1
ATOM 2414 C CA . GLU B 1 81 ? 17.188 16.797 16.156 1 98.25 81 GLU B CA 1
ATOM 2415 C C . GLU B 1 81 ? 17.234 16.297 14.711 1 98.25 81 GLU B C 1
ATOM 2417 O O . GLU B 1 81 ? 18.312 16.125 14.141 1 98.25 81 GLU B O 1
ATOM 2422 N N . ILE B 1 82 ? 16.109 15.969 14.18 1 98.62 82 ILE B N 1
ATOM 2423 C CA . ILE B 1 82 ? 16 15.484 12.805 1 98.62 82 ILE B CA 1
ATOM 2424 C C . ILE B 1 82 ? 14.922 16.266 12.07 1 98.62 82 ILE B C 1
ATOM 2426 O O . ILE B 1 82 ? 14.484 17.328 12.523 1 98.62 82 ILE B O 1
ATOM 2430 N N . ALA B 1 83 ? 14.578 15.797 10.852 1 98.75 83 ALA B N 1
ATOM 2431 C CA . ALA B 1 83 ? 13.523 16.453 10.078 1 98.75 83 ALA B CA 1
ATOM 2432 C C . ALA B 1 83 ? 12.43 15.469 9.688 1 98.75 83 ALA B C 1
ATOM 2434 O O . ALA B 1 83 ? 12.664 14.266 9.633 1 98.75 83 ALA B O 1
ATOM 2435 N N . SER B 1 84 ? 11.367 15.953 9.516 1 98.69 84 SER B N 1
ATOM 2436 C CA . SER B 1 84 ? 10.219 15.273 8.938 1 98.69 84 SER B CA 1
ATOM 2437 C C . SER B 1 84 ? 9.531 16.141 7.895 1 98.69 84 SER B C 1
ATOM 2439 O O . SER B 1 84 ? 9.562 17.375 7.988 1 98.69 84 SER B O 1
ATOM 2441 N N . PHE B 1 85 ? 9.047 15.453 6.906 1 96.19 85 PHE B N 1
ATOM 2442 C CA . PHE B 1 85 ? 8.234 16.297 6.035 1 96.19 85 PHE B CA 1
ATOM 2443 C C . PHE B 1 85 ? 6.805 15.773 5.953 1 96.19 85 PHE B C 1
ATOM 2445 O O . PHE B 1 85 ? 6.539 14.617 6.289 1 96.19 85 PHE B O 1
ATOM 2452 N N . GLY B 1 86 ? 5.992 16.656 5.598 1 92.38 86 GLY B N 1
ATOM 2453 C CA . GLY B 1 86 ? 4.547 16.578 5.457 1 92.38 86 GLY B CA 1
ATOM 2454 C C . GLY B 1 86 ? 3.85 17.906 5.742 1 92.38 86 GLY B C 1
ATOM 2455 O O . GLY B 1 86 ? 4.23 18.625 6.664 1 92.38 86 GLY B O 1
ATOM 2456 N N . PRO B 1 87 ? 2.963 18.328 4.863 1 97.56 87 PRO B N 1
ATOM 2457 C CA . PRO B 1 87 ? 2.473 17.547 3.727 1 97.56 87 PRO B CA 1
ATOM 2458 C C . PRO B 1 87 ? 3.322 17.734 2.471 1 97.56 87 PRO B C 1
ATOM 2460 O O . PRO B 1 87 ? 4.094 18.688 2.383 1 97.56 87 PRO B O 1
ATOM 2463 N N . ILE B 1 88 ? 3.396 16.828 1.654 1 98.69 88 ILE B N 1
ATOM 2464 C CA . ILE B 1 88 ? 3.754 16.969 0.246 1 98.69 88 ILE B CA 1
ATOM 2465 C C . ILE B 1 88 ? 2.508 16.797 -0.621 1 98.69 88 ILE B C 1
ATOM 2467 O O . ILE B 1 88 ? 1.752 15.836 -0.452 1 98.69 88 ILE B O 1
ATOM 2471 N N . SER B 1 89 ? 2.234 17.781 -1.447 1 98.69 89 SER B N 1
ATOM 2472 C CA . SER B 1 89 ? 0.996 17.812 -2.219 1 98.69 89 SER B CA 1
ATOM 2473 C C . SER B 1 89 ? 1.27 18.094 -3.693 1 98.69 89 SER B C 1
ATOM 2475 O O . SER B 1 89 ? 2.131 18.906 -4.023 1 98.69 89 SER B O 1
ATOM 2477 N N . VAL B 1 90 ? 0.603 17.422 -4.508 1 98.81 90 VAL B N 1
ATOM 2478 C CA . VAL B 1 90 ? 0.617 17.625 -5.953 1 98.81 90 VAL B CA 1
ATOM 2479 C C . VAL B 1 90 ? -0.814 17.688 -6.48 1 98.81 90 VAL B C 1
ATOM 2481 O O . VAL B 1 90 ? -1.649 16.859 -6.129 1 98.81 90 VAL B O 1
ATOM 2484 N N . LEU B 1 91 ? -1.124 18.672 -7.246 1 98.62 91 LEU B N 1
ATOM 2485 C CA . LEU B 1 91 ? -2.438 18.734 -7.879 1 98.62 91 LEU B CA 1
ATOM 2486 C C . LEU B 1 91 ? -2.756 17.422 -8.594 1 98.62 91 LEU B C 1
ATOM 2488 O O . LEU B 1 91 ? -1.894 16.844 -9.266 1 98.62 91 LEU B O 1
ATOM 2492 N N . PRO B 1 92 ? -3.998 16.969 -8.484 1 97.75 92 PRO B N 1
ATOM 2493 C CA . PRO B 1 92 ? -4.371 15.664 -9.039 1 97.75 92 PRO B CA 1
ATOM 2494 C C . PRO B 1 92 ? -4.023 15.531 -10.523 1 97.75 92 PRO B C 1
ATOM 2496 O O . PRO B 1 92 ? -3.494 14.5 -10.945 1 97.75 92 PRO B O 1
ATOM 2499 N N . LYS B 1 93 ? -4.211 16.547 -11.305 1 96.62 93 LYS B N 1
ATOM 2500 C CA . LYS B 1 93 ? -3.984 16.484 -12.75 1 96.62 93 LYS B CA 1
ATOM 2501 C C . LYS B 1 93 ? -2.5 16.344 -13.062 1 96.62 93 LYS B C 1
ATOM 2503 O O . LYS B 1 93 ? -2.129 16 -14.188 1 96.62 93 LYS B O 1
ATOM 2508 N N . TYR B 1 94 ? -1.601 16.578 -12.086 1 97.75 94 TYR B N 1
ATOM 2509 C CA . TYR B 1 94 ? -0.162 16.5 -12.32 1 97.75 94 TYR B CA 1
ATOM 2510 C C . TYR B 1 94 ? 0.46 15.359 -11.523 1 97.75 94 TYR B C 1
ATOM 2512 O O . 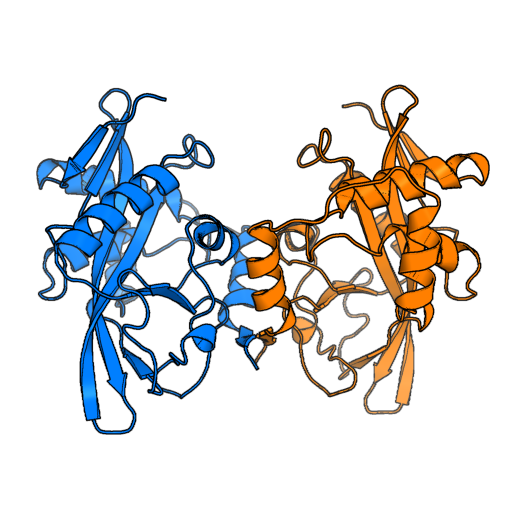TYR B 1 94 ? 1.686 15.258 -11.43 1 97.75 94 TYR B O 1
ATOM 2520 N N . GLN B 1 95 ? -0.334 14.531 -10.898 1 96.81 95 GLN B N 1
ATOM 2521 C CA . GLN B 1 95 ? 0.166 13.406 -10.109 1 96.81 95 GLN B CA 1
ATOM 2522 C C . GLN B 1 95 ? 0.694 12.297 -11.016 1 96.81 95 GLN B C 1
ATOM 2524 O O . GLN B 1 95 ? 0.305 12.195 -12.18 1 96.81 95 GLN B O 1
ATOM 2529 N N . ARG B 1 96 ? 1.623 11.547 -10.547 1 94.62 96 ARG B N 1
ATOM 2530 C CA . ARG B 1 96 ? 2.254 10.43 -11.234 1 94.62 96 ARG B CA 1
ATOM 2531 C C . ARG B 1 96 ? 3.031 10.906 -12.461 1 94.62 96 ARG B C 1
ATOM 2533 O O . ARG B 1 96 ? 3.104 10.203 -13.469 1 94.62 96 ARG B O 1
ATOM 2540 N N . LYS B 1 97 ? 3.48 12.125 -12.352 1 96.31 97 LYS B N 1
ATOM 2541 C CA . LYS B 1 97 ? 4.273 12.703 -13.43 1 96.31 97 LYS B CA 1
ATOM 2542 C C . LYS B 1 97 ? 5.645 13.148 -12.93 1 96.31 97 LYS B C 1
ATOM 2544 O O . LYS B 1 97 ? 6.344 13.906 -13.609 1 96.31 97 LYS B O 1
ATOM 2549 N N . GLY B 1 98 ? 5.945 12.789 -11.703 1 97.38 98 GLY B N 1
ATOM 2550 C CA . GLY B 1 98 ? 7.289 13.016 -11.188 1 97.38 98 GLY B CA 1
ATOM 2551 C C . GLY B 1 98 ? 7.406 14.273 -10.352 1 97.38 98 GLY B C 1
ATOM 2552 O O . GLY B 1 98 ? 8.484 14.586 -9.844 1 97.38 98 GLY B O 1
ATOM 2553 N N . VAL B 1 99 ? 6.344 15.055 -10.156 1 98.38 99 VAL B N 1
ATOM 2554 C CA . VAL B 1 99 ? 6.375 16.328 -9.43 1 98.38 99 VAL B CA 1
ATOM 2555 C C . VAL B 1 99 ? 6.77 16.078 -7.977 1 98.38 99 VAL B C 1
ATOM 2557 O O . VAL B 1 99 ? 7.684 16.719 -7.457 1 98.38 99 VAL B O 1
ATOM 2560 N N . GLY B 1 100 ? 6.109 15.125 -7.316 1 98.44 100 GLY B N 1
ATOM 2561 C CA . GLY B 1 100 ? 6.445 14.797 -5.938 1 98.44 100 GLY B CA 1
ATOM 2562 C C . GLY B 1 100 ? 7.867 14.305 -5.77 1 98.44 100 GLY B C 1
ATOM 2563 O O . GLY B 1 100 ? 8.562 14.711 -4.836 1 98.44 100 GLY B O 1
ATOM 2564 N N . SER B 1 101 ? 8.297 13.461 -6.695 1 98.31 101 SER B N 1
ATOM 2565 C CA . SER B 1 101 ? 9.656 12.945 -6.676 1 98.31 101 SER B CA 1
ATOM 2566 C C . SER B 1 101 ? 10.68 14.078 -6.781 1 98.31 101 SER B C 1
ATOM 2568 O O . SER B 1 101 ? 11.672 14.094 -6.055 1 98.31 101 SER B O 1
ATOM 2570 N N . ALA B 1 102 ? 10.398 15 -7.699 1 98.44 102 ALA B N 1
ATOM 2571 C CA . ALA B 1 102 ? 11.305 16.125 -7.879 1 98.44 102 ALA B CA 1
ATOM 2572 C C . ALA B 1 102 ? 11.422 16.953 -6.598 1 98.44 102 ALA B C 1
ATOM 2574 O O . ALA B 1 102 ? 12.516 17.359 -6.215 1 98.44 102 ALA B O 1
ATOM 2575 N N . LEU B 1 103 ? 10.305 17.188 -5.934 1 98.75 103 LEU B N 1
ATOM 2576 C CA . LEU B 1 103 ? 10.289 17.938 -4.68 1 98.75 103 LEU B CA 1
ATOM 2577 C C . LEU B 1 103 ? 11.07 17.203 -3.598 1 98.75 103 LEU B C 1
ATOM 2579 O O . LEU B 1 103 ? 11.891 17.812 -2.896 1 98.75 103 LEU B O 1
ATOM 2583 N N . ILE B 1 104 ? 10.867 15.891 -3.492 1 98.75 104 ILE B N 1
ATOM 2584 C CA . ILE B 1 104 ? 11.531 15.07 -2.484 1 98.75 104 ILE B CA 1
ATOM 2585 C C . ILE B 1 104 ? 13.039 15.078 -2.723 1 98.75 104 ILE B C 1
ATOM 2587 O O . ILE B 1 104 ? 13.812 15.367 -1.81 1 98.75 104 ILE B O 1
ATOM 2591 N N . HIS B 1 105 ? 13.477 14.844 -3.902 1 98.31 105 HIS B N 1
ATOM 2592 C CA . HIS B 1 105 ? 14.898 14.789 -4.203 1 98.31 105 HIS B CA 1
ATOM 2593 C C . HIS B 1 105 ? 15.57 16.141 -3.979 1 98.31 105 HIS B C 1
ATOM 2595 O O . HIS B 1 105 ? 16.656 16.219 -3.404 1 98.31 105 HIS B O 1
ATOM 2601 N N . HIS B 1 106 ? 14.898 17.188 -4.418 1 98.56 106 HIS B N 1
ATOM 2602 C CA . HIS B 1 106 ? 15.43 18.531 -4.227 1 98.56 106 HIS B CA 1
ATOM 2603 C C . HIS B 1 106 ? 15.656 18.828 -2.748 1 98.56 106 HIS B C 1
ATOM 2605 O O . HIS B 1 106 ? 16.719 19.312 -2.363 1 98.56 106 HIS B O 1
ATOM 2611 N N . THR B 1 107 ? 14.719 18.438 -1.945 1 98.69 107 THR B N 1
ATOM 2612 C CA . THR B 1 107 ? 14.797 18.781 -0.532 1 98.69 107 THR B CA 1
ATOM 2613 C C . THR B 1 107 ? 15.75 17.844 0.203 1 98.69 107 THR B C 1
ATOM 2615 O O . THR B 1 107 ? 16.422 18.25 1.158 1 98.69 107 THR B O 1
ATOM 2618 N N . ILE B 1 108 ? 15.859 16.609 -0.208 1 98.19 108 ILE B N 1
ATOM 2619 C CA . ILE B 1 108 ? 16.797 15.68 0.39 1 98.19 108 ILE B CA 1
ATOM 2620 C C . ILE B 1 108 ? 18.234 16.203 0.215 1 98.19 108 ILE B C 1
ATOM 2622 O O . ILE B 1 108 ? 19.031 16.172 1.151 1 98.19 108 ILE B O 1
ATOM 2626 N N . ASP B 1 109 ? 18.531 16.703 -0.966 1 97.31 109 ASP B N 1
ATOM 2627 C CA . ASP B 1 109 ? 19.859 17.25 -1.249 1 97.31 109 ASP B CA 1
ATOM 2628 C C . ASP B 1 109 ? 20.172 18.422 -0.327 1 97.31 109 ASP B C 1
ATOM 2630 O O . ASP B 1 109 ? 21.266 18.5 0.237 1 97.31 109 ASP B O 1
ATOM 2634 N N . ILE B 1 110 ? 19.281 19.281 -0.122 1 98.25 110 ILE B N 1
ATOM 2635 C CA . ILE B 1 110 ? 19.469 20.438 0.731 1 98.25 110 ILE B CA 1
ATOM 2636 C C . ILE B 1 110 ? 19.578 20 2.189 1 98.25 110 ILE B C 1
ATOM 2638 O O . ILE B 1 110 ? 20.438 20.5 2.928 1 98.25 110 ILE B O 1
ATOM 2642 N N . ALA B 1 111 ? 18.719 19.078 2.588 1 98.19 111 ALA B N 1
ATOM 2643 C CA . ALA B 1 111 ? 18.75 18.578 3.957 1 98.19 111 ALA B CA 1
ATOM 2644 C C . ALA B 1 111 ? 20.109 17.969 4.289 1 98.19 111 ALA B C 1
ATOM 2646 O O . ALA B 1 111 ? 20.656 18.219 5.359 1 98.19 111 ALA B O 1
ATOM 2647 N N . LYS B 1 112 ? 20.562 17.203 3.379 1 95.94 112 LYS B N 1
ATOM 2648 C CA . LYS B 1 112 ? 21.875 16.594 3.549 1 95.94 112 LYS B CA 1
ATOM 2649 C C . LYS B 1 112 ? 22.953 17.656 3.762 1 95.94 112 LYS B C 1
ATOM 2651 O O . LYS B 1 112 ? 23.781 17.531 4.68 1 95.94 112 LYS B O 1
ATOM 2656 N N . ASN B 1 113 ? 22.922 18.656 2.998 1 96.44 113 ASN B N 1
ATOM 2657 C CA . ASN B 1 113 ? 23.906 19.719 3.064 1 96.44 113 ASN B CA 1
ATOM 2658 C C . ASN B 1 113 ? 23.766 20.547 4.336 1 96.44 113 ASN B C 1
ATOM 2660 O O . ASN B 1 113 ? 24.719 21.172 4.797 1 96.44 113 ASN B O 1
ATOM 2664 N N . ASP B 1 114 ? 22.562 20.531 4.918 1 96.5 114 ASP B N 1
ATOM 2665 C CA . ASP B 1 114 ? 22.281 21.297 6.129 1 96.5 114 ASP B CA 1
ATOM 2666 C C . ASP B 1 114 ? 22.609 20.484 7.379 1 96.5 114 ASP B C 1
ATOM 2668 O O . ASP B 1 114 ? 22.328 20.906 8.5 1 96.5 114 ASP B O 1
ATOM 2672 N N . GLY B 1 115 ? 23.047 19.266 7.215 1 96.19 115 GLY B N 1
ATOM 2673 C CA . GLY B 1 115 ? 23.516 18.484 8.336 1 96.19 115 GLY B CA 1
ATOM 2674 C C . GLY B 1 115 ? 22.438 17.609 8.953 1 96.19 115 GLY B C 1
ATOM 2675 O O . GLY B 1 115 ? 22.609 17.062 10.047 1 96.19 115 GLY B O 1
ATOM 2676 N N . ILE B 1 116 ? 21.297 17.547 8.336 1 97.75 116 ILE B N 1
ATOM 2677 C CA . ILE B 1 116 ? 20.266 16.625 8.781 1 97.75 116 ILE B CA 1
ATOM 2678 C C . ILE B 1 116 ? 20.703 15.188 8.492 1 97.75 116 ILE B C 1
ATOM 2680 O O . ILE B 1 116 ? 21.078 14.859 7.367 1 97.75 116 ILE B O 1
ATOM 2684 N N . ASN B 1 117 ? 20.578 14.328 9.469 1 97.44 117 ASN B N 1
ATOM 2685 C CA . ASN B 1 117 ? 21.141 12.992 9.352 1 97.44 117 ASN B CA 1
ATOM 2686 C C . ASN B 1 117 ? 20.094 11.961 8.953 1 97.44 117 ASN B C 1
ATOM 2688 O O . ASN B 1 117 ? 20.422 10.922 8.383 1 97.44 117 ASN B O 1
ATOM 2692 N N . ILE B 1 118 ? 18.859 12.266 9.328 1 98.38 118 ILE B N 1
ATOM 2693 C CA . ILE B 1 118 ? 17.797 11.297 9.047 1 98.38 118 ILE B CA 1
ATOM 2694 C C . ILE B 1 118 ? 16.469 12.031 8.914 1 98.38 118 ILE B C 1
ATOM 2696 O O . ILE B 1 118 ? 16.219 13.008 9.617 1 98.38 118 ILE B O 1
ATOM 2700 N N . ILE B 1 119 ? 15.68 11.602 8.016 1 98.81 119 ILE B N 1
ATOM 2701 C CA . ILE B 1 119 ? 14.305 12.055 7.836 1 98.81 119 ILE B CA 1
ATOM 2702 C C . ILE B 1 119 ? 13.336 10.93 8.203 1 98.81 119 ILE B C 1
ATOM 2704 O O . ILE B 1 119 ? 13.508 9.789 7.766 1 98.81 119 ILE B O 1
ATOM 2708 N N . VAL B 1 120 ? 12.391 11.188 9.078 1 98.88 120 VAL B N 1
ATOM 2709 C CA . VAL B 1 120 ? 11.32 10.25 9.398 1 98.88 120 VAL B CA 1
ATOM 2710 C C . VAL B 1 120 ? 9.977 10.82 8.961 1 98.88 120 VAL B C 1
ATOM 2712 O O . VAL B 1 120 ? 9.695 12.008 9.18 1 98.88 120 VAL B O 1
ATOM 2715 N N . ILE B 1 121 ? 9.203 9.992 8.32 1 98.75 121 ILE B N 1
ATOM 2716 C CA . ILE B 1 121 ? 7.891 10.461 7.895 1 98.75 121 ILE B CA 1
ATOM 2717 C C . ILE B 1 121 ? 6.828 9.43 8.266 1 98.75 121 ILE B C 1
ATOM 2719 O O . ILE B 1 121 ? 7.152 8.281 8.578 1 98.75 121 ILE B O 1
ATOM 2723 N N . PHE B 1 122 ? 5.602 9.875 8.359 1 98.12 122 PHE B N 1
ATOM 2724 C CA . PHE B 1 122 ? 4.43 9.016 8.305 1 98.12 122 PHE B CA 1
ATOM 2725 C C . PHE B 1 122 ? 3.77 9.086 6.93 1 98.12 122 PHE B C 1
ATOM 2727 O O . PHE B 1 122 ? 3.256 10.133 6.539 1 98.12 122 PHE B O 1
ATOM 2734 N N . GLY B 1 123 ? 3.83 8.047 6.227 1 97.75 123 GLY B N 1
ATOM 2735 C CA . GLY B 1 123 ? 3.279 8.008 4.883 1 97.75 123 GLY B CA 1
ATOM 2736 C C . GLY B 1 123 ? 3.152 6.602 4.328 1 97.75 123 GLY B C 1
ATOM 2737 O O . GLY B 1 123 ? 3.596 5.641 4.957 1 97.75 123 GLY B O 1
ATOM 2738 N N . ASP B 1 124 ? 2.527 6.523 3.203 1 98 124 ASP B N 1
ATOM 2739 C CA . ASP B 1 124 ? 2.33 5.254 2.51 1 98 124 ASP B CA 1
ATOM 2740 C C . ASP B 1 124 ? 3.631 4.762 1.88 1 98 124 ASP B C 1
ATOM 2742 O O . ASP B 1 124 ? 4.215 5.445 1.033 1 98 124 ASP B O 1
ATOM 2746 N N . PRO B 1 125 ? 4.137 3.533 2.186 1 98.62 125 PRO B N 1
ATOM 2747 C CA . PRO B 1 125 ? 5.363 3.002 1.589 1 98.62 125 PRO B CA 1
ATOM 2748 C C . PRO B 1 125 ? 5.355 3.066 0.063 1 98.62 125 PRO B C 1
ATOM 2750 O O . PRO B 1 125 ? 6.402 3.262 -0.557 1 98.62 125 PRO B O 1
ATOM 2753 N N . HIS B 1 126 ? 4.234 2.951 -0.562 1 98.06 126 HIS B N 1
ATOM 2754 C CA . HIS B 1 126 ? 4.105 2.979 -2.014 1 98.06 126 HIS B CA 1
ATOM 2755 C C . HIS B 1 126 ? 4.621 4.293 -2.59 1 98.06 126 HIS B C 1
ATOM 2757 O O . HIS B 1 126 ? 5.039 4.344 -3.748 1 98.06 126 HIS B O 1
ATOM 2763 N N . ASN B 1 127 ? 4.672 5.32 -1.772 1 97.5 127 ASN B N 1
ATOM 2764 C CA . ASN B 1 127 ? 5.051 6.645 -2.258 1 97.5 127 ASN B CA 1
ATOM 2765 C C . ASN B 1 127 ? 6.523 6.941 -1.994 1 97.5 127 ASN B C 1
ATOM 2767 O O . ASN B 1 127 ? 7.105 7.824 -2.625 1 97.5 127 ASN B O 1
ATOM 2771 N N . TYR B 1 128 ? 7.133 6.152 -1.065 1 98.5 128 TYR B N 1
ATOM 2772 C CA . TYR B 1 128 ? 8.375 6.719 -0.559 1 98.5 128 TYR B CA 1
ATOM 2773 C C . TYR B 1 128 ? 9.516 5.711 -0.663 1 98.5 128 TYR B C 1
ATOM 2775 O O . TYR B 1 128 ? 10.688 6.09 -0.667 1 98.5 128 TYR B O 1
ATOM 2783 N N . CYS B 1 129 ? 9.211 4.414 -0.813 1 98.56 129 CYS B N 1
ATOM 2784 C CA . CYS B 1 129 ? 10.266 3.41 -0.851 1 98.56 129 CYS B CA 1
ATOM 2785 C C . CYS B 1 129 ? 11.133 3.578 -2.092 1 98.56 129 CYS B C 1
ATOM 2787 O O . CYS B 1 129 ? 12.344 3.32 -2.053 1 98.56 129 CYS B O 1
ATOM 2789 N N . LYS B 1 130 ? 10.562 4.027 -3.152 1 97.75 130 LYS B N 1
ATOM 2790 C CA . LYS B 1 130 ? 11.312 4.25 -4.387 1 97.75 130 LYS B CA 1
ATOM 2791 C C . LYS B 1 130 ? 12.367 5.332 -4.195 1 97.75 130 LYS B C 1
ATOM 2793 O O . LYS B 1 130 ? 13.297 5.449 -5 1 97.75 130 LYS B O 1
ATOM 2798 N N . HIS B 1 131 ? 12.219 6.168 -3.201 1 98.12 131 HIS B N 1
ATOM 2799 C CA . HIS B 1 131 ? 13.156 7.25 -2.936 1 98.12 131 HIS B CA 1
ATOM 2800 C C . HIS B 1 131 ? 14.164 6.852 -1.86 1 98.12 131 HIS B C 1
ATOM 2802 O O . HIS B 1 131 ? 14.914 7.699 -1.358 1 98.12 131 HIS B O 1
ATOM 2808 N N . GLY B 1 132 ? 14.102 5.602 -1.423 1 97.75 132 GLY B N 1
ATOM 2809 C CA . GLY B 1 132 ? 15.102 5.109 -0.489 1 97.75 132 GLY B CA 1
ATOM 2810 C C . GLY B 1 132 ? 14.586 4.988 0.932 1 97.75 132 GLY B C 1
ATOM 2811 O O . GLY B 1 132 ? 15.297 4.512 1.819 1 97.75 132 GLY B O 1
ATOM 2812 N N . PHE B 1 133 ? 13.352 5.395 1.182 1 98.69 133 PHE B N 1
ATOM 2813 C CA . PHE B 1 133 ? 12.781 5.246 2.514 1 98.69 133 PHE B CA 1
ATOM 2814 C C . PHE B 1 133 ? 12.555 3.777 2.846 1 98.69 133 PHE B C 1
ATOM 2816 O O . PHE B 1 133 ? 12.172 2.99 1.974 1 98.69 133 PHE B O 1
ATOM 2823 N N . LYS B 1 134 ? 12.781 3.41 4.027 1 98.5 134 LYS B N 1
ATOM 2824 C CA . LYS B 1 134 ? 12.539 2.084 4.59 1 98.5 134 LYS B CA 1
ATOM 2825 C C . LYS B 1 134 ? 11.711 2.168 5.867 1 98.5 134 LYS B C 1
ATOM 2827 O O . LYS B 1 134 ? 11.445 3.262 6.371 1 98.5 134 LYS B O 1
ATOM 2832 N N . SER B 1 135 ? 11.305 1.033 6.32 1 98.75 135 SER B N 1
ATOM 2833 C CA . SER B 1 135 ? 10.602 1.037 7.602 1 98.75 135 SER B CA 1
ATOM 2834 C C . SER B 1 135 ? 11.469 1.627 8.703 1 98.75 135 SER B C 1
ATOM 2836 O O . SER B 1 135 ? 12.664 1.347 8.781 1 98.75 135 SER B O 1
ATOM 2838 N N . SER B 1 136 ? 10.867 2.396 9.547 1 98.81 136 SER B N 1
ATOM 2839 C CA . SER B 1 136 ? 11.617 2.932 10.68 1 98.81 136 SER B CA 1
ATOM 2840 C C . SER B 1 136 ? 12.164 1.811 11.555 1 98.81 136 SER B C 1
ATOM 2842 O O . SER B 1 136 ? 13.188 1.978 12.219 1 98.81 136 SER B O 1
ATOM 2844 N N . LYS B 1 137 ? 11.484 0.696 11.57 1 98.69 137 LYS B N 1
ATOM 2845 C CA . LYS B 1 137 ? 11.922 -0.452 12.359 1 98.69 137 LYS B CA 1
ATOM 2846 C C . LYS B 1 137 ? 13.312 -0.914 11.93 1 98.69 137 LYS B C 1
ATOM 2848 O O . LYS B 1 137 ? 14.094 -1.393 12.758 1 98.69 137 LYS B O 1
ATOM 2853 N N . ASP B 1 138 ? 13.625 -0.8 10.664 1 98.19 138 ASP B N 1
ATOM 2854 C CA . ASP B 1 138 ? 14.922 -1.2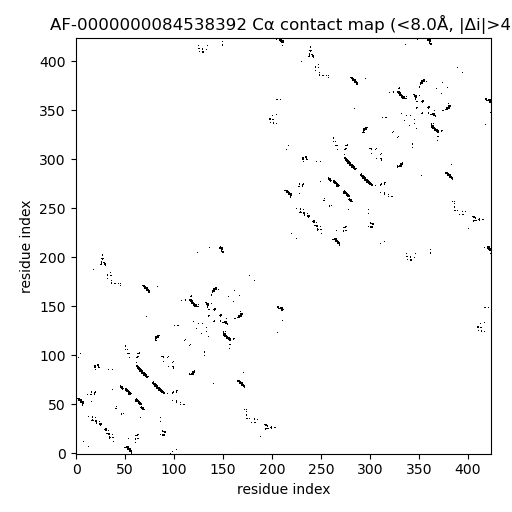34 10.148 1 98.19 138 ASP B CA 1
ATOM 2855 C C . ASP B 1 138 ? 16.047 -0.379 10.711 1 98.19 138 ASP B C 1
ATOM 2857 O O . ASP B 1 138 ? 17.234 -0.741 10.594 1 98.19 138 ASP B O 1
ATOM 2861 N N . PHE B 1 139 ? 15.68 0.725 11.352 1 98.38 139 PHE B N 1
ATOM 2862 C CA . PHE B 1 139 ? 16.641 1.631 11.961 1 98.38 139 PHE B CA 1
ATOM 2863 C C . PHE B 1 139 ? 16.5 1.646 13.477 1 98.38 139 PHE B C 1
ATOM 2865 O O . PHE B 1 139 ? 17.109 2.477 14.156 1 98.38 139 PHE B O 1
ATOM 2872 N N . ASN B 1 140 ? 15.602 0.816 13.977 1 98.44 140 ASN B N 1
ATOM 2873 C CA . ASN B 1 140 ? 15.281 0.764 15.398 1 98.44 140 ASN B CA 1
ATOM 2874 C C . ASN B 1 140 ? 14.703 2.09 15.891 1 98.44 140 ASN B C 1
ATOM 2876 O O . ASN B 1 140 ? 15.062 2.562 16.969 1 98.44 140 ASN B O 1
ATOM 2880 N N . ILE B 1 141 ? 13.891 2.695 15.086 1 98.81 141 ILE B N 1
ATOM 2881 C CA . ILE B 1 141 ? 13.18 3.92 15.438 1 98.81 141 ILE B CA 1
ATOM 2882 C C . ILE B 1 141 ? 11.703 3.611 15.664 1 98.81 141 ILE B C 1
ATOM 2884 O O . ILE B 1 141 ? 10.969 3.336 14.711 1 98.81 141 ILE B O 1
ATOM 2888 N N . SER B 1 142 ? 11.242 3.654 16.875 1 98.81 142 SER B N 1
ATOM 2889 C CA . SER B 1 142 ? 9.844 3.402 17.219 1 98.81 142 SER B CA 1
ATOM 2890 C C . SER B 1 142 ? 9.102 4.703 17.5 1 98.81 142 SER B C 1
ATOM 2892 O O . SER B 1 142 ? 9.719 5.773 17.562 1 98.81 142 SER B O 1
ATOM 2894 N N . ASP B 1 143 ? 7.809 4.574 17.562 1 98.56 143 ASP B N 1
ATOM 2895 C CA . ASP B 1 143 ? 7.07 5.695 18.125 1 98.56 143 ASP B CA 1
ATOM 2896 C C . ASP B 1 143 ? 7.27 5.773 19.641 1 98.56 143 ASP B C 1
ATOM 2898 O O . ASP B 1 143 ? 8.055 5.012 20.203 1 98.56 143 ASP B O 1
ATOM 2902 N N . LEU B 1 144 ? 6.609 6.621 20.312 1 97.81 144 LEU B N 1
ATOM 2903 C CA . LEU B 1 144 ? 6.852 6.875 21.719 1 97.81 144 LEU B CA 1
ATOM 2904 C C . LEU B 1 144 ? 6.387 5.695 22.578 1 97.81 144 LEU B C 1
ATOM 2906 O O . LEU B 1 144 ? 6.82 5.543 23.719 1 97.81 144 LEU B O 1
ATOM 2910 N N . ASN B 1 145 ? 5.504 4.859 22.031 1 97.5 145 ASN B N 1
ATOM 2911 C CA . ASN B 1 145 ? 5.004 3.686 22.734 1 97.5 145 ASN B CA 1
ATOM 2912 C C . ASN B 1 145 ? 5.879 2.461 22.484 1 97.5 145 ASN B C 1
ATOM 2914 O O . ASN B 1 145 ? 5.559 1.358 22.922 1 97.5 145 ASN B O 1
ATOM 2918 N N . GLY B 1 146 ? 6.902 2.617 21.672 1 98 146 GLY B N 1
ATOM 2919 C CA . GLY B 1 146 ? 7.789 1.507 21.359 1 98 146 GLY B CA 1
ATOM 2920 C C . GLY B 1 146 ? 7.285 0.647 20.219 1 98 146 GLY B C 1
ATOM 2921 O O . GLY B 1 146 ? 7.719 -0.497 20.062 1 98 146 GLY B O 1
ATOM 2922 N N . GLU B 1 147 ? 6.375 1.156 19.469 1 98.56 147 GLU B N 1
ATOM 2923 C CA . GLU B 1 147 ? 5.781 0.404 18.359 1 98.56 147 GLU B CA 1
ATOM 2924 C C . GLU B 1 147 ? 6.266 0.925 17.016 1 98.56 147 GLU B C 1
ATOM 2926 O O . GLU B 1 147 ? 6.883 1.989 16.938 1 98.56 147 GLU B O 1
ATOM 2931 N N . TYR B 1 148 ? 6.074 0.146 15.984 1 98.81 148 TYR B N 1
ATOM 2932 C CA . TYR B 1 148 ? 6.547 0.461 14.641 1 98.81 148 TYR B CA 1
ATOM 2933 C C . TYR B 1 148 ? 5.387 0.528 13.656 1 98.81 148 TYR B C 1
ATOM 2935 O O . TYR B 1 148 ? 5.082 -0.457 12.977 1 98.81 148 TYR B O 1
ATOM 2943 N N . PRO B 1 149 ? 4.781 1.731 13.578 1 98.88 149 PRO B N 1
ATOM 2944 C CA . PRO B 1 149 ? 3.664 1.867 12.641 1 98.88 149 PRO B CA 1
ATOM 2945 C C . PRO B 1 149 ? 4.051 1.53 11.203 1 98.88 149 PRO B C 1
ATOM 2947 O O . PRO B 1 149 ? 5.16 1.851 10.773 1 98.88 149 PRO B O 1
ATOM 2950 N N . TYR B 1 150 ? 3.174 0.938 10.438 1 98.88 150 TYR B N 1
ATOM 2951 C CA . TYR B 1 150 ? 3.336 0.589 9.031 1 98.88 150 TYR B CA 1
ATOM 2952 C C . TYR B 1 150 ? 3.83 1.784 8.227 1 98.88 150 TYR B C 1
ATOM 2954 O O . TYR B 1 150 ? 4.754 1.657 7.418 1 98.88 150 TYR B O 1
ATOM 2962 N N . GLY B 1 151 ? 3.248 2.943 8.508 1 98.62 151 GLY B N 1
ATOM 2963 C CA . GLY B 1 151 ? 3.506 4.125 7.703 1 98.62 151 GLY B CA 1
ATOM 2964 C C . GLY B 1 151 ? 4.664 4.957 8.219 1 98.62 151 GLY B C 1
ATOM 2965 O O . GLY B 1 151 ? 4.945 6.035 7.684 1 98.62 151 GLY B O 1
ATOM 2966 N N . MET B 1 152 ? 5.332 4.492 9.312 1 98.88 152 MET B N 1
ATOM 2967 C CA . MET B 1 152 ? 6.484 5.234 9.805 1 98.88 152 MET B CA 1
ATOM 2968 C C . MET B 1 152 ? 7.758 4.809 9.078 1 98.88 152 MET B C 1
ATOM 2970 O O . MET B 1 152 ? 8.258 3.705 9.297 1 98.88 152 MET B O 1
ATOM 2974 N N . LEU B 1 153 ? 8.266 5.691 8.227 1 98.88 153 LEU B N 1
ATOM 2975 C CA . LEU B 1 153 ? 9.398 5.414 7.348 1 98.88 153 LEU B CA 1
ATOM 2976 C C . LEU B 1 153 ? 10.562 6.348 7.652 1 98.88 153 LEU B C 1
ATOM 2978 O O . LEU B 1 153 ? 10.367 7.438 8.195 1 98.88 153 LEU B O 1
ATOM 2982 N N . ALA B 1 154 ? 11.734 5.895 7.285 1 98.81 154 ALA B N 1
ATOM 2983 C CA . ALA B 1 154 ? 12.93 6.691 7.547 1 98.81 154 ALA B CA 1
ATOM 2984 C C . ALA B 1 154 ? 13.898 6.629 6.371 1 98.81 154 ALA B C 1
ATOM 2986 O O . ALA B 1 154 ? 13.945 5.629 5.648 1 98.81 154 ALA B O 1
ATOM 2987 N N . LEU B 1 155 ? 14.578 7.66 6.188 1 98.69 155 LEU B N 1
ATOM 2988 C CA . LEU B 1 155 ? 15.664 7.785 5.219 1 98.69 155 LEU B CA 1
ATOM 2989 C C . LEU B 1 155 ? 16.922 8.312 5.883 1 98.69 155 LEU B C 1
ATOM 2991 O O . LEU B 1 155 ? 16.938 9.43 6.398 1 98.69 155 LEU B O 1
ATOM 2995 N N . GLU B 1 156 ? 17.891 7.535 5.879 1 98 156 GLU B N 1
ATOM 2996 C CA . GLU B 1 156 ? 19.172 7.961 6.414 1 98 156 GLU B CA 1
ATOM 2997 C C . GLU B 1 156 ? 19.938 8.789 5.391 1 98 156 GLU B C 1
ATOM 2999 O O . GLU B 1 156 ? 20.188 8.344 4.27 1 98 156 GLU B O 1
ATOM 3004 N N . LEU B 1 157 ? 20.297 9.984 5.746 1 98.19 157 LEU B N 1
ATOM 3005 C CA . LEU B 1 157 ? 21.062 10.867 4.863 1 98.19 157 LEU B CA 1
ATOM 3006 C C . LEU B 1 157 ? 22.547 10.742 5.129 1 98.19 157 LEU B C 1
ATOM 3008 O O . LEU B 1 157 ? 23.375 10.992 4.238 1 98.19 157 LEU B O 1
ATOM 3012 N N . LYS B 1 158 ? 22.891 10.453 6.324 1 97.12 158 LYS B N 1
ATOM 3013 C CA . LYS B 1 158 ? 24.25 10.086 6.711 1 97.12 158 LYS B CA 1
ATOM 3014 C C . LYS B 1 158 ? 24.328 8.633 7.16 1 97.12 158 LYS B C 1
ATOM 3016 O O . LYS B 1 158 ? 23.734 8.258 8.172 1 97.12 158 LYS B O 1
ATOM 3021 N N . GLU B 1 159 ? 25.078 7.84 6.508 1 95.5 159 GLU B N 1
ATOM 3022 C CA . GLU B 1 159 ? 25.156 6.406 6.77 1 95.5 159 GLU B CA 1
ATOM 3023 C C . GLU B 1 159 ? 25.547 6.133 8.219 1 95.5 159 GLU B C 1
ATOM 3025 O O . GLU B 1 159 ? 26.516 6.695 8.727 1 95.5 159 GLU B O 1
ATOM 3030 N N . GLY B 1 160 ? 24.688 5.355 8.852 1 96.19 160 GLY B N 1
ATOM 3031 C CA . GLY B 1 160 ? 25 4.898 10.188 1 96.19 160 GLY B CA 1
ATOM 3032 C C . GLY B 1 160 ? 24.672 5.914 11.266 1 96.19 160 GLY B C 1
ATOM 3033 O O . GLY B 1 160 ? 25.047 5.75 12.422 1 96.19 160 GLY B O 1
ATOM 3034 N N . ALA B 1 161 ? 24.031 6.961 10.953 1 95.88 161 ALA B N 1
ATOM 3035 C CA . ALA B 1 161 ? 23.734 8.062 11.867 1 95.88 161 ALA B CA 1
ATOM 3036 C C . ALA B 1 161 ? 22.938 7.582 13.078 1 95.88 161 ALA B C 1
ATOM 3038 O O . ALA B 1 161 ? 23.062 8.141 14.172 1 95.88 161 ALA B O 1
ATOM 3039 N N . VAL B 1 162 ? 22.156 6.5 12.875 1 97.38 162 VAL B N 1
ATOM 3040 C CA . VAL B 1 162 ? 21.266 6.102 13.969 1 97.38 162 VAL B CA 1
ATOM 3041 C C . VAL B 1 162 ? 21.625 4.684 14.422 1 97.38 162 VAL B C 1
ATOM 3043 O O . VAL B 1 162 ? 20.812 4.02 15.078 1 97.38 162 VAL B O 1
ATOM 3046 N N . LYS B 1 163 ? 22.734 4.27 14.023 1 96.75 163 LYS B N 1
ATOM 3047 C CA . LYS B 1 163 ? 23.156 2.918 14.391 1 96.75 163 LYS B CA 1
ATOM 3048 C C . LYS B 1 163 ? 23.484 2.832 15.875 1 96.75 163 LYS B C 1
ATOM 3050 O O . LYS B 1 163 ? 24.031 3.779 16.453 1 96.75 163 LYS B O 1
ATOM 3055 N N . GLY B 1 164 ? 23.234 1.714 16.484 1 96.38 164 GLY B N 1
ATOM 3056 C CA . GLY B 1 164 ? 23.75 1.405 17.797 1 96.38 164 GLY B CA 1
ATOM 3057 C C . GLY B 1 164 ? 22.797 1.816 18.922 1 96.38 164 GLY B C 1
ATOM 3058 O O . GLY B 1 164 ? 23.141 1.723 20.094 1 96.38 164 GLY B O 1
ATOM 3059 N N . HIS B 1 165 ? 21.609 2.324 18.578 1 97.44 165 HIS B N 1
ATOM 3060 C CA . HIS B 1 165 ? 20.641 2.752 19.594 1 97.44 165 HIS B CA 1
ATOM 3061 C C . HIS B 1 165 ? 19.234 2.318 19.219 1 97.44 165 HIS B C 1
ATOM 3063 O O . HIS B 1 165 ? 18.969 1.973 18.062 1 97.44 165 HIS B O 1
ATOM 3069 N N . ASN B 1 166 ? 18.406 2.275 20.219 1 98.25 166 ASN B N 1
ATOM 3070 C CA . ASN B 1 166 ? 16.953 2.248 20.031 1 98.25 166 ASN B CA 1
ATOM 3071 C C . ASN B 1 166 ? 16.344 3.633 20.219 1 98.25 166 ASN B C 1
ATOM 3073 O O . ASN B 1 166 ? 16.406 4.207 21.312 1 98.25 166 ASN B O 1
ATOM 3077 N N . TRP B 1 167 ? 15.781 4.086 19.141 1 98.69 167 TRP B N 1
ATOM 3078 C CA . TRP B 1 167 ? 15.328 5.473 19.141 1 98.69 167 TRP B CA 1
ATOM 3079 C C . TRP B 1 167 ? 13.812 5.555 19.297 1 98.69 167 TRP B C 1
ATOM 3081 O O . TRP B 1 167 ? 13.086 4.711 18.766 1 98.69 167 TRP B O 1
ATOM 3091 N N . LYS B 1 168 ? 13.367 6.555 19.984 1 98.88 168 LYS B N 1
ATOM 3092 C CA . LYS B 1 168 ? 11.961 6.949 20 1 98.88 168 LYS B CA 1
ATOM 3093 C C . LYS B 1 168 ? 11.75 8.25 19.234 1 98.88 168 LYS B C 1
ATOM 3095 O O . LYS B 1 168 ? 12.469 9.227 19.453 1 98.88 168 LYS B O 1
ATOM 3100 N N . TYR B 1 169 ? 10.812 8.242 18.438 1 98.81 169 TYR B N 1
ATOM 3101 C CA . TYR B 1 169 ? 10.531 9.359 17.547 1 98.81 169 TYR B CA 1
ATOM 3102 C C . TYR B 1 169 ? 9.469 10.273 18.141 1 98.81 169 TYR B C 1
ATOM 3104 O O . TYR B 1 169 ? 8.422 9.805 18.609 1 98.81 169 TYR B O 1
ATOM 3112 N N . LYS B 1 170 ? 9.781 11.547 18.094 1 98.62 170 LYS B N 1
ATOM 3113 C CA . LYS B 1 170 ? 8.812 12.57 18.484 1 98.62 170 LYS B CA 1
ATOM 3114 C C . LYS B 1 170 ? 8.641 13.617 17.391 1 98.62 170 LYS B C 1
ATOM 3116 O O . LYS B 1 170 ? 9.609 14.242 16.969 1 98.62 170 LYS B O 1
ATOM 3121 N N . TYR B 1 171 ? 7.449 13.781 16.953 1 98.19 171 TYR B N 1
ATOM 3122 C CA . TYR B 1 171 ? 7.16 14.773 15.914 1 98.19 171 TYR B CA 1
ATOM 3123 C C . TYR B 1 171 ? 6.875 16.141 16.531 1 98.19 171 TYR B C 1
ATOM 3125 O O . TYR B 1 171 ? 6.707 16.25 17.75 1 98.19 171 TYR B O 1
ATOM 3133 N N . SER B 1 172 ? 6.859 17.156 15.742 1 98.5 172 SER B N 1
ATOM 3134 C CA . SER B 1 172 ? 6.512 18.5 16.172 1 98.5 172 SER B CA 1
ATOM 3135 C C . SER B 1 172 ? 5.055 18.578 16.625 1 98.5 172 SER B C 1
ATOM 3137 O O . SER B 1 172 ? 4.164 18.047 15.953 1 98.5 172 SER B O 1
ATOM 3139 N N . PRO B 1 173 ? 4.762 19.281 17.688 1 97.81 173 PRO B N 1
ATOM 3140 C CA . PRO B 1 173 ? 3.381 19.438 18.156 1 97.81 173 PRO B CA 1
ATOM 3141 C C . PRO B 1 173 ? 2.5 20.172 17.141 1 97.81 173 PRO B C 1
ATOM 3143 O O . PRO B 1 173 ? 1.272 20.141 17.25 1 97.81 173 PRO B O 1
ATOM 3146 N N . VAL B 1 174 ? 3.133 20.828 16.156 1 97.75 174 VAL B N 1
ATOM 3147 C CA . VAL B 1 174 ? 2.348 21.547 15.156 1 97.75 174 VAL B CA 1
ATOM 3148 C C . VAL B 1 174 ? 1.466 20.547 14.398 1 97.75 174 VAL B C 1
ATOM 3150 O O . VAL B 1 174 ? 0.446 20.938 13.82 1 97.75 174 VAL B O 1
ATOM 3153 N N . LEU B 1 175 ? 1.824 19.25 14.375 1 97.06 175 LEU B N 1
ATOM 3154 C CA . LEU B 1 175 ? 1.092 18.234 13.633 1 97.06 175 LEU B CA 1
ATOM 3155 C C . LEU B 1 175 ? -0.163 17.797 14.391 1 97.06 175 LEU B C 1
ATOM 3157 O O . LEU B 1 175 ? -1.002 17.078 13.844 1 97.06 175 LEU B O 1
ATOM 3161 N N . GLU B 1 176 ? -0.31 18.219 15.555 1 95.88 176 GLU B N 1
ATOM 3162 C CA . GLU B 1 176 ? -1.522 17.984 16.344 1 95.88 176 GLU B CA 1
ATOM 3163 C C . GLU B 1 176 ? -2.553 19.094 16.094 1 95.88 176 GLU B C 1
ATOM 3165 O O . GLU B 1 176 ? -2.713 19.984 16.922 1 95.88 176 GLU B O 1
ATOM 3170 N N . ILE B 1 177 ? -3.303 18.906 15.133 1 95.19 177 ILE B N 1
ATOM 3171 C CA . ILE B 1 177 ? -4.23 19.922 14.648 1 95.19 177 ILE B CA 1
ATOM 3172 C C . ILE B 1 177 ? -5.5 19.906 15.492 1 95.19 177 ILE B C 1
ATOM 3174 O O . ILE B 1 177 ? -5.996 18.828 15.859 1 95.19 177 ILE B O 1
ATOM 3178 N N . ASN B 1 178 ? -5.988 21.078 15.812 1 96.44 178 ASN B N 1
ATOM 3179 C CA . ASN B 1 178 ? -7.332 21.203 16.375 1 96.44 178 ASN B CA 1
ATOM 3180 C C . ASN B 1 178 ? -8.398 21.078 15.297 1 96.44 178 ASN B C 1
ATOM 3182 O O . ASN B 1 178 ? -8.508 21.938 14.422 1 96.44 178 ASN B O 1
ATOM 3186 N N . GLU B 1 179 ? -9.234 20.141 15.398 1 96.12 179 GLU B N 1
ATOM 3187 C CA . GLU B 1 179 ? -10.203 19.812 14.352 1 96.12 179 GLU B CA 1
ATOM 3188 C C . GLU B 1 179 ? -11.234 20.938 14.188 1 96.12 179 GLU B C 1
ATOM 3190 O O . GLU B 1 179 ? -11.672 21.219 13.078 1 96.12 179 GLU B O 1
ATOM 3195 N N . ILE B 1 180 ? -11.656 21.5 15.25 1 97.62 180 ILE B N 1
ATOM 3196 C CA . ILE B 1 180 ? -12.641 22.578 15.203 1 97.62 180 ILE B CA 1
ATOM 3197 C C . ILE B 1 180 ? -12.062 23.781 14.453 1 97.62 180 ILE B C 1
ATOM 3199 O O . ILE B 1 180 ? -12.727 24.344 13.586 1 97.62 180 ILE B O 1
ATOM 3203 N N . ASP B 1 181 ? -10.805 24.125 14.789 1 98.25 181 ASP B N 1
ATOM 3204 C CA . ASP B 1 181 ? -10.133 25.219 14.102 1 98.25 181 ASP B CA 1
ATOM 3205 C C . ASP B 1 181 ? -9.984 24.938 12.609 1 98.25 181 ASP B C 1
ATOM 3207 O O . ASP B 1 181 ? -10.164 25.812 11.773 1 98.25 181 ASP B O 1
ATOM 3211 N N . ALA B 1 182 ? -9.664 23.688 12.305 1 98.31 182 ALA B N 1
ATOM 3212 C CA . ALA B 1 182 ? -9.5 23.297 10.914 1 98.31 182 ALA B CA 1
ATOM 3213 C C . ALA B 1 182 ? -10.812 23.422 10.141 1 98.31 182 ALA B C 1
ATOM 3215 O O . ALA B 1 182 ? -10.828 23.891 9 1 98.31 182 ALA B O 1
ATOM 3216 N N . GLU B 1 183 ? -11.867 22.953 10.727 1 97.44 183 GLU B N 1
ATOM 3217 C CA . GLU B 1 183 ? -13.18 23.062 10.102 1 97.44 183 GLU B CA 1
ATOM 3218 C C . GLU B 1 183 ? -13.562 24.516 9.852 1 97.44 183 GLU B C 1
ATOM 3220 O O . GLU B 1 183 ? -14.094 24.859 8.797 1 97.44 183 GLU B O 1
ATOM 3225 N N . GLU B 1 184 ? -13.344 25.359 10.859 1 98.19 184 GLU B N 1
ATOM 3226 C CA . GLU B 1 184 ? -13.625 26.797 10.711 1 98.19 184 GLU B CA 1
ATOM 3227 C C . GLU B 1 184 ? -12.789 27.406 9.586 1 98.19 184 GLU B C 1
ATOM 3229 O O . GLU B 1 184 ? -13.289 28.203 8.805 1 98.19 184 GLU B O 1
ATOM 3234 N N . TYR B 1 185 ? -11.547 27.031 9.57 1 98.44 185 TYR B N 1
ATOM 3235 C CA . TYR B 1 185 ? -10.656 27.531 8.531 1 98.44 185 TYR B CA 1
ATOM 3236 C C . TYR B 1 185 ? -11.133 27.109 7.148 1 98.44 185 TYR B C 1
ATOM 3238 O O . TYR B 1 185 ? -11.055 27.875 6.191 1 98.44 185 TYR B O 1
ATOM 3246 N N . ASP B 1 186 ? -11.586 25.906 7.008 1 98.31 186 ASP B N 1
ATOM 3247 C CA . ASP B 1 186 ? -12.039 25.359 5.73 1 98.31 186 ASP B CA 1
ATOM 3248 C C . ASP B 1 186 ? -13.195 26.172 5.16 1 98.31 186 ASP B C 1
ATOM 3250 O O . ASP B 1 186 ? -13.375 26.234 3.941 1 98.31 186 ASP B O 1
ATOM 3254 N N . LYS B 1 187 ? -13.945 26.812 5.977 1 97.62 187 LYS B N 1
ATOM 3255 C CA . LYS B 1 187 ? -15.094 27.609 5.543 1 97.62 187 LYS B CA 1
ATOM 3256 C C . LYS B 1 187 ? -14.656 28.781 4.684 1 97.62 187 LYS B C 1
ATOM 3258 O O . LYS B 1 187 ? -15.477 29.391 3.99 1 97.62 187 LYS B O 1
ATOM 3263 N N . LYS B 1 188 ? -13.422 29.141 4.742 1 97.5 188 LYS B N 1
ATOM 3264 C CA . LYS B 1 188 ? -12.898 30.266 3.967 1 97.5 188 LYS B CA 1
ATOM 3265 C C . LYS B 1 188 ? -12.711 29.875 2.502 1 97.5 188 LYS B C 1
ATOM 3267 O O . LYS B 1 188 ? -12.461 30.734 1.655 1 97.5 188 LYS B O 1
ATOM 3272 N N . PHE B 1 189 ? -12.852 28.641 2.229 1 98 189 PHE B N 1
ATOM 3273 C CA . PHE B 1 189 ? -12.648 28.125 0.881 1 98 189 PHE B CA 1
ATOM 3274 C C . PHE B 1 189 ? -13.984 27.781 0.221 1 98 189 PHE B C 1
ATOM 3276 O O . PHE B 1 189 ? -15.016 27.734 0.891 1 98 189 PHE B O 1
ATOM 3283 N N . GLU B 1 190 ? -13.883 27.562 -1.108 1 97.19 190 GLU B N 1
ATOM 3284 C CA . GLU B 1 190 ? -15.078 27.141 -1.832 1 97.19 190 GLU B CA 1
ATOM 3285 C C . GLU B 1 190 ? -15.617 25.812 -1.283 1 97.19 190 GLU B C 1
ATOM 3287 O O . GLU B 1 190 ? -14.844 24.906 -0.99 1 97.19 190 GLU B O 1
ATOM 3292 N N . HIS B 1 191 ? -16.891 25.766 -1.186 1 97.19 191 HIS B N 1
ATOM 3293 C CA . HIS B 1 191 ? -17.516 24.562 -0.643 1 97.19 191 HIS B CA 1
ATOM 3294 C C . HIS B 1 191 ? -17.234 23.344 -1.52 1 97.19 191 HIS B C 1
ATOM 3296 O O . HIS B 1 191 ? -17.281 23.438 -2.748 1 97.19 191 HIS B O 1
ATOM 3302 N N . LYS B 1 192 ? -16.984 22.266 -0.901 1 97.38 192 LYS B N 1
ATOM 3303 C CA . LYS B 1 192 ? -16.781 20.984 -1.553 1 97.38 192 LYS B CA 1
ATOM 3304 C C . LYS B 1 192 ? -17.484 19.859 -0.801 1 97.38 192 LYS B C 1
ATOM 3306 O O . LYS B 1 192 ? -17.484 19.828 0.432 1 97.38 192 LYS B O 1
ATOM 3311 N N . GLU B 1 193 ? -18.031 18.953 -1.524 1 97.81 193 GLU B N 1
ATOM 3312 C CA . GLU B 1 193 ? -18.766 17.859 -0.902 1 97.81 193 GLU B CA 1
ATOM 3313 C C . GLU B 1 193 ? -17.812 16.797 -0.354 1 97.81 193 GLU B C 1
ATOM 3315 O O . GLU B 1 193 ? -16.875 16.375 -1.041 1 97.81 193 GLU B O 1
ATOM 3320 N N . LYS B 1 194 ? -18.047 16.469 0.849 1 98 194 LYS B N 1
ATOM 3321 C CA . LYS B 1 194 ? -17.344 15.336 1.435 1 98 194 LYS B CA 1
ATOM 3322 C C . LYS B 1 194 ? -17.906 14.016 0.916 1 98 194 LYS B C 1
ATOM 3324 O O . LYS B 1 194 ? -19.109 13.906 0.663 1 98 194 LYS B O 1
ATOM 3329 N N . GLY B 1 195 ? -16.969 13.039 0.688 1 98 195 GLY B N 1
ATOM 3330 C CA . GLY B 1 195 ? -17.438 11.773 0.137 1 98 195 GLY B CA 1
ATOM 3331 C C . GLY B 1 195 ? -16.469 10.633 0.354 1 98 195 GLY B C 1
ATOM 3332 O O . GLY B 1 195 ? -15.391 10.82 0.926 1 98 195 GLY B O 1
ATOM 3333 N N . TYR B 1 196 ? -16.953 9.461 -0.072 1 96.88 196 TYR B N 1
ATOM 3334 C CA . TYR B 1 196 ? -16.188 8.242 0.089 1 96.88 196 TYR B CA 1
ATOM 3335 C C . TYR B 1 196 ? -15.266 8.016 -1.105 1 96.88 196 TYR B C 1
ATOM 3337 O O . TYR B 1 196 ? -15.648 8.266 -2.25 1 96.88 196 TYR B O 1
ATOM 3345 N N . ASN B 1 197 ? -14.094 7.582 -0.859 1 97.38 197 ASN B N 1
ATOM 3346 C CA . ASN B 1 197 ? -13.1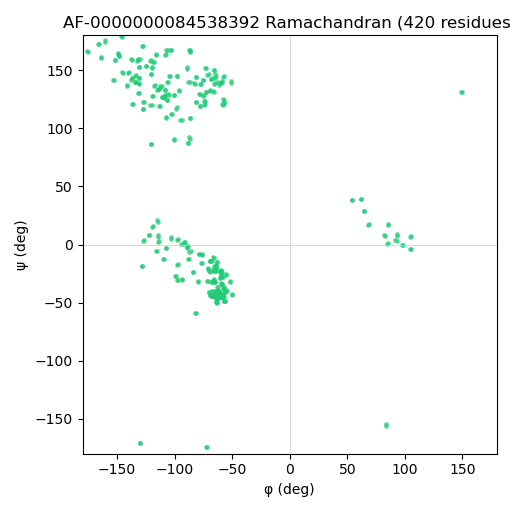09 7.066 -1.808 1 97.38 197 ASN B CA 1
ATOM 3347 C C . ASN B 1 197 ? -12.477 5.77 -1.312 1 97.38 197 ASN B C 1
ATOM 3349 O O . ASN B 1 197 ? -12.172 5.637 -0.125 1 97.38 197 ASN B O 1
ATOM 3353 N N . PRO B 1 198 ? -12.25 4.789 -2.17 1 96.75 198 PRO B N 1
ATOM 3354 C CA . PRO B 1 198 ? -11.633 3.525 -1.747 1 96.75 198 PRO B CA 1
ATOM 3355 C C . PRO B 1 198 ? -10.297 3.725 -1.046 1 96.75 198 PRO B C 1
ATOM 3357 O O . PRO B 1 198 ? -9.883 2.887 -0.24 1 96.75 198 PRO B O 1
ATOM 3360 N N . SER B 1 199 ? -9.617 4.836 -1.361 1 97.75 199 SER B N 1
ATOM 3361 C CA . SER B 1 199 ? -8.352 5.137 -0.707 1 97.75 199 SER B CA 1
ATOM 3362 C C . SER B 1 199 ? -8.523 5.254 0.804 1 97.75 199 SER B C 1
ATOM 3364 O O . SER B 1 199 ? -7.566 5.066 1.559 1 97.75 199 SER B O 1
ATOM 3366 N N . GLN B 1 200 ? -9.734 5.555 1.229 1 98.62 200 GLN B N 1
ATOM 3367 C CA . GLN B 1 200 ? -10.008 5.715 2.652 1 98.62 200 GLN B CA 1
ATOM 3368 C C . GLN B 1 200 ? -9.961 4.375 3.379 1 98.62 200 GLN B C 1
ATOM 3370 O O . GLN B 1 200 ? -9.555 4.305 4.539 1 98.62 200 GLN B O 1
ATOM 3375 N N . GLU B 1 201 ? -10.328 3.293 2.67 1 98.44 201 GLU B N 1
ATOM 3376 C CA . GLU B 1 201 ? -10.172 1.95 3.223 1 98.44 201 GLU B CA 1
ATOM 3377 C C . GLU B 1 201 ? -8.703 1.577 3.361 1 98.44 201 GLU B C 1
ATOM 3379 O O . GLU B 1 201 ? -8.289 1.039 4.391 1 98.44 201 GLU B O 1
ATOM 3384 N N . ILE B 1 202 ? -7.922 1.86 2.369 1 98.69 202 ILE B N 1
ATOM 3385 C CA . ILE B 1 202 ? -6.484 1.604 2.393 1 98.69 202 ILE B CA 1
ATOM 3386 C C . ILE B 1 202 ? -5.848 2.34 3.568 1 98.69 202 ILE B C 1
ATOM 3388 O O . ILE B 1 202 ? -5.059 1.76 4.316 1 98.69 202 ILE B O 1
ATOM 3392 N N . PHE B 1 203 ? -6.266 3.598 3.729 1 98.62 203 PHE B N 1
ATOM 3393 C CA . PHE B 1 203 ? -5.738 4.41 4.816 1 98.62 203 PHE B CA 1
ATOM 3394 C C . PHE B 1 203 ? -6.129 3.824 6.168 1 98.62 203 PHE B C 1
ATOM 3396 O O . PHE B 1 203 ? -5.289 3.709 7.066 1 98.62 203 PHE B O 1
ATOM 3403 N N . SER B 1 204 ? -7.383 3.471 6.289 1 98.31 204 SER B N 1
ATOM 3404 C CA . SER B 1 204 ? -7.871 2.873 7.527 1 98.31 204 SER B CA 1
ATOM 3405 C C . SER B 1 204 ? -7.07 1.629 7.895 1 98.31 204 SER B C 1
ATOM 3407 O O . SER B 1 204 ? -6.695 1.443 9.055 1 98.31 204 SER B O 1
ATOM 3409 N N . ILE B 1 205 ? -6.742 0.806 6.941 1 98.75 205 ILE B N 1
ATOM 3410 C CA . ILE B 1 205 ? -5.949 -0.4 7.156 1 98.75 205 ILE B CA 1
ATOM 3411 C C . ILE B 1 205 ? -4.531 -0.018 7.566 1 98.75 205 ILE B C 1
ATOM 3413 O O . ILE B 1 205 ? -3.992 -0.551 8.539 1 98.75 205 ILE B O 1
ATOM 3417 N N . SER B 1 206 ? -3.949 0.931 6.906 1 98.69 206 SER B N 1
ATOM 3418 C CA . SER B 1 206 ? -2.561 1.339 7.102 1 98.69 206 SER B CA 1
ATOM 3419 C C . SER B 1 206 ? -2.346 1.907 8.5 1 98.69 206 SER B C 1
ATOM 3421 O O . SER B 1 206 ? -1.386 1.543 9.188 1 98.69 206 SER B O 1
ATOM 3423 N N . ILE B 1 207 ? -3.25 2.758 8.977 1 98 207 ILE B N 1
ATOM 3424 C CA . ILE B 1 207 ? -3.012 3.482 10.219 1 98 207 ILE B CA 1
ATOM 3425 C C . ILE B 1 207 ? -3.238 2.553 11.406 1 98 207 ILE B C 1
ATOM 3427 O O . ILE B 1 207 ? -2.816 2.852 12.531 1 98 207 ILE B O 1
ATOM 3431 N N . ARG B 1 208 ? -3.916 1.397 11.188 1 98.44 208 ARG B N 1
ATOM 3432 C CA . ARG B 1 208 ? -4.156 0.408 12.234 1 98.44 208 ARG B CA 1
ATOM 3433 C C . ARG B 1 208 ? -3.057 -0.65 12.242 1 98.44 208 ARG B C 1
ATOM 3435 O O . ARG B 1 208 ? -3.076 -1.562 13.078 1 98.44 208 ARG B O 1
ATOM 3442 N N . SER B 1 209 ? -2.07 -0.556 11.375 1 98.81 209 SER B N 1
ATOM 3443 C CA . SER B 1 209 ? -1.11 -1.632 11.148 1 98.81 209 SER B CA 1
ATOM 3444 C C . SER B 1 209 ? 0.251 -1.291 11.75 1 98.81 209 SER B C 1
ATOM 3446 O O . SER B 1 209 ? 0.738 -0.168 11.602 1 98.81 209 SER B O 1
ATOM 3448 N N . TYR B 1 210 ? 0.873 -2.285 12.352 1 98.81 210 TYR B N 1
ATOM 3449 C CA . TYR B 1 210 ? 2.168 -2.162 13.008 1 98.81 210 TYR B CA 1
ATOM 3450 C C . TYR B 1 210 ? 3.066 -3.348 12.68 1 98.81 210 TYR B C 1
ATOM 3452 O O . TYR B 1 210 ? 2.592 -4.48 12.562 1 98.81 210 TYR B O 1
ATOM 3460 N N . LEU B 1 211 ? 4.336 -3.055 12.531 1 98.69 211 LEU B N 1
ATOM 3461 C CA . LEU B 1 211 ? 5.293 -4.117 12.242 1 98.69 211 LEU B CA 1
ATOM 3462 C C . LEU B 1 211 ? 5.621 -4.906 13.508 1 98.69 211 LEU B C 1
ATOM 3464 O O . LEU B 1 211 ? 5.801 -4.328 14.578 1 98.69 211 LEU B O 1
ATOM 3468 N N . LYS B 1 212 ? 5.684 -6.223 13.336 1 95.06 212 LYS B N 1
ATOM 3469 C CA . LYS B 1 212 ? 6.113 -7.09 14.422 1 95.06 212 LYS B CA 1
ATOM 3470 C C . LYS B 1 212 ? 7.551 -7.562 14.219 1 95.06 212 LYS B C 1
ATOM 3472 O O . LYS B 1 212 ? 8.023 -7.652 13.078 1 95.06 212 LYS B O 1
#